Protein AF-A0A1H4MJJ0-F1 (afdb_monomer)

Foldseek 3Di:
DQALLCLQQVDDDFLQPVVCVVCVVVLLVQAAQFAEEEEPLLFLLNLLLCVSSQVSHYQAYEYEALPPVSLVVSVVVQCPDPDHRNYPHYYYHNDDQLDDVNLVVLLPDPDDGQFYEYEWADQDLLLLVWLVSLLVRLCGLAVSLLSVLVSALPPPNNAEYEYEAALCCQQPQGSNNLSSVLSLQRQQPPLRRHHPNYFYFYEHDWAEACTPPDLNVVVVVCVVVLAAREFAPLAKTFYHYSNSSSSQCSCGRRPNDGQKYKYWPDDCVPGIDHRVSSVQSSLVSVQAGEDEDQDPVCLGVCSVVRVVVRYHYYHHDYQFAWRRDSYGGRHHPPWDWAPDPRPGIIITRDDHFPDSVLSSVLSVQSVCVVVVNDPPDDRGSVVVQVSSCSRVVSNVVSHGHHPDGPVPPD

Organism: NCBI:txid204799

InterPro domains:
  IPR003869 Polysaccharide biosynthesis protein, CapD-like domain [PF02719] (36-337)
  IPR036291 NAD(P)-binding domain superfamily [SSF51735] (34-291)
  IPR051203 Polysaccharide Synthase-Related Protein [PTHR43318] (22-366)

Nearest PDB structures (foldseek):
  3pvz-assembly1_A  TM=9.279E-01  e=1.528E-38  Aliivibrio fischeri ES114
  3pvz-assembly2_C  TM=9.128E-01  e=1.362E-38  Aliivibrio fischeri ES114
  3pvz-assembly2_D  TM=9.165E-01  e=3.421E-38  Aliivibrio fischeri ES114
  3pvz-assembly1_B  TM=8.170E-01  e=1.616E-23  Aliivibrio fischeri ES114
  5bju-assembly1_A  TM=8.847E-01  e=6.071E-21  Campylobacter jejuni

Structure (mmCIF, N/CA/C/O backbone):
data_AF-A0A1H4MJJ0-F1
#
_entry.id   AF-A0A1H4MJJ0-F1
#
loop_
_atom_site.group_PDB
_atom_site.id
_atom_site.type_symbol
_atom_site.label_atom_id
_atom_site.label_alt_id
_atom_site.label_comp_id
_atom_site.label_asym_id
_atom_site.label_entity_id
_atom_site.label_seq_id
_atom_site.pdbx_PDB_ins_code
_atom_site.Cartn_x
_atom_site.Cartn_y
_atom_site.Cartn_z
_atom_site.occupancy
_atom_site.B_iso_or_equiv
_atom_site.auth_seq_id
_atom_site.auth_comp_id
_atom_site.auth_asym_id
_atom_site.auth_atom_id
_atom_site.pdbx_PDB_model_num
ATOM 1 N N . MET A 1 1 ? -7.582 -20.088 -22.493 1.00 45.25 1 MET A N 1
ATOM 2 C CA . MET A 1 1 ? -6.368 -19.284 -22.259 1.00 45.25 1 MET A CA 1
ATOM 3 C C . MET A 1 1 ? -6.381 -18.906 -20.797 1.00 45.25 1 MET A C 1
ATOM 5 O O . MET A 1 1 ? -7.400 -18.398 -20.350 1.00 45.25 1 MET A O 1
ATOM 9 N N . THR A 1 2 ? -5.316 -19.226 -20.072 1.00 56.16 2 THR A N 1
ATOM 10 C CA . THR A 1 2 ? -5.065 -18.752 -18.705 1.00 56.16 2 THR A CA 1
ATOM 11 C C . THR A 1 2 ? -5.092 -17.223 -18.711 1.00 56.16 2 THR A C 1
ATOM 13 O O . THR A 1 2 ? -4.569 -16.618 -19.653 1.00 56.16 2 THR A O 1
ATOM 16 N N . SER A 1 3 ? -5.747 -16.586 -17.743 1.00 73.12 3 SER A N 1
ATOM 17 C CA . SER A 1 3 ? -5.787 -15.119 -17.698 1.00 73.12 3 SER A CA 1
ATOM 18 C C . SER A 1 3 ? -4.380 -14.550 -17.448 1.00 73.12 3 SER A C 1
ATOM 20 O O . SER A 1 3 ? -3.506 -15.236 -16.914 1.00 73.12 3 SER A O 1
ATOM 22 N N . LEU A 1 4 ? -4.131 -13.291 -17.830 1.00 78.25 4 LEU A N 1
ATOM 23 C CA . LEU A 1 4 ? -2.833 -12.643 -17.585 1.00 78.25 4 LEU A CA 1
ATOM 24 C C . LEU A 1 4 ? -2.461 -12.669 -16.094 1.00 78.25 4 LEU A C 1
ATOM 26 O O . LEU A 1 4 ? -1.308 -12.902 -15.739 1.00 78.25 4 LEU A O 1
ATOM 30 N N . GLU A 1 5 ? -3.450 -12.451 -15.230 1.00 79.56 5 GLU A N 1
ATOM 31 C CA . GLU A 1 5 ? -3.280 -12.482 -13.782 1.00 79.56 5 GLU A CA 1
ATOM 32 C C . GLU A 1 5 ? -2.873 -13.882 -13.311 1.00 79.56 5 GLU A C 1
ATOM 34 O O . GLU A 1 5 ? -1.850 -14.011 -12.645 1.00 79.56 5 GLU A O 1
ATOM 39 N N . GLU A 1 6 ? -3.576 -14.929 -13.753 1.00 80.31 6 GLU A N 1
ATOM 40 C CA . GLU A 1 6 ? -3.253 -16.332 -13.450 1.00 80.31 6 GLU A CA 1
ATOM 41 C C . GLU A 1 6 ? -1.844 -16.726 -13.916 1.00 80.31 6 GLU A C 1
ATOM 43 O O . GLU A 1 6 ? -1.137 -17.453 -13.218 1.00 80.31 6 GLU A O 1
ATOM 48 N N . GLY A 1 7 ? -1.403 -16.226 -15.075 1.00 78.56 7 GLY A N 1
ATOM 49 C CA . GLY A 1 7 ? -0.041 -16.443 -15.566 1.00 78.56 7 GLY A CA 1
ATOM 50 C C . GLY A 1 7 ? 1.018 -15.831 -14.644 1.00 78.56 7 GLY A C 1
ATOM 51 O O . GLY A 1 7 ? 2.051 -16.454 -14.384 1.00 78.56 7 GLY A O 1
ATOM 52 N N . ILE A 1 8 ? 0.747 -14.637 -14.114 1.00 83.25 8 ILE A N 1
ATOM 53 C CA . ILE A 1 8 ? 1.657 -13.898 -13.231 1.00 83.25 8 ILE A CA 1
ATOM 54 C C . ILE A 1 8 ? 1.685 -14.506 -11.825 1.00 83.25 8 ILE A C 1
ATOM 56 O O . ILE A 1 8 ? 2.770 -14.770 -11.309 1.00 83.25 8 ILE A O 1
ATOM 60 N N . VAL A 1 9 ? 0.520 -14.728 -11.206 1.00 84.56 9 VAL A N 1
ATOM 61 C CA . VAL A 1 9 ? 0.438 -15.234 -9.822 1.00 84.56 9 VAL A CA 1
ATOM 62 C C . VAL A 1 9 ? 0.585 -16.753 -9.726 1.00 84.56 9 VAL A C 1
ATOM 64 O O . VAL A 1 9 ? 0.858 -17.272 -8.650 1.00 84.56 9 VAL A O 1
ATOM 67 N N . GLY A 1 10 ? 0.422 -17.479 -10.835 1.00 83.44 10 GLY A N 1
ATOM 68 C CA . GLY A 1 10 ? 0.581 -18.933 -10.892 1.00 83.44 10 GLY A CA 1
ATOM 69 C C . GLY A 1 10 ? -0.595 -19.737 -10.329 1.00 83.44 10 GLY A C 1
ATOM 70 O O . GLY A 1 10 ? -0.451 -20.939 -10.122 1.00 83.44 10 GLY A O 1
ATOM 71 N N . ARG A 1 11 ? -1.750 -19.106 -10.086 1.00 86.50 11 ARG A N 1
ATOM 72 C CA . ARG A 1 11 ? -2.953 -19.739 -9.519 1.00 86.50 11 ARG A CA 1
ATOM 73 C C . ARG A 1 11 ? -4.238 -19.150 -10.101 1.00 86.50 11 ARG A C 1
ATOM 75 O O . ARG A 1 11 ? -4.282 -17.963 -10.407 1.00 86.50 11 ARG A O 1
ATOM 82 N N . SER A 1 12 ? -5.260 -19.997 -10.249 1.00 85.19 12 SER A N 1
ATOM 83 C CA . SER A 1 12 ? -6.591 -19.656 -10.789 1.00 85.19 12 SER A CA 1
ATOM 84 C C . SER A 1 12 ? -7.636 -19.321 -9.732 1.00 85.19 12 SER A C 1
ATOM 86 O O . SER A 1 12 ? -8.639 -18.672 -10.020 1.00 85.19 12 SER A O 1
ATOM 88 N N . VAL A 1 13 ? -7.401 -19.745 -8.494 1.00 89.00 13 VAL A N 1
ATOM 89 C CA . VAL A 1 13 ? -8.240 -19.421 -7.342 1.00 89.00 13 VAL A CA 1
ATOM 90 C C . VAL A 1 13 ? -7.438 -18.512 -6.425 1.00 89.00 13 VAL A C 1
ATOM 92 O O . VAL A 1 13 ? -6.246 -18.743 -6.212 1.00 89.00 13 VAL A O 1
ATOM 95 N N . SER A 1 14 ? -8.094 -17.473 -5.905 1.00 92.25 14 SER A N 1
ATOM 96 C CA . SER A 1 14 ? -7.473 -16.567 -4.941 1.00 92.25 14 SER A CA 1
ATOM 97 C C . SER A 1 14 ? -6.974 -17.337 -3.721 1.00 92.25 14 SER A C 1
ATOM 99 O O . SER A 1 14 ? -7.710 -18.136 -3.138 1.00 92.25 14 SER A O 1
ATOM 101 N N . PHE A 1 15 ? -5.759 -17.008 -3.290 1.00 91.56 15 PHE A N 1
ATOM 102 C CA . PHE A 1 15 ? -5.142 -17.536 -2.076 1.00 91.56 15 PHE A CA 1
ATOM 103 C C . PHE A 1 15 ? -5.961 -17.275 -0.802 1.00 91.56 15 PHE A C 1
ATOM 105 O O . PHE A 1 15 ? -5.860 -18.036 0.150 1.00 91.56 15 PHE A O 1
ATOM 112 N N . PHE A 1 16 ? -6.795 -16.230 -0.787 1.00 95.56 16 PHE A N 1
ATOM 113 C CA . PHE A 1 16 ? -7.598 -15.825 0.377 1.00 95.56 16 PHE A CA 1
ATOM 114 C C . PHE A 1 16 ? -9.083 -16.188 0.247 1.00 95.56 16 PHE A C 1
ATOM 116 O O . PHE A 1 16 ? -9.889 -15.802 1.094 1.00 95.56 16 PHE A O 1
ATOM 123 N N . ALA A 1 17 ? -9.479 -16.893 -0.820 1.00 94.94 17 ALA A N 1
ATOM 124 C CA . ALA A 1 17 ? -10.886 -17.181 -1.094 1.00 94.94 17 ALA A CA 1
ATOM 125 C C . ALA A 1 17 ? -11.549 -17.983 0.035 1.00 94.94 17 ALA A C 1
ATOM 127 O O . ALA A 1 17 ? -12.653 -17.641 0.461 1.00 94.94 17 ALA A O 1
ATOM 128 N N . GLU A 1 18 ? -10.871 -19.018 0.535 1.00 96.44 18 GLU A N 1
ATOM 129 C CA . GLU A 1 18 ? -11.391 -19.871 1.609 1.00 96.44 18 GLU A CA 1
ATOM 130 C C . GLU A 1 18 ? -11.587 -19.086 2.908 1.00 96.44 18 GLU A C 1
ATOM 132 O O . GLU A 1 18 ? -12.640 -19.198 3.532 1.00 96.44 18 GLU A O 1
ATOM 137 N N . ASP A 1 19 ? -10.641 -18.214 3.264 1.00 97.94 19 ASP A N 1
ATOM 138 C CA . ASP A 1 19 ? -10.748 -17.366 4.453 1.00 97.94 19 ASP A CA 1
ATOM 139 C C . ASP A 1 19 ? -11.898 -16.358 4.347 1.00 97.94 19 ASP A C 1
ATOM 141 O O . ASP A 1 19 ? -12.614 -16.131 5.325 1.00 97.94 19 ASP A O 1
ATOM 145 N N . ILE A 1 20 ? -12.129 -15.777 3.166 1.00 97.50 20 ILE A N 1
ATOM 146 C CA . ILE A 1 20 ? -13.273 -14.882 2.938 1.00 97.50 20 ILE A CA 1
ATOM 147 C C . ILE A 1 20 ? -14.595 -15.630 3.127 1.00 97.50 20 ILE A C 1
ATOM 149 O O . ILE A 1 20 ? -15.498 -15.112 3.784 1.00 97.50 20 ILE A O 1
ATOM 153 N N . VAL A 1 21 ? -14.710 -16.844 2.582 1.00 97.38 21 VAL A N 1
ATOM 154 C CA . VAL A 1 21 ? -15.918 -17.671 2.723 1.00 97.38 21 VAL A CA 1
ATOM 155 C C . VAL A 1 21 ? -16.120 -18.090 4.179 1.00 97.38 21 VAL A C 1
ATOM 157 O O . VAL A 1 21 ? -17.213 -17.915 4.718 1.00 97.38 21 VAL A O 1
ATOM 160 N N . ALA A 1 22 ? -15.070 -18.578 4.841 1.00 98.06 22 ALA A N 1
ATOM 161 C CA . ALA A 1 22 ? -15.123 -19.030 6.230 1.00 98.06 22 ALA A CA 1
ATOM 162 C C . ALA A 1 22 ? -15.532 -17.913 7.203 1.00 98.06 22 ALA A C 1
ATOM 164 O O . ALA A 1 22 ? -16.181 -18.181 8.212 1.00 98.06 22 ALA A O 1
ATOM 165 N N . ASN A 1 23 ? -15.198 -16.659 6.885 1.00 98.12 23 ASN A N 1
ATOM 166 C CA . ASN A 1 23 ? -15.487 -15.502 7.730 1.00 98.12 23 ASN A CA 1
ATOM 167 C C . ASN A 1 23 ? -16.634 -14.619 7.199 1.00 98.12 23 ASN A C 1
ATOM 169 O O . ASN A 1 23 ? -16.849 -13.517 7.706 1.00 98.12 23 ASN A O 1
ATOM 173 N N . GLN A 1 24 ? -17.401 -15.077 6.203 1.00 97.69 24 GLN A N 1
ATOM 174 C CA . GLN A 1 24 ? -18.432 -14.265 5.544 1.00 97.69 24 GLN A CA 1
ATOM 175 C C . GLN A 1 24 ? -19.511 -13.755 6.514 1.00 97.69 24 GLN A C 1
ATOM 177 O O . GLN A 1 24 ? -19.964 -12.615 6.385 1.00 97.69 24 GLN A O 1
ATOM 182 N N . ILE A 1 25 ? -19.916 -14.578 7.488 1.00 98.31 25 ILE A N 1
ATOM 183 C CA . ILE A 1 25 ? -20.933 -14.214 8.488 1.00 98.31 25 ILE A CA 1
ATOM 184 C C . ILE A 1 25 ? -20.426 -13.059 9.361 1.00 98.31 25 ILE A C 1
ATOM 186 O O . ILE A 1 25 ? -21.073 -12.018 9.423 1.00 98.31 25 ILE A O 1
ATOM 190 N N . GLU A 1 26 ? -19.236 -13.191 9.952 1.00 98.38 26 GLU A N 1
ATOM 191 C CA . GLU A 1 26 ? -18.655 -12.155 10.817 1.00 98.38 26 GLU A CA 1
ATOM 192 C C . GLU A 1 26 ? -18.343 -10.863 10.043 1.00 98.38 26 GLU A C 1
ATOM 194 O O . GLU A 1 26 ? -18.566 -9.761 10.550 1.00 98.38 26 GLU A O 1
ATOM 199 N N . LEU A 1 27 ? -17.873 -10.974 8.793 1.00 98.44 27 LEU A N 1
ATOM 200 C CA . LEU A 1 27 ? -17.704 -9.818 7.905 1.00 98.44 27 LEU A CA 1
ATOM 201 C C . LEU A 1 27 ? -19.035 -9.098 7.675 1.00 98.44 27 LEU A C 1
ATOM 203 O O . LEU A 1 27 ? -19.091 -7.874 7.774 1.00 98.44 27 LEU A O 1
ATOM 207 N N . THR A 1 28 ? -20.111 -9.845 7.422 1.00 98.25 28 THR A N 1
ATOM 208 C CA . THR A 1 28 ? -21.451 -9.273 7.238 1.00 98.25 28 THR A CA 1
ATOM 209 C C . THR A 1 28 ? -21.925 -8.564 8.503 1.00 98.25 28 THR A C 1
ATOM 211 O O . THR A 1 28 ? -22.370 -7.424 8.421 1.00 98.25 28 THR A O 1
ATOM 214 N N . GLU A 1 29 ? -21.784 -9.191 9.672 1.00 98.12 29 GLU A N 1
ATOM 215 C CA . GLU A 1 29 ? -22.182 -8.611 10.963 1.00 98.12 29 GLU A CA 1
ATOM 216 C C . GLU A 1 29 ? -21.430 -7.316 11.292 1.00 98.12 29 GLU A C 1
ATOM 218 O O . GLU A 1 29 ? -22.002 -6.395 11.876 1.00 98.12 29 GLU A O 1
ATOM 223 N N . LYS A 1 30 ? -20.149 -7.227 10.918 1.00 97.88 30 LYS A N 1
ATOM 224 C CA . LYS A 1 30 ? -19.322 -6.037 11.158 1.00 97.88 30 LYS A CA 1
ATOM 225 C C . LYS A 1 30 ? -19.554 -4.928 10.139 1.00 97.88 30 LYS A C 1
ATOM 227 O O . LYS A 1 30 ? -19.556 -3.764 10.527 1.00 97.88 30 LYS A O 1
ATOM 232 N N . ILE A 1 31 ? -19.691 -5.263 8.855 1.00 98.25 31 ILE A N 1
ATOM 233 C CA . ILE A 1 31 ? -19.747 -4.273 7.768 1.00 98.25 31 ILE A CA 1
ATOM 234 C C . ILE A 1 31 ? -21.171 -3.776 7.526 1.00 98.25 31 ILE A C 1
ATOM 236 O O . ILE A 1 31 ? -21.353 -2.589 7.255 1.00 98.25 31 ILE A O 1
ATOM 240 N N . SER A 1 32 ? -22.177 -4.649 7.607 1.00 97.44 32 SER A N 1
ATOM 241 C CA . SER A 1 32 ? -23.556 -4.279 7.290 1.00 97.44 32 SER A CA 1
ATOM 242 C C . SER A 1 32 ? -24.035 -3.174 8.225 1.00 97.44 32 SER A C 1
ATOM 244 O O . SER A 1 32 ? -24.028 -3.321 9.446 1.00 97.44 32 SER A O 1
ATOM 246 N N . GLY A 1 33 ? -24.463 -2.050 7.652 1.00 96.56 33 GLY A N 1
ATOM 247 C CA . GLY A 1 33 ? -24.891 -0.881 8.424 1.00 96.56 33 GLY A CA 1
ATOM 248 C C . GLY A 1 33 ? -23.758 -0.055 9.058 1.00 96.56 33 GLY A C 1
ATOM 249 O O . GLY A 1 33 ? -24.047 0.935 9.727 1.00 96.56 33 GLY A O 1
ATOM 250 N N . ALA A 1 34 ? -22.487 -0.406 8.842 1.00 98.00 34 ALA A N 1
ATOM 251 C CA . ALA A 1 34 ? -21.348 0.359 9.350 1.00 98.00 34 ALA A CA 1
ATOM 252 C C . ALA A 1 34 ? -21.042 1.595 8.492 1.00 98.00 34 ALA A C 1
ATOM 254 O O . ALA A 1 34 ? -21.291 1.617 7.282 1.00 98.00 34 ALA A O 1
ATOM 255 N N . ARG A 1 35 ? -20.441 2.615 9.112 1.00 98.12 35 ARG A N 1
ATOM 256 C CA . ARG A 1 35 ? -19.877 3.785 8.423 1.00 98.12 35 ARG A CA 1
ATOM 257 C C . ARG A 1 35 ? -18.375 3.606 8.248 1.00 98.12 35 ARG A C 1
ATOM 259 O O . ARG A 1 35 ? -17.648 3.508 9.239 1.00 98.12 35 ARG A O 1
ATOM 266 N N . ILE A 1 36 ? -17.894 3.603 7.006 1.00 98.69 36 ILE A N 1
ATOM 267 C CA . ILE A 1 36 ? -16.489 3.311 6.690 1.00 98.69 36 ILE A CA 1
ATOM 268 C C . ILE A 1 36 ? -15.850 4.483 5.946 1.00 98.69 36 ILE A C 1
ATOM 270 O O . ILE A 1 36 ? -16.351 4.933 4.914 1.00 98.69 36 ILE A O 1
ATOM 274 N N . LEU A 1 37 ? -14.720 4.957 6.471 1.00 98.69 37 LEU A N 1
ATOM 275 C CA . LEU A 1 37 ? -13.869 5.950 5.823 1.00 98.69 37 LEU A CA 1
ATOM 276 C C . LEU A 1 37 ? -12.679 5.254 5.162 1.00 98.69 37 LEU A C 1
ATOM 278 O O . LEU A 1 37 ? -11.822 4.687 5.837 1.00 98.69 37 LEU A O 1
ATOM 282 N N . PHE A 1 38 ? -12.601 5.357 3.845 1.00 98.81 38 PHE A N 1
ATOM 283 C CA . PHE A 1 38 ? -11.438 4.989 3.057 1.00 98.81 38 PHE A CA 1
ATOM 284 C C . PHE A 1 38 ? -10.576 6.221 2.800 1.00 98.81 38 PHE A C 1
ATOM 286 O O . PHE A 1 38 ? -11.060 7.241 2.314 1.00 98.81 38 PHE A O 1
ATOM 293 N N . ILE A 1 39 ? -9.282 6.113 3.073 1.00 98.81 39 ILE A N 1
ATOM 294 C CA . ILE A 1 39 ? -8.275 7.112 2.712 1.00 98.81 39 ILE A CA 1
ATOM 295 C C . ILE A 1 39 ? -7.344 6.458 1.688 1.00 98.81 39 ILE A C 1
ATOM 297 O O . ILE A 1 39 ? -6.811 5.387 1.952 1.00 98.81 39 ILE A O 1
ATOM 301 N N . GLY A 1 40 ? -7.154 7.057 0.514 1.00 97.81 40 GLY A N 1
ATOM 302 C CA . GLY A 1 40 ? -6.282 6.520 -0.536 1.00 97.81 40 GLY A CA 1
ATOM 303 C C . GLY A 1 40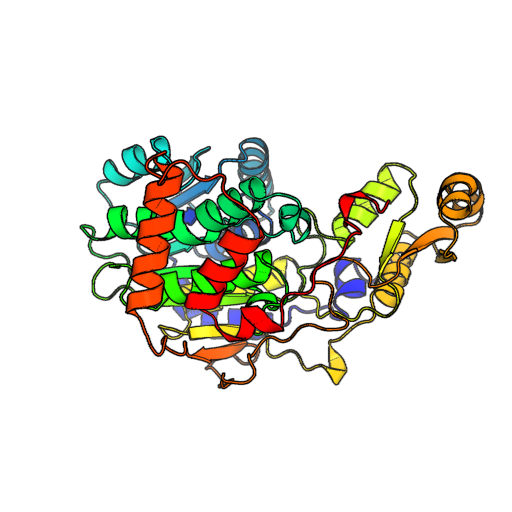 ? -6.900 5.417 -1.409 1.00 97.81 40 GLY A C 1
ATOM 304 O O . GLY A 1 40 ? -6.165 4.634 -2.012 1.00 97.81 40 GLY A O 1
ATOM 305 N N . ALA A 1 41 ? -8.234 5.286 -1.456 1.00 96.56 41 ALA A N 1
ATOM 306 C CA . ALA A 1 41 ? -8.890 4.218 -2.225 1.00 96.56 41 ALA A CA 1
ATOM 307 C C . ALA A 1 41 ? -9.122 4.532 -3.711 1.00 96.56 41 ALA A C 1
ATOM 309 O O . ALA A 1 41 ? -9.704 3.705 -4.408 1.00 96.56 41 ALA A O 1
ATOM 310 N N . ALA A 1 42 ? -8.611 5.660 -4.222 1.00 97.06 42 ALA A N 1
ATOM 311 C CA . ALA A 1 42 ? -8.397 5.811 -5.662 1.00 97.06 42 ALA A CA 1
ATOM 312 C C . ALA A 1 42 ? -7.124 5.074 -6.136 1.00 97.06 42 ALA A C 1
ATOM 314 O O . ALA A 1 42 ? -6.890 4.915 -7.336 1.00 97.06 42 ALA A O 1
ATOM 315 N N . GLY A 1 43 ? -6.285 4.613 -5.200 1.00 96.31 43 GLY A N 1
ATOM 316 C CA . GLY A 1 43 ? -5.187 3.687 -5.459 1.00 96.31 43 GLY A CA 1
ATOM 317 C C . GLY A 1 43 ? -5.652 2.234 -5.615 1.00 96.31 43 GLY A C 1
ATOM 318 O O . GLY A 1 43 ? -6.736 1.853 -5.184 1.00 96.31 43 GLY A O 1
ATOM 319 N N . SER A 1 44 ? -4.794 1.389 -6.194 1.00 95.81 44 SER A N 1
ATOM 320 C CA . SER A 1 44 ? -5.158 0.016 -6.580 1.00 95.81 44 SER A CA 1
ATOM 321 C C . SER A 1 44 ? -5.635 -0.862 -5.415 1.00 95.81 44 SER A C 1
ATOM 323 O O . SER A 1 44 ? -6.719 -1.420 -5.490 1.00 95.81 44 SER A O 1
ATOM 325 N N . ILE A 1 45 ? -4.865 -0.967 -4.324 1.00 96.75 45 ILE A N 1
ATOM 326 C CA . ILE A 1 45 ? -5.208 -1.858 -3.194 1.00 96.75 45 ILE A CA 1
ATOM 327 C C . ILE A 1 45 ? -6.460 -1.356 -2.461 1.00 96.75 45 ILE A C 1
ATOM 329 O O . ILE A 1 45 ? -7.348 -2.137 -2.117 1.00 96.75 45 ILE A O 1
ATOM 333 N N . GLY A 1 46 ? -6.549 -0.040 -2.245 1.00 97.62 46 GLY A N 1
ATOM 334 C CA . GLY A 1 46 ? -7.702 0.562 -1.585 1.00 97.62 46 GLY A CA 1
ATOM 335 C C . GLY A 1 46 ? -8.986 0.366 -2.387 1.00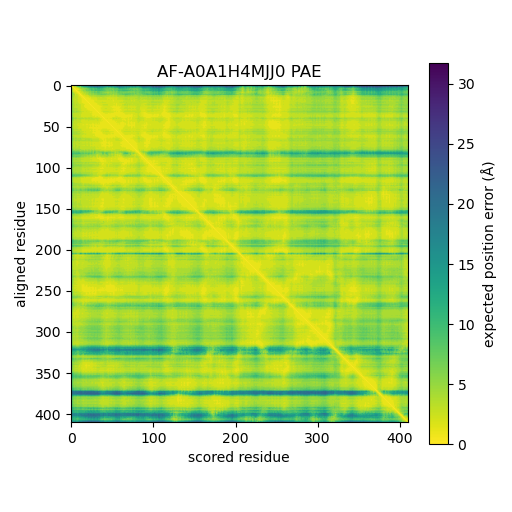 97.62 46 GLY A C 1
ATOM 336 O O . GLY A 1 46 ? -10.007 0.014 -1.800 1.00 97.62 46 GLY A O 1
ATOM 337 N N . PHE A 1 47 ? -8.928 0.489 -3.718 1.00 97.56 47 PHE A N 1
ATOM 338 C CA . PHE A 1 47 ? -10.077 0.228 -4.583 1.00 97.56 47 PHE A CA 1
ATOM 339 C C . PHE A 1 47 ? -10.524 -1.240 -4.548 1.00 97.56 47 PHE A C 1
ATOM 341 O O . PHE A 1 47 ? -11.716 -1.524 -4.427 1.00 97.56 47 PHE A O 1
ATOM 348 N N . GLU A 1 48 ? -9.586 -2.187 -4.599 1.00 97.12 48 GLU A N 1
ATOM 349 C CA . GLU A 1 48 ? -9.900 -3.618 -4.501 1.00 97.12 48 GLU A CA 1
ATOM 350 C C . GLU A 1 48 ? -10.522 -3.973 -3.146 1.00 97.12 48 GLU A C 1
ATOM 352 O O . GLU A 1 48 ? -11.521 -4.690 -3.090 1.00 97.12 48 GLU A O 1
ATOM 357 N N . THR A 1 49 ? -10.007 -3.397 -2.058 1.00 98.38 49 THR A N 1
ATOM 358 C CA . THR A 1 49 ? -10.594 -3.563 -0.718 1.00 98.38 49 THR A CA 1
ATOM 359 C C . THR A 1 49 ? -11.996 -2.961 -0.646 1.00 98.38 49 THR A C 1
ATOM 361 O O . THR A 1 49 ? -12.910 -3.561 -0.077 1.00 98.38 49 THR A O 1
ATOM 364 N N . LEU A 1 50 ? -12.189 -1.786 -1.250 1.00 97.88 50 LEU A N 1
ATOM 365 C CA . LEU A 1 50 ? -13.482 -1.116 -1.305 1.00 97.88 50 LEU A CA 1
ATOM 366 C C . LEU A 1 50 ? -14.520 -1.963 -2.042 1.00 97.88 50 LEU A C 1
ATOM 368 O O . LEU A 1 50 ? -15.642 -2.073 -1.555 1.00 97.88 50 LEU A O 1
ATOM 372 N N . LYS A 1 51 ? -14.160 -2.612 -3.158 1.00 96.19 51 LYS A N 1
ATOM 373 C CA . LYS A 1 51 ? -15.062 -3.530 -3.876 1.00 96.19 51 LYS A CA 1
ATOM 374 C C . LYS A 1 51 ? -15.508 -4.703 -3.004 1.00 96.19 51 LYS A C 1
ATOM 376 O O . LYS A 1 51 ? -16.697 -5.012 -2.982 1.00 96.19 51 LYS A O 1
ATOM 381 N N . VAL A 1 52 ? -14.581 -5.330 -2.273 1.00 96.31 52 VAL A N 1
ATOM 382 C CA . VAL A 1 52 ? -14.917 -6.431 -1.354 1.00 96.31 52 VAL A CA 1
ATOM 383 C C . VAL A 1 52 ? -15.886 -5.933 -0.280 1.00 96.31 52 VAL A C 1
ATOM 385 O O . VAL A 1 52 ? -16.955 -6.512 -0.106 1.00 96.31 52 VAL A O 1
ATOM 388 N N . ILE A 1 53 ? -15.570 -4.820 0.385 1.00 97.31 53 ILE A N 1
ATOM 389 C CA . ILE A 1 53 ? -16.383 -4.263 1.477 1.00 97.31 53 ILE A CA 1
ATOM 390 C C . ILE A 1 53 ? -17.759 -3.777 0.999 1.00 97.31 53 ILE A C 1
ATOM 392 O O . ILE A 1 53 ? -18.755 -3.997 1.687 1.00 97.31 53 ILE A O 1
ATOM 396 N N . ALA A 1 54 ? -17.853 -3.174 -0.188 1.00 95.69 54 ALA A N 1
ATOM 397 C CA . ALA A 1 54 ? -19.116 -2.695 -0.751 1.00 95.69 54 ALA A CA 1
ATOM 398 C C . ALA A 1 54 ? -20.152 -3.818 -0.945 1.00 95.69 54 ALA A C 1
ATOM 400 O O . ALA A 1 54 ? -21.354 -3.561 -0.868 1.00 95.69 54 ALA A O 1
ATOM 401 N N . SER A 1 55 ? -19.706 -5.067 -1.132 1.00 93.81 55 SER A N 1
ATOM 402 C CA . SER A 1 55 ? -20.597 -6.229 -1.263 1.00 93.81 55 SER A CA 1
ATOM 403 C C . SER A 1 55 ? -21.341 -6.598 0.032 1.00 93.81 55 SER A C 1
ATOM 405 O O . SER A 1 55 ? -22.356 -7.291 -0.021 1.00 93.81 55 SER A O 1
ATOM 407 N N . PHE A 1 56 ? -20.900 -6.081 1.185 1.00 95.88 56 PHE A N 1
ATOM 408 C CA . PHE A 1 56 ? -21.488 -6.347 2.504 1.00 95.88 56 PHE A CA 1
ATOM 409 C C . PHE A 1 56 ? -22.453 -5.250 2.993 1.00 95.88 56 PHE A C 1
ATOM 411 O O . PHE A 1 56 ? -22.819 -5.238 4.165 1.00 95.88 56 PHE A O 1
ATOM 418 N N . ARG A 1 57 ? -22.896 -4.346 2.105 1.00 95.56 57 ARG A N 1
ATOM 419 C CA . ARG A 1 57 ? -23.936 -3.324 2.376 1.00 95.56 57 ARG A CA 1
ATOM 420 C C . ARG A 1 57 ? -23.650 -2.416 3.591 1.00 95.56 57 ARG A C 1
ATOM 422 O O . ARG A 1 57 ? -24.472 -2.326 4.511 1.00 95.56 57 ARG A O 1
ATOM 429 N N . PRO A 1 58 ? -22.494 -1.733 3.634 1.00 97.62 58 PRO A N 1
ATOM 430 C CA . PRO A 1 58 ? -22.259 -0.695 4.637 1.00 97.62 58 PRO A CA 1
ATOM 431 C C . PRO A 1 58 ? -23.295 0.434 4.521 1.00 97.62 58 PRO A C 1
ATOM 433 O O . PRO A 1 58 ? -23.796 0.717 3.434 1.00 97.62 58 PRO A O 1
ATOM 436 N N . ALA A 1 59 ? -23.591 1.107 5.637 1.00 97.44 59 ALA A N 1
ATOM 437 C CA . ALA A 1 59 ? -24.486 2.268 5.638 1.00 97.44 59 ALA A CA 1
ATOM 438 C C . ALA A 1 59 ? -23.854 3.474 4.933 1.00 97.44 59 ALA A C 1
ATOM 440 O O . ALA A 1 59 ? -24.559 4.228 4.268 1.00 97.44 59 ALA A O 1
ATOM 441 N N . ALA A 1 60 ? -22.535 3.645 5.080 1.00 97.94 60 ALA A N 1
ATOM 442 C CA . ALA A 1 60 ? -21.792 4.715 4.428 1.00 97.94 60 ALA A CA 1
ATOM 443 C C . ALA A 1 60 ? -20.407 4.263 3.962 1.00 97.94 60 ALA A C 1
ATOM 445 O O . ALA A 1 60 ? -19.685 3.582 4.698 1.00 97.94 60 ALA A O 1
ATOM 446 N N . LEU A 1 61 ? -20.019 4.712 2.769 1.00 98.25 61 LEU A N 1
ATOM 447 C CA . LEU A 1 61 ? -18.679 4.571 2.202 1.00 98.25 61 LEU A CA 1
ATOM 448 C C . LEU A 1 61 ? -18.174 5.942 1.766 1.00 98.25 61 LEU A C 1
ATOM 450 O O . LEU A 1 61 ? -18.583 6.468 0.732 1.00 98.25 61 LEU A O 1
ATOM 454 N N . HIS A 1 62 ? -17.263 6.526 2.537 1.00 98.62 62 HIS A N 1
ATOM 455 C CA . HIS A 1 62 ? -16.635 7.794 2.174 1.00 98.62 62 HIS A CA 1
ATOM 456 C C . HIS A 1 62 ? -15.199 7.547 1.735 1.00 98.62 62 HIS A C 1
ATOM 458 O O . HIS A 1 62 ? -14.430 6.926 2.463 1.00 98.62 62 HIS A O 1
ATOM 464 N N . VAL A 1 63 ? -14.833 8.037 0.556 1.00 98.69 63 VAL A N 1
ATOM 465 C CA . VAL A 1 63 ? -13.514 7.848 -0.047 1.00 98.69 63 VAL A CA 1
ATOM 466 C C . VAL A 1 63 ? -12.806 9.185 -0.154 1.00 98.69 63 VAL A C 1
ATOM 468 O O . VAL A 1 63 ? -13.263 10.070 -0.869 1.00 98.69 63 VAL A O 1
ATOM 471 N N . VAL A 1 64 ? -11.678 9.321 0.530 1.00 98.69 64 VAL A N 1
ATOM 472 C CA . VAL A 1 64 ? -10.800 10.489 0.474 1.00 98.69 64 VAL A CA 1
ATOM 473 C C . VAL A 1 64 ? -9.553 10.144 -0.325 1.00 98.69 64 VAL A C 1
ATOM 475 O O . VAL A 1 64 ? -8.841 9.204 0.023 1.00 98.69 64 VAL A O 1
ATOM 478 N N . ASP A 1 65 ? -9.263 10.912 -1.367 1.00 98.50 65 ASP A N 1
ATOM 479 C CA . ASP A 1 65 ? -8.020 10.815 -2.136 1.00 98.50 65 ASP A CA 1
ATOM 480 C C . ASP A 1 65 ? -7.750 12.154 -2.833 1.00 98.50 65 ASP A C 1
ATOM 482 O O . ASP A 1 65 ? -8.695 12.804 -3.257 1.00 98.50 65 ASP A O 1
ATOM 486 N N . HIS A 1 66 ? -6.500 12.588 -2.997 1.00 96.88 66 HIS A N 1
ATOM 487 C CA . HIS A 1 66 ? -6.226 13.815 -3.759 1.00 96.88 66 HIS A CA 1
ATOM 488 C C . HIS A 1 66 ? -6.297 13.587 -5.280 1.00 96.88 66 HIS A C 1
ATOM 490 O O . HIS A 1 66 ? -6.354 14.546 -6.050 1.00 96.88 66 HIS A O 1
ATOM 496 N N . ASN A 1 67 ? -6.273 12.329 -5.732 1.00 97.38 67 ASN A N 1
ATOM 497 C CA . ASN A 1 67 ? -6.356 11.965 -7.140 1.00 97.38 67 ASN A CA 1
ATOM 498 C C . ASN A 1 67 ? -7.812 11.988 -7.634 1.00 97.38 67 ASN A C 1
ATOM 500 O O . ASN A 1 67 ? -8.490 10.961 -7.669 1.00 97.38 67 ASN A O 1
ATOM 504 N N . GLU A 1 68 ? -8.280 13.163 -8.052 1.00 97.56 68 GLU A N 1
ATOM 505 C CA . GLU A 1 68 ? -9.647 13.376 -8.550 1.00 97.56 68 GLU A CA 1
ATOM 506 C C . GLU A 1 68 ? -10.001 12.484 -9.756 1.00 97.56 68 GLU A C 1
ATOM 508 O O . GLU A 1 68 ? -11.060 11.856 -9.753 1.00 97.56 68 GLU A O 1
ATOM 513 N N . ASN A 1 69 ? -9.082 12.300 -10.710 1.00 97.88 69 ASN A N 1
ATOM 514 C CA . ASN A 1 69 ? -9.271 11.357 -11.819 1.00 97.88 69 ASN A CA 1
ATOM 515 C C . ASN A 1 69 ? -9.467 9.919 -11.319 1.00 97.88 69 ASN A C 1
ATOM 517 O O . ASN A 1 69 ? -10.341 9.196 -11.795 1.00 97.88 69 ASN A O 1
ATOM 521 N N . GLY A 1 70 ? -8.666 9.500 -10.339 1.00 97.75 70 GLY A N 1
ATOM 522 C CA . GLY A 1 70 ? -8.805 8.184 -9.730 1.00 97.75 70 GLY A CA 1
ATOM 523 C C . GLY A 1 70 ? -10.145 8.022 -9.007 1.00 97.75 70 GLY A C 1
ATOM 524 O O . GLY A 1 70 ? -10.780 6.981 -9.138 1.00 97.75 70 GLY A O 1
ATOM 525 N N . LEU A 1 71 ? -10.623 9.053 -8.304 1.00 98.38 71 LEU A N 1
ATOM 526 C CA . LEU A 1 71 ? -11.951 9.041 -7.681 1.00 98.38 71 LEU A CA 1
ATOM 527 C C . LEU A 1 71 ? -13.071 8.905 -8.721 1.00 98.38 71 LEU A C 1
ATOM 529 O O . LEU A 1 71 ? -14.009 8.137 -8.506 1.00 98.38 71 LEU A O 1
ATOM 533 N N . ALA A 1 72 ? -12.966 9.590 -9.864 1.00 98.12 72 ALA A N 1
ATOM 534 C CA . ALA A 1 72 ? -13.920 9.429 -10.959 1.00 98.12 72 ALA A CA 1
ATOM 535 C C . ALA A 1 72 ? -13.951 7.978 -11.475 1.00 98.12 72 ALA A C 1
ATOM 537 O O . ALA A 1 72 ? -15.033 7.420 -11.684 1.00 98.12 72 ALA A O 1
ATOM 538 N N . GLU A 1 73 ? -12.785 7.340 -11.613 1.00 96.88 73 GLU A N 1
ATOM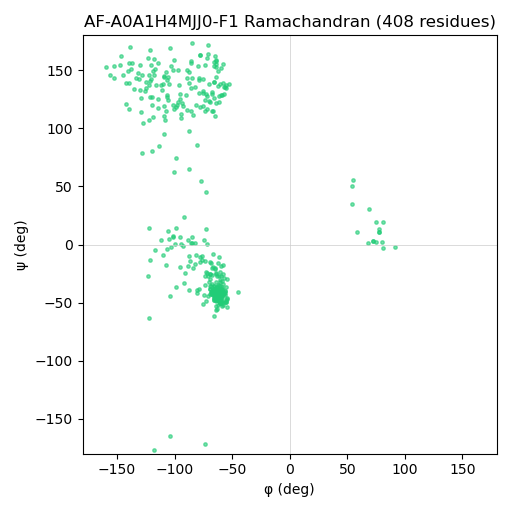 539 C CA . GLU A 1 73 ? -12.687 5.928 -11.996 1.00 96.88 73 GLU A CA 1
ATOM 540 C C . GLU A 1 73 ? -13.268 4.983 -10.938 1.00 96.88 73 GLU A C 1
ATOM 542 O O . GLU A 1 73 ? -13.976 4.045 -11.303 1.00 96.88 73 GLU A O 1
ATOM 547 N N . VAL A 1 74 ? -13.083 5.256 -9.639 1.00 96.62 74 VAL A N 1
ATOM 548 C CA . VAL A 1 74 ? -13.738 4.494 -8.556 1.00 96.62 74 VAL A CA 1
ATOM 549 C C . VAL A 1 74 ? -15.258 4.499 -8.742 1.00 96.62 74 VAL A C 1
ATOM 551 O O . VAL A 1 74 ? -15.888 3.439 -8.736 1.00 96.62 74 VAL A O 1
ATOM 554 N N . VAL A 1 75 ? -15.860 5.675 -8.956 1.00 96.25 75 VAL A N 1
ATOM 555 C CA . VAL A 1 75 ? -17.316 5.800 -9.145 1.00 96.25 75 VAL A CA 1
ATOM 556 C C . VAL A 1 75 ? -17.776 5.049 -10.395 1.00 96.25 75 VAL A C 1
ATOM 558 O O . VAL A 1 75 ? -18.749 4.291 -10.333 1.00 96.25 75 VAL A O 1
ATOM 561 N N . ARG A 1 76 ? -17.088 5.242 -11.527 1.00 95.81 76 ARG A N 1
ATOM 562 C CA . ARG A 1 76 ? -17.421 4.591 -12.806 1.00 95.81 76 ARG A CA 1
ATOM 563 C C . ARG A 1 76 ? -17.343 3.075 -12.693 1.00 95.81 76 ARG A C 1
ATOM 565 O O . ARG A 1 76 ? -18.283 2.394 -13.102 1.00 95.81 76 ARG A O 1
ATOM 572 N N . ALA A 1 77 ? -16.266 2.556 -12.113 1.00 94.38 77 ALA A N 1
ATOM 573 C CA . ALA A 1 77 ? -16.028 1.126 -12.001 1.00 94.38 77 ALA A CA 1
ATOM 574 C C . ALA A 1 77 ? -17.049 0.437 -11.081 1.00 94.38 77 ALA A C 1
ATOM 576 O O . ALA A 1 77 ? -17.566 -0.617 -11.444 1.00 94.38 77 ALA A O 1
ATOM 577 N N . LEU A 1 78 ? -17.411 1.040 -9.941 1.00 92.94 78 LEU A N 1
ATOM 578 C CA . LEU A 1 78 ? -18.437 0.478 -9.049 1.00 92.94 78 LEU A CA 1
ATOM 579 C C . LEU A 1 78 ? -19.823 0.475 -9.697 1.00 92.94 78 LEU A C 1
ATOM 581 O O . LEU A 1 78 ? -20.520 -0.538 -9.661 1.00 92.94 78 LEU A O 1
ATOM 585 N N . ARG A 1 79 ? -20.220 1.593 -10.318 1.00 91.38 79 ARG A N 1
ATOM 586 C CA . ARG A 1 79 ? -21.550 1.738 -10.935 1.00 91.38 79 ARG A CA 1
ATOM 587 C C . ARG A 1 79 ? -21.721 0.922 -12.215 1.00 91.38 79 ARG A C 1
ATOM 589 O O . ARG A 1 79 ? -22.851 0.599 -12.560 1.00 91.38 79 ARG A O 1
ATOM 596 N N . SER A 1 80 ? -20.624 0.597 -12.895 1.00 91.62 80 SER A N 1
ATOM 597 C CA . SER A 1 80 ? -20.628 -0.238 -14.105 1.00 91.62 80 SER A CA 1
ATOM 598 C C . SER A 1 80 ? -20.409 -1.721 -13.806 1.00 91.62 80 SER A C 1
ATOM 600 O O . SER A 1 80 ? -20.366 -2.530 -14.730 1.00 91.62 80 SER A O 1
ATOM 602 N N . SER A 1 81 ? -20.223 -2.093 -12.537 1.00 88.44 81 SER A N 1
ATOM 603 C CA . SER A 1 81 ? -20.037 -3.490 -12.165 1.00 88.44 81 SER A CA 1
ATOM 604 C C . SER A 1 81 ? -21.356 -4.265 -12.247 1.00 88.44 81 SER A C 1
ATOM 606 O O . SER A 1 81 ? -22.443 -3.707 -12.100 1.00 88.44 81 SER A O 1
ATOM 608 N N . ASN A 1 82 ? -21.266 -5.583 -12.451 1.00 85.44 82 ASN A N 1
ATOM 609 C CA . ASN A 1 82 ? -22.442 -6.460 -12.516 1.00 85.44 82 ASN A CA 1
ATOM 610 C C . ASN A 1 82 ? -23.195 -6.571 -11.176 1.00 85.44 82 ASN A C 1
ATOM 612 O O . ASN A 1 82 ? -24.267 -7.172 -11.127 1.00 85.44 82 ASN A O 1
ATOM 616 N N . GLN A 1 83 ? -22.637 -6.028 -10.091 1.00 83.25 83 GLN A N 1
ATOM 617 C CA . GLN A 1 83 ? -23.284 -5.958 -8.789 1.00 83.25 83 GLN A CA 1
ATOM 618 C C . GLN A 1 83 ? -23.647 -4.499 -8.493 1.00 83.25 83 GLN A C 1
ATOM 620 O O . GLN A 1 83 ? -22.759 -3.651 -8.430 1.00 83.25 83 GLN A O 1
ATOM 625 N N . PRO A 1 84 ? -24.935 -4.166 -8.307 1.00 81.62 84 PRO A N 1
ATOM 626 C CA . PRO A 1 84 ? -25.308 -2.797 -7.994 1.00 81.62 84 PRO A CA 1
ATOM 627 C C . PRO A 1 84 ? -24.677 -2.372 -6.664 1.00 81.62 84 PRO A C 1
ATOM 629 O O . PRO A 1 84 ? -24.713 -3.120 -5.687 1.00 81.62 84 PRO A O 1
ATOM 632 N N . LEU A 1 85 ? -24.131 -1.155 -6.619 1.00 90.25 85 LEU A N 1
ATOM 633 C CA . LEU A 1 85 ? -23.641 -0.555 -5.381 1.00 90.25 85 LEU A CA 1
ATOM 634 C C . LEU A 1 85 ? -24.824 -0.325 -4.428 1.00 90.25 85 LEU A C 1
ATOM 636 O O . LEU A 1 85 ? -25.671 0.529 -4.683 1.00 90.25 85 LEU A O 1
ATOM 640 N N . GLN A 1 86 ? -24.879 -1.096 -3.343 1.00 89.81 86 GLN A N 1
ATOM 641 C CA . GLN A 1 86 ? -25.940 -1.047 -2.330 1.00 89.81 86 GLN A CA 1
ATOM 642 C C . GLN A 1 86 ? -25.472 -0.263 -1.101 1.00 89.81 86 GLN A C 1
ATOM 644 O O . GLN A 1 86 ? -25.330 -0.821 -0.015 1.00 89.81 86 GLN A O 1
ATOM 649 N N . VAL A 1 87 ? -25.176 1.021 -1.314 1.00 94.19 87 VAL A N 1
ATOM 650 C CA . VAL A 1 87 ? -24.728 1.965 -0.283 1.00 94.19 87 VAL A CA 1
ATOM 651 C C . VAL A 1 87 ? -25.408 3.304 -0.539 1.00 94.19 87 VAL A C 1
ATOM 653 O O . VAL A 1 87 ? -25.181 3.912 -1.586 1.00 94.19 87 VAL A O 1
ATOM 656 N N . ASP A 1 88 ? -26.235 3.749 0.406 1.00 89.38 88 ASP A N 1
ATOM 657 C CA . ASP A 1 88 ? -27.009 4.987 0.263 1.00 89.38 88 ASP A CA 1
ATOM 658 C C . ASP A 1 88 ? -26.119 6.232 0.429 1.00 89.38 88 ASP A C 1
ATOM 660 O O . ASP A 1 88 ? -26.200 7.169 -0.365 1.00 89.38 88 ASP A O 1
ATOM 664 N N . ASP A 1 89 ? -25.226 6.223 1.425 1.00 96.81 89 ASP A N 1
ATOM 665 C CA . ASP A 1 89 ? -24.295 7.317 1.737 1.00 96.81 89 ASP A CA 1
ATOM 666 C C . ASP A 1 89 ? -22.904 7.028 1.141 1.00 96.81 89 ASP A C 1
ATOM 668 O O . ASP A 1 89 ? -21.971 6.597 1.824 1.00 96.81 89 ASP A O 1
ATOM 672 N N . PHE A 1 90 ? -22.777 7.181 -0.182 1.00 97.62 90 PHE A N 1
ATOM 673 C CA . PHE A 1 90 ? -21.511 7.009 -0.904 1.00 97.62 90 PHE A CA 1
ATOM 674 C C . PHE A 1 90 ? -20.944 8.353 -1.369 1.00 97.62 90 PHE A C 1
ATOM 676 O O . PHE A 1 90 ? -21.518 9.006 -2.243 1.00 97.62 90 PHE A O 1
ATOM 683 N N . LEU A 1 91 ? -19.780 8.735 -0.833 1.00 97.75 91 LEU A N 1
ATOM 684 C CA . LEU A 1 91 ? -19.097 9.991 -1.154 1.00 97.75 91 LEU A CA 1
ATOM 685 C C . LEU A 1 91 ? -17.665 9.746 -1.628 1.00 97.75 91 LEU A C 1
ATOM 687 O O . LEU A 1 91 ? -16.929 8.955 -1.045 1.00 97.75 91 LEU A O 1
ATOM 691 N N . THR A 1 92 ? -17.239 10.503 -2.635 1.00 98.19 92 THR A N 1
ATOM 692 C CA . THR A 1 92 ? -15.841 10.588 -3.076 1.00 98.19 92 THR A CA 1
ATOM 693 C C . THR A 1 92 ? -15.359 12.026 -2.951 1.00 98.19 92 THR A C 1
ATOM 695 O O . THR A 1 92 ? -16.005 12.940 -3.462 1.00 98.19 92 THR A O 1
ATOM 698 N N . LEU A 1 93 ? -14.241 12.235 -2.264 1.00 98.38 93 LEU A N 1
ATOM 699 C CA . LEU A 1 93 ? -13.805 13.533 -1.768 1.00 98.38 93 LEU A CA 1
ATOM 700 C C . LEU A 1 93 ? -12.353 13.790 -2.198 1.00 98.38 93 LEU A C 1
ATOM 702 O O . LEU A 1 93 ? -11.462 13.077 -1.724 1.00 98.38 93 LEU A O 1
ATOM 706 N N . PRO A 1 94 ? -12.098 14.795 -3.062 1.00 97.94 94 PRO A N 1
ATOM 707 C CA . PRO A 1 94 ? -10.779 15.085 -3.621 1.00 97.94 94 PRO A CA 1
ATOM 708 C C . PRO A 1 94 ? -9.874 15.811 -2.608 1.00 97.94 94 PRO A C 1
ATOM 710 O O . PRO A 1 94 ? -9.408 16.925 -2.850 1.00 97.94 94 PRO A O 1
ATOM 713 N N . PHE A 1 95 ? -9.695 15.236 -1.417 1.00 97.81 95 PHE A N 1
ATOM 714 C CA . PHE A 1 95 ? -8.921 15.838 -0.334 1.00 97.81 95 PHE A CA 1
ATOM 715 C C . PHE A 1 95 ? -7.585 15.132 -0.162 1.00 97.81 95 PHE A C 1
ATOM 717 O O . PHE A 1 95 ? -7.494 13.907 -0.172 1.00 97.81 95 PHE A O 1
ATOM 724 N N . ASP A 1 96 ? -6.556 15.922 0.123 1.00 97.44 96 ASP A N 1
ATOM 725 C CA . ASP A 1 96 ? -5.349 15.386 0.728 1.00 97.44 96 ASP A CA 1
ATOM 726 C C . ASP A 1 96 ? -5.605 15.099 2.215 1.00 97.44 96 ASP A C 1
ATOM 728 O O . ASP A 1 96 ? -5.957 16.005 2.983 1.00 97.44 96 ASP A O 1
ATOM 732 N N . TYR A 1 97 ? -5.466 13.839 2.637 1.00 97.31 97 TYR A N 1
ATOM 733 C CA . TYR A 1 97 ? -5.664 13.488 4.043 1.00 97.31 97 TYR A CA 1
ATOM 734 C C . TYR A 1 97 ? -4.616 14.186 4.912 1.00 97.31 97 TYR A C 1
ATOM 736 O O . TYR A 1 97 ? -3.489 14.427 4.495 1.00 97.31 97 TYR A O 1
ATOM 744 N N . GLY A 1 98 ? -4.996 14.602 6.117 1.00 93.94 98 GLY A N 1
ATOM 745 C CA . GLY A 1 98 ? -4.125 15.431 6.957 1.00 93.94 98 GLY A CA 1
ATOM 746 C C . GLY A 1 98 ? -3.873 16.857 6.432 1.00 93.94 98 GLY A C 1
ATOM 747 O O . GLY A 1 98 ? -3.146 17.605 7.090 1.00 93.94 98 GLY A O 1
ATOM 748 N N . GLY A 1 99 ? -4.467 17.246 5.297 1.00 96.06 99 GLY A N 1
ATOM 749 C CA . GLY A 1 99 ? -4.574 18.629 4.833 1.00 96.06 99 GLY A CA 1
ATOM 750 C C . GLY A 1 99 ? -5.782 19.364 5.429 1.00 96.06 99 GLY A C 1
ATOM 751 O O . GLY A 1 99 ? -6.627 18.774 6.111 1.00 96.06 99 GLY A O 1
ATOM 752 N N . ASP A 1 100 ? -5.885 20.667 5.162 1.00 96.69 100 ASP A N 1
ATOM 753 C CA . ASP A 1 100 ? -6.925 21.520 5.751 1.00 96.69 100 ASP A CA 1
ATOM 754 C C . ASP A 1 100 ? -8.362 21.158 5.344 1.00 96.69 100 ASP A C 1
ATOM 756 O O . ASP A 1 100 ? -9.200 21.052 6.245 1.00 96.69 100 ASP A O 1
ATOM 760 N N . PRO A 1 101 ? -8.683 20.898 4.058 1.00 97.62 101 PRO A N 1
ATOM 761 C CA . PRO A 1 101 ? -10.032 20.477 3.679 1.00 97.62 101 PRO A CA 1
ATOM 762 C C . PRO A 1 101 ? -10.468 19.194 4.392 1.00 97.62 101 PRO A C 1
ATOM 764 O O . PRO A 1 101 ? -11.572 19.139 4.928 1.00 97.62 101 PRO A O 1
ATOM 767 N N . PHE A 1 102 ? -9.577 18.199 4.485 1.00 97.88 102 PHE A N 1
ATOM 768 C CA . PHE A 1 102 ? -9.843 16.959 5.214 1.00 97.88 102 PHE A CA 1
ATOM 769 C C . PHE A 1 102 ? -10.101 17.222 6.699 1.00 97.88 102 PHE A C 1
ATOM 771 O O . PHE A 1 102 ? -11.064 16.700 7.254 1.00 97.88 102 PHE A O 1
ATOM 778 N N . ARG A 1 103 ? -9.276 18.058 7.342 1.00 96.50 103 ARG A N 1
ATOM 779 C CA . ARG A 1 103 ? -9.427 18.427 8.756 1.00 96.50 103 ARG A CA 1
ATOM 780 C C . ARG A 1 103 ? -10.769 19.102 9.033 1.00 96.50 103 ARG A C 1
ATOM 782 O O . ARG A 1 103 ? -11.453 18.719 9.977 1.00 96.50 103 ARG A O 1
ATOM 789 N N . LEU A 1 104 ? -11.139 20.097 8.229 1.00 97.00 104 LEU A N 1
ATOM 790 C CA . LEU A 1 104 ? -12.398 20.826 8.389 1.00 97.00 104 LEU A CA 1
ATOM 791 C C . LEU A 1 104 ? -13.602 19.913 8.139 1.00 97.00 104 LEU A C 1
ATOM 793 O O . LEU A 1 104 ? -14.527 19.887 8.948 1.00 97.00 104 LEU A O 1
ATOM 797 N N . TRP A 1 105 ? -13.564 19.128 7.061 1.00 97.44 105 TRP A N 1
ATOM 798 C CA . TRP A 1 105 ? -14.638 18.200 6.718 1.00 97.44 105 TRP A CA 1
ATOM 799 C C . TRP A 1 105 ? -14.813 17.106 7.769 1.00 97.44 105 TRP A C 1
ATOM 801 O O . TRP A 1 105 ? -15.938 16.871 8.212 1.00 97.44 105 TRP A O 1
ATOM 811 N N . LEU A 1 106 ? -13.714 16.468 8.196 1.00 95.81 106 LEU A N 1
ATOM 812 C CA . LEU A 1 106 ? -13.753 15.442 9.230 1.00 95.81 106 LEU A CA 1
ATOM 813 C C . LEU A 1 106 ? -14.243 16.059 10.535 1.00 95.81 106 LEU A C 1
ATOM 815 O O . LEU A 1 106 ? -15.110 15.476 11.160 1.00 95.81 106 LEU A O 1
ATOM 819 N N . GLY A 1 107 ? -13.774 17.248 10.924 1.00 94.31 107 GLY A N 1
ATOM 820 C CA . GLY A 1 107 ? -14.244 17.959 12.119 1.00 94.31 107 GLY A CA 1
ATOM 821 C C . GLY A 1 107 ? -15.744 18.279 12.114 1.00 94.31 107 GLY A C 1
ATOM 822 O O . GLY A 1 107 ? -16.362 18.260 13.174 1.00 94.31 107 GLY A O 1
ATOM 823 N N . ALA A 1 108 ? -16.337 18.503 10.939 1.00 95.06 108 ALA A N 1
ATOM 824 C CA . ALA A 1 108 ? -17.763 18.786 10.777 1.00 95.06 108 ALA A CA 1
ATOM 825 C C . ALA A 1 108 ? -18.668 17.536 10.778 1.00 95.06 108 ALA A C 1
ATOM 827 O O . ALA A 1 108 ? -19.887 17.678 10.813 1.00 95.06 108 ALA A O 1
ATOM 828 N N . GLN A 1 109 ? -18.113 16.317 10.731 1.00 93.81 109 GLN A N 1
ATOM 829 C CA . GLN A 1 109 ? -18.928 15.095 10.746 1.00 93.81 109 GLN A CA 1
ATOM 830 C C . GLN A 1 109 ? -19.543 14.858 12.130 1.00 93.81 109 GLN A C 1
ATOM 832 O O . GLN A 1 109 ? -18.807 14.587 13.084 1.00 93.81 109 GLN A O 1
ATOM 837 N N . GLU A 1 110 ? -20.876 14.886 12.213 1.00 88.88 110 GLU A N 1
ATOM 838 C CA . GLU A 1 110 ? -21.636 14.582 13.436 1.00 88.88 110 GLU A CA 1
ATOM 839 C C . GLU A 1 110 ? -21.533 13.101 13.826 1.00 88.88 110 GLU A C 1
ATOM 841 O O . GLU A 1 110 ? -21.382 12.762 15.000 1.00 88.88 110 GLU A O 1
ATOM 846 N N . GLN A 1 111 ? -21.588 12.210 12.831 1.00 91.00 111 GLN A N 1
ATOM 847 C CA . GLN A 1 111 ? -21.461 10.768 13.023 1.00 91.00 111 GLN A CA 1
ATOM 848 C C . GLN A 1 111 ? -19.992 10.336 12.937 1.00 91.00 111 GLN A C 1
ATOM 850 O O . GLN A 1 111 ? -19.211 10.858 12.137 1.00 91.00 111 GLN A O 1
ATOM 855 N N . ASN A 1 112 ? -19.609 9.360 13.761 1.00 92.31 112 ASN A N 1
ATOM 856 C CA . ASN A 1 112 ? -18.283 8.749 13.700 1.00 92.31 112 ASN A CA 1
ATOM 857 C C . ASN A 1 112 ? -18.254 7.606 12.680 1.00 92.31 112 ASN A C 1
ATOM 859 O O . ASN A 1 112 ? -19.284 7.011 12.369 1.00 92.31 112 ASN A O 1
ATOM 863 N N . TYR A 1 113 ? -17.061 7.305 12.172 1.00 96.94 113 TYR A N 1
ATOM 864 C CA . TYR A 1 113 ? -16.825 6.104 11.375 1.00 96.94 113 TYR A CA 1
ATOM 865 C C . TYR A 1 113 ? -16.528 4.937 12.307 1.00 96.94 113 TYR A C 1
ATOM 867 O O . TYR A 1 113 ? -15.726 5.089 13.233 1.00 96.94 113 TYR A O 1
ATOM 875 N N . ASP A 1 114 ? -17.141 3.786 12.045 1.00 98.00 114 ASP A N 1
ATOM 876 C CA . ASP A 1 114 ? -16.827 2.521 12.706 1.00 98.00 114 ASP A CA 1
ATOM 877 C C . ASP A 1 114 ? -15.425 2.042 12.316 1.00 98.00 114 ASP A C 1
ATOM 879 O O . ASP A 1 114 ? -14.652 1.610 13.173 1.00 98.00 114 ASP A O 1
ATOM 883 N N . TYR A 1 115 ? -15.091 2.165 11.028 1.00 98.56 115 TYR A N 1
ATOM 884 C CA . TYR A 1 115 ? -13.850 1.667 10.443 1.00 98.56 115 TYR A CA 1
ATOM 885 C C . TYR A 1 115 ? -13.171 2.756 9.615 1.00 98.56 115 TYR A C 1
ATOM 887 O O . TYR A 1 115 ? -13.810 3.419 8.794 1.00 98.56 115 TYR A O 1
ATOM 895 N N . ILE A 1 116 ? -11.865 2.921 9.815 1.00 98.62 116 ILE A N 1
ATOM 896 C CA . ILE A 1 116 ? -11.020 3.802 9.006 1.00 98.62 116 ILE A CA 1
ATOM 897 C C . ILE A 1 116 ? -9.942 2.945 8.351 1.00 98.62 116 ILE A C 1
ATOM 899 O O . ILE A 1 116 ? -9.153 2.302 9.040 1.00 98.62 116 ILE A O 1
ATOM 903 N N . LEU A 1 117 ? -9.911 2.930 7.021 1.00 98.81 117 LEU A N 1
ATOM 904 C CA . LEU A 1 117 ? -8.987 2.121 6.231 1.00 98.81 117 LEU A CA 1
ATOM 905 C C . LEU A 1 117 ? -8.107 3.053 5.391 1.00 98.81 117 LEU A C 1
ATOM 907 O O . LEU A 1 117 ? -8.590 3.711 4.468 1.00 98.81 117 LEU A O 1
ATOM 911 N N . ASN A 1 118 ? -6.822 3.140 5.729 1.00 98.62 118 ASN A N 1
ATOM 912 C CA . ASN A 1 118 ? -5.874 4.064 5.122 1.00 98.62 118 ASN A CA 1
ATOM 913 C C . ASN A 1 118 ? -4.847 3.350 4.227 1.00 98.62 118 ASN A C 1
ATOM 915 O O . ASN A 1 118 ? -3.935 2.655 4.676 1.00 98.62 118 ASN A O 1
ATOM 919 N N . PHE A 1 119 ? -4.990 3.585 2.931 1.00 98.06 119 PHE A N 1
ATOM 920 C CA . PHE A 1 119 ? -4.166 3.075 1.841 1.00 98.06 119 PHE A CA 1
ATOM 921 C C . PHE A 1 119 ? -3.252 4.149 1.244 1.00 98.06 119 PHE A C 1
ATOM 923 O O . PHE A 1 119 ? -2.469 3.847 0.341 1.00 98.06 119 PHE A O 1
ATOM 930 N N . ALA A 1 120 ? -3.355 5.399 1.703 1.00 97.00 120 ALA A N 1
ATOM 931 C CA . ALA A 1 120 ? -2.570 6.491 1.158 1.00 97.00 120 ALA A CA 1
ATOM 932 C C . ALA A 1 120 ? -1.102 6.363 1.583 1.00 97.00 120 ALA A C 1
ATOM 934 O O . ALA A 1 120 ? -0.779 6.203 2.761 1.00 97.00 120 ALA A O 1
ATOM 935 N N . ALA A 1 121 ? -0.208 6.407 0.598 1.00 95.44 121 ALA A N 1
ATOM 936 C CA . ALA A 1 121 ? 1.226 6.318 0.810 1.00 95.44 121 ALA A CA 1
ATOM 937 C C . ALA A 1 121 ? 1.989 6.880 -0.390 1.00 95.44 121 ALA A C 1
ATOM 939 O O . ALA A 1 121 ? 1.543 6.772 -1.535 1.00 95.44 121 ALA A O 1
ATOM 940 N N . LEU A 1 122 ? 3.201 7.367 -0.135 1.00 95.12 122 LEU A N 1
ATOM 941 C CA . LEU A 1 122 ? 4.228 7.441 -1.168 1.00 95.12 122 LEU A CA 1
ATOM 942 C C . LEU A 1 122 ? 5.071 6.167 -1.095 1.00 95.12 122 LEU A C 1
ATOM 944 O O . LEU A 1 122 ? 5.660 5.862 -0.059 1.00 95.12 122 LEU A O 1
ATOM 948 N N . LYS A 1 123 ? 5.071 5.398 -2.191 1.00 91.31 123 LYS A N 1
ATOM 949 C CA . LYS A 1 123 ? 5.557 4.006 -2.219 1.00 91.31 123 LYS A CA 1
ATOM 950 C C . LYS A 1 123 ? 6.757 3.746 -3.131 1.00 91.31 123 LYS A C 1
ATOM 952 O O . LYS A 1 123 ? 7.227 2.616 -3.220 1.00 91.31 123 LYS A O 1
ATOM 957 N N . HIS A 1 124 ? 7.206 4.743 -3.888 1.00 91.06 124 HIS A N 1
ATOM 958 C CA . HIS A 1 124 ? 8.239 4.534 -4.895 1.00 91.06 124 HIS A CA 1
ATOM 959 C C . HIS A 1 124 ? 9.633 4.817 -4.331 1.00 91.06 124 HIS A C 1
ATOM 961 O O . HIS A 1 124 ? 9.927 5.943 -3.956 1.00 91.06 124 HIS A O 1
ATOM 967 N N . VAL A 1 125 ? 10.523 3.821 -4.380 1.00 88.25 125 VAL A N 1
ATOM 968 C CA . VAL A 1 125 ? 11.938 3.947 -3.963 1.00 88.25 125 VAL A CA 1
ATOM 969 C C . VAL A 1 125 ? 12.681 5.054 -4.733 1.00 88.25 125 VAL A C 1
ATOM 971 O O . VAL A 1 125 ? 13.553 5.720 -4.198 1.00 88.25 125 VAL A O 1
ATOM 974 N N . ARG A 1 126 ? 12.287 5.357 -5.978 1.00 86.69 126 ARG A N 1
ATOM 975 C CA . ARG A 1 126 ? 12.869 6.475 -6.755 1.00 86.69 126 ARG A CA 1
ATOM 976 C C . ARG A 1 126 ? 12.640 7.864 -6.133 1.00 86.69 126 ARG A C 1
ATOM 978 O O . ARG A 1 126 ? 13.302 8.819 -6.527 1.00 86.69 126 ARG A O 1
ATOM 985 N N . SER A 1 127 ? 11.714 7.997 -5.179 1.00 90.00 127 SER A N 1
ATOM 986 C CA . SER A 1 127 ? 11.474 9.243 -4.436 1.00 90.00 127 SER A CA 1
ATOM 987 C C . SER A 1 127 ? 12.588 9.565 -3.430 1.00 90.00 127 SER A C 1
ATOM 989 O O . SER A 1 127 ? 12.532 10.588 -2.763 1.00 90.00 127 SER A O 1
ATOM 991 N N . GLU A 1 128 ? 13.623 8.732 -3.332 1.00 88.44 128 GLU A N 1
ATOM 992 C CA . GLU A 1 128 ? 14.792 8.940 -2.464 1.00 88.44 128 GLU A CA 1
ATOM 993 C C . GLU A 1 128 ? 15.877 9.825 -3.095 1.00 88.44 128 GLU A C 1
ATOM 995 O O . GLU A 1 128 ? 16.921 10.068 -2.499 1.00 88.44 128 GLU A O 1
ATOM 1000 N N . LYS A 1 129 ? 15.630 10.318 -4.313 1.00 86.31 129 LYS A N 1
ATOM 1001 C CA . LYS A 1 129 ? 16.585 11.083 -5.127 1.00 86.31 129 LYS A CA 1
ATOM 1002 C C . LYS A 1 129 ? 16.950 12.465 -4.583 1.00 86.31 129 LYS A C 1
ATOM 1004 O O . LYS A 1 129 ? 17.961 13.025 -4.996 1.00 86.31 129 LYS A O 1
ATOM 1009 N N . ASP A 1 130 ? 16.129 13.030 -3.705 1.00 91.31 130 ASP A N 1
ATOM 1010 C CA . ASP A 1 130 ? 16.337 14.358 -3.139 1.00 91.31 130 ASP A CA 1
ATOM 1011 C C . ASP A 1 130 ? 15.688 14.465 -1.743 1.00 91.31 130 ASP A C 1
ATOM 1013 O O . ASP A 1 130 ? 14.725 13.747 -1.448 1.00 91.31 130 ASP A O 1
ATOM 1017 N N . PRO A 1 131 ? 16.196 15.347 -0.860 1.00 93.50 131 PRO A N 1
ATOM 1018 C CA . PRO A 1 131 ? 15.704 15.450 0.513 1.00 93.50 131 PRO A CA 1
ATOM 1019 C C . PRO A 1 131 ? 14.234 15.881 0.610 1.00 93.50 131 PRO A C 1
ATOM 1021 O O . PRO A 1 131 ? 13.558 15.514 1.568 1.00 93.50 131 PRO A O 1
ATOM 1024 N N . TYR A 1 132 ? 13.705 16.622 -0.365 1.00 93.75 132 TYR A N 1
ATOM 1025 C CA . TYR A 1 132 ? 12.331 17.128 -0.326 1.00 93.75 132 TYR A CA 1
ATOM 1026 C C . TYR A 1 132 ? 11.321 16.044 -0.703 1.00 93.75 132 TYR A C 1
ATOM 1028 O O . TYR A 1 132 ? 10.272 15.933 -0.070 1.00 93.75 132 TYR A O 1
ATOM 1036 N N . SER A 1 133 ? 11.657 15.189 -1.669 1.00 95.38 133 SER A N 1
ATOM 1037 C CA . SER A 1 133 ? 10.876 13.988 -1.973 1.00 95.38 133 SER A CA 1
ATOM 1038 C C . SER A 1 133 ? 10.855 13.015 -0.785 1.00 95.38 133 SER A C 1
ATOM 1040 O O . SER A 1 133 ? 9.809 12.432 -0.489 1.00 95.38 133 SER A O 1
ATOM 1042 N N . ILE A 1 134 ? 11.962 12.889 -0.041 1.00 95.50 134 ILE A N 1
ATOM 1043 C CA . ILE A 1 134 ? 11.999 12.107 1.209 1.00 95.50 134 ILE A CA 1
ATOM 1044 C C . ILE A 1 134 ? 11.135 12.756 2.296 1.00 95.50 134 ILE A C 1
ATOM 1046 O O . ILE A 1 134 ? 10.363 12.057 2.953 1.00 95.50 134 ILE A O 1
ATOM 1050 N N . LEU A 1 135 ? 11.189 14.081 2.460 1.00 95.56 135 LEU A N 1
ATOM 1051 C CA . LEU A 1 135 ? 10.284 14.795 3.366 1.00 95.56 135 LEU A CA 1
ATOM 1052 C C . LEU A 1 135 ? 8.814 14.581 2.994 1.00 95.56 135 LEU A C 1
ATOM 1054 O O . LEU A 1 135 ? 8.001 14.360 3.883 1.00 95.56 135 LEU A O 1
ATOM 1058 N N . ALA A 1 136 ? 8.465 14.576 1.705 1.00 96.56 136 ALA A N 1
ATOM 1059 C CA . ALA A 1 136 ? 7.106 14.272 1.262 1.00 96.56 136 ALA A CA 1
ATOM 1060 C C . ALA A 1 136 ? 6.687 12.833 1.622 1.00 96.56 136 ALA A C 1
ATOM 1062 O O . ALA A 1 136 ? 5.529 12.601 1.990 1.00 96.56 136 ALA A O 1
ATOM 1063 N N . MET A 1 137 ? 7.618 11.867 1.558 1.00 96.81 137 MET A N 1
ATOM 1064 C CA . MET A 1 137 ? 7.380 10.494 2.026 1.00 96.81 137 MET A CA 1
ATOM 1065 C C . MET A 1 137 ? 7.156 10.443 3.534 1.00 96.81 137 MET A C 1
ATOM 1067 O O . MET A 1 137 ? 6.213 9.791 3.970 1.00 96.81 137 MET A O 1
ATOM 1071 N N . LEU A 1 138 ? 7.967 11.147 4.326 1.00 97.56 138 LEU A N 1
ATOM 1072 C CA . LEU A 1 138 ? 7.798 11.233 5.780 1.00 97.56 138 LEU A CA 1
ATOM 1073 C C . LEU A 1 138 ? 6.499 11.949 6.165 1.00 97.56 138 LEU A C 1
ATOM 1075 O O . LEU A 1 138 ? 5.789 11.491 7.059 1.00 97.56 138 LEU A O 1
ATOM 1079 N N . ASP A 1 139 ? 6.143 13.031 5.474 1.00 97.69 139 ASP A N 1
ATOM 1080 C CA . ASP A 1 139 ? 4.883 13.735 5.711 1.00 97.69 139 ASP A CA 1
ATOM 1081 C C . ASP A 1 139 ? 3.695 12.815 5.433 1.00 97.69 139 ASP A C 1
ATOM 1083 O O . ASP A 1 139 ? 2.823 12.650 6.286 1.00 97.69 139 ASP A O 1
ATOM 1087 N N . THR A 1 140 ? 3.708 12.143 4.280 1.00 97.69 140 THR A N 1
ATOM 1088 C CA . THR A 1 140 ? 2.635 11.228 3.895 1.00 97.69 140 THR A CA 1
ATOM 1089 C C . THR A 1 140 ? 2.572 10.022 4.821 1.00 97.69 140 THR A C 1
ATOM 1091 O O . THR A 1 140 ? 1.594 9.822 5.540 1.00 97.69 140 THR A O 1
ATOM 1094 N N . ASN A 1 141 ? 3.635 9.234 4.864 1.00 97.75 141 ASN A N 1
ATOM 1095 C CA . ASN A 1 141 ? 3.622 7.946 5.538 1.00 97.75 141 ASN A CA 1
ATOM 1096 C C . ASN A 1 141 ? 3.607 8.085 7.072 1.00 97.75 141 ASN A C 1
ATOM 1098 O O . ASN A 1 141 ? 3.142 7.164 7.732 1.00 97.75 141 ASN A O 1
ATOM 1102 N N . VAL A 1 142 ? 4.066 9.205 7.651 1.00 97.62 142 VAL A N 1
ATOM 1103 C CA . VAL A 1 142 ? 4.214 9.360 9.112 1.00 97.62 142 VAL A CA 1
ATOM 1104 C C . VAL A 1 142 ? 3.415 10.548 9.663 1.00 97.62 142 VAL A C 1
ATOM 1106 O O . VAL A 1 142 ? 2.489 10.349 10.449 1.00 97.62 142 VAL A O 1
ATOM 1109 N N . LEU A 1 143 ? 3.714 11.791 9.266 1.00 97.75 143 LEU A N 1
ATOM 1110 C CA . LEU A 1 143 ? 3.125 12.973 9.926 1.00 97.75 143 LEU A CA 1
ATOM 1111 C C . LEU A 1 143 ? 1.616 13.108 9.705 1.00 97.75 143 LEU A C 1
ATOM 1113 O O . LEU A 1 143 ? 0.893 13.561 10.595 1.00 97.75 143 LEU A O 1
ATOM 1117 N N . LYS A 1 144 ? 1.094 12.713 8.544 1.00 98.00 144 LYS A N 1
ATOM 1118 C CA . LYS A 1 144 ? -0.354 12.741 8.307 1.00 98.00 144 LYS A CA 1
ATOM 1119 C C . LYS A 1 144 ? -1.110 11.733 9.175 1.00 98.00 144 LYS A C 1
ATOM 1121 O O . LYS A 1 144 ? -2.264 12.004 9.509 1.00 98.00 144 LYS A O 1
ATOM 1126 N N . LEU A 1 145 ? -0.478 10.635 9.611 1.00 97.62 145 LEU A N 1
ATOM 1127 C CA . LEU A 1 145 ? -1.060 9.757 10.635 1.00 97.62 145 LEU A CA 1
ATOM 1128 C C . LEU A 1 145 ? -1.127 10.448 11.995 1.00 97.62 145 LEU A C 1
ATOM 1130 O O . LEU A 1 145 ? -2.153 10.344 12.658 1.00 97.62 145 LEU A O 1
ATOM 1134 N N . GLU A 1 146 ? -0.101 11.212 12.383 1.00 96.56 146 GLU A N 1
ATOM 1135 C CA . GLU A 1 146 ? -0.160 12.034 13.601 1.00 96.56 146 GLU A CA 1
ATOM 1136 C C . GLU A 1 146 ? -1.328 13.027 13.531 1.00 96.56 146 GLU A C 1
ATOM 1138 O O . GLU A 1 146 ? -2.117 13.150 14.471 1.00 96.56 146 GLU A O 1
ATOM 1143 N N . ARG A 1 147 ? -1.487 13.718 12.396 1.00 96.88 147 ARG A N 1
ATOM 1144 C CA . ARG A 1 147 ? -2.609 14.647 12.195 1.00 96.88 147 ARG A CA 1
ATOM 1145 C C . ARG A 1 147 ? -3.950 13.922 12.277 1.00 96.88 147 ARG A C 1
ATOM 1147 O O . ARG A 1 147 ? -4.860 14.443 12.917 1.00 96.88 147 ARG A O 1
ATOM 1154 N N . LEU A 1 148 ? -4.067 12.738 11.674 1.00 97.44 148 LEU A N 1
ATOM 1155 C CA . LEU A 1 148 ? -5.265 11.904 11.761 1.00 97.44 148 LEU A CA 1
ATOM 1156 C C . LEU A 1 148 ? -5.562 11.511 13.214 1.00 97.44 148 LEU A C 1
ATOM 1158 O O . LEU A 1 148 ? -6.677 11.743 13.670 1.00 97.44 148 LEU A O 1
ATOM 1162 N N . ALA A 1 149 ? -4.573 11.012 13.961 1.00 96.56 149 ALA A N 1
ATOM 1163 C CA . ALA A 1 149 ? -4.716 10.676 15.378 1.00 96.56 149 ALA A CA 1
ATOM 1164 C C . ALA A 1 149 ? -5.242 11.872 16.185 1.00 96.56 149 ALA A C 1
ATOM 1166 O O . ALA A 1 149 ? -6.233 11.752 16.903 1.00 96.56 149 ALA A O 1
ATOM 1167 N N . ARG A 1 150 ? -4.682 13.069 15.965 1.00 94.44 150 ARG A N 1
ATOM 1168 C CA . ARG A 1 150 ? -5.149 14.311 16.606 1.00 94.44 150 ARG A CA 1
ATOM 1169 C C . ARG A 1 150 ? -6.585 14.695 16.244 1.00 94.44 150 ARG A C 1
ATOM 1171 O O . ARG A 1 150 ? -7.272 15.259 17.088 1.00 94.44 150 ARG A O 1
ATOM 1178 N N . GLN A 1 151 ? -7.043 14.428 15.019 1.00 93.69 151 GLN A N 1
ATOM 1179 C CA . GLN A 1 151 ? -8.446 14.663 14.641 1.00 93.69 151 GLN A CA 1
ATOM 1180 C C . GLN A 1 151 ? -9.400 13.632 15.257 1.00 93.69 151 GLN A C 1
ATOM 1182 O O . GLN A 1 151 ? -10.578 13.925 15.466 1.00 93.69 151 GLN A O 1
ATOM 1187 N N . LEU A 1 152 ? -8.906 12.424 15.533 1.00 94.56 152 LEU A N 1
ATOM 1188 C CA . LEU A 1 152 ? -9.704 11.335 16.082 1.00 94.56 152 LEU A CA 1
ATOM 1189 C C . LEU A 1 152 ? -9.707 11.297 17.613 1.00 94.56 152 LEU A C 1
ATOM 1191 O O . LEU A 1 152 ? -10.670 10.786 18.167 1.00 94.56 152 LEU A O 1
ATOM 1195 N N . SER A 1 153 ? -8.708 11.842 18.310 1.00 88.75 153 SER A N 1
ATOM 1196 C CA . SER A 1 153 ? -8.532 11.682 19.767 1.00 88.75 153 SER A CA 1
ATOM 1197 C C . SER A 1 153 ? -9.751 12.088 20.616 1.00 88.75 153 SER A C 1
ATOM 1199 O O . SER A 1 153 ? -9.993 11.507 21.675 1.00 88.75 153 SER A O 1
ATOM 1201 N N . GLY A 1 154 ? -10.561 13.043 20.143 1.00 82.62 154 GLY A N 1
ATOM 1202 C CA . GLY A 1 154 ? -11.817 13.458 20.784 1.00 82.62 154 GLY A CA 1
ATOM 1203 C C . GLY A 1 154 ? -13.064 12.659 20.374 1.00 82.62 154 GLY A C 1
ATOM 1204 O O . GLY A 1 154 ? -14.124 12.823 20.981 1.00 82.62 154 GLY A O 1
ATOM 1205 N N . ARG A 1 155 ? -12.968 11.806 19.350 1.00 85.88 155 ARG A N 1
ATOM 1206 C CA . ARG A 1 155 ? -14.077 11.015 18.797 1.00 85.88 155 ARG A CA 1
ATOM 1207 C C . ARG A 1 155 ? -14.227 9.691 19.547 1.00 85.88 155 ARG A C 1
ATOM 1209 O O . ARG A 1 155 ? -13.264 9.115 20.044 1.00 85.88 155 ARG A O 1
ATOM 1216 N N . ARG A 1 156 ? -15.464 9.196 19.642 1.00 85.06 156 ARG A N 1
ATOM 1217 C CA . ARG A 1 156 ? -15.802 7.926 20.310 1.00 85.06 156 ARG A CA 1
ATOM 1218 C C . ARG A 1 156 ? -16.504 6.983 19.343 1.00 85.06 156 ARG A C 1
ATOM 1220 O O . ARG A 1 156 ? -17.300 7.424 18.527 1.00 85.06 156 ARG A O 1
ATOM 1227 N N . GLY A 1 157 ? -16.268 5.683 19.482 1.00 89.19 157 GLY A N 1
ATOM 1228 C CA . GLY A 1 157 ? -16.986 4.663 18.711 1.00 89.19 157 GLY A CA 1
ATOM 1229 C C . GLY A 1 157 ? -16.322 4.246 17.400 1.00 89.19 157 GLY A C 1
ATOM 1230 O O . GLY A 1 157 ? -16.816 3.319 16.772 1.00 89.19 157 GLY A O 1
ATOM 1231 N N . THR A 1 158 ? -15.187 4.843 17.015 1.00 95.44 158 THR A N 1
ATOM 1232 C CA . THR A 1 158 ? -14.332 4.238 15.986 1.00 95.44 158 THR A CA 1
ATOM 1233 C C . THR A 1 158 ? -13.735 2.956 16.537 1.00 95.44 158 THR A C 1
ATOM 1235 O O . THR A 1 158 ? -12.990 2.977 17.516 1.00 95.44 158 THR A O 1
ATOM 1238 N N . LYS A 1 159 ? -14.120 1.837 15.926 1.00 96.56 159 LYS A N 1
ATOM 1239 C CA . LYS A 1 159 ? -13.773 0.490 16.370 1.00 96.56 159 LYS A CA 1
ATOM 1240 C C . LYS A 1 159 ? -12.374 0.127 15.912 1.00 96.56 159 LYS A C 1
ATOM 1242 O O . LYS A 1 159 ? -11.647 -0.509 16.667 1.00 96.56 159 LYS A O 1
ATOM 1247 N N . ARG A 1 160 ? -11.994 0.521 14.690 1.00 97.81 160 ARG A N 1
ATOM 1248 C CA . ARG A 1 160 ? -10.722 0.086 14.117 1.00 97.81 160 ARG A CA 1
ATOM 1249 C C . ARG A 1 1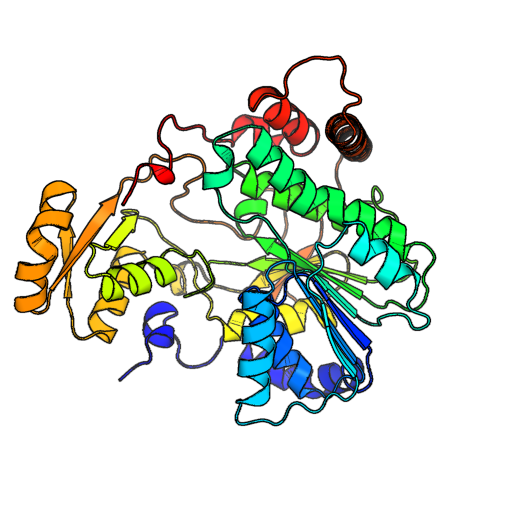60 ? -10.107 1.046 13.103 1.00 97.81 160 ARG A C 1
ATOM 1251 O O . ARG A 1 160 ? -10.810 1.629 12.276 1.00 97.81 160 ARG A O 1
ATOM 1258 N N . LEU A 1 161 ? -8.779 1.124 13.147 1.00 98.31 161 LEU A N 1
ATOM 1259 C CA . LEU A 1 161 ? -7.919 1.690 12.112 1.00 98.31 161 LEU A CA 1
ATOM 1260 C C . LEU A 1 161 ? -7.105 0.575 11.448 1.00 98.31 161 LEU A C 1
ATOM 1262 O O . LEU A 1 161 ? -6.473 -0.244 12.120 1.00 98.31 161 LEU A O 1
ATOM 1266 N N . PHE A 1 162 ? -7.083 0.581 10.123 1.00 98.69 162 PHE A N 1
ATOM 1267 C CA . PHE A 1 162 ? -6.203 -0.259 9.324 1.00 98.69 162 PHE A CA 1
ATOM 1268 C C . PHE A 1 162 ? -5.342 0.605 8.414 1.00 98.69 162 PHE A C 1
ATOM 1270 O O . PHE A 1 162 ? -5.855 1.525 7.776 1.00 98.69 162 PHE A O 1
ATOM 1277 N N . CYS A 1 163 ? -4.057 0.276 8.311 1.00 98.06 163 CYS A N 1
ATOM 1278 C CA . CYS A 1 163 ? -3.140 0.896 7.361 1.00 98.06 163 CYS A CA 1
ATOM 1279 C C . CYS A 1 163 ? -2.369 -0.157 6.563 1.00 98.06 163 CYS A C 1
ATOM 1281 O O . CYS A 1 163 ? -2.130 -1.264 7.034 1.00 98.06 163 CYS A O 1
ATOM 1283 N N . VAL A 1 164 ? -1.918 0.200 5.364 1.00 96.31 164 VAL A N 1
ATOM 1284 C CA . VAL A 1 164 ? -1.086 -0.690 4.543 1.00 96.31 164 VAL A CA 1
ATOM 1285 C C . VAL A 1 164 ? 0.398 -0.398 4.744 1.00 96.31 164 VAL A C 1
ATOM 1287 O O . VAL A 1 164 ? 0.839 0.728 4.520 1.00 96.31 164 VAL A O 1
ATOM 1290 N N . SER A 1 165 ? 1.181 -1.413 5.110 1.00 95.62 165 SER A N 1
ATOM 1291 C CA . SER A 1 165 ? 2.649 -1.424 5.085 1.00 95.62 165 SER A CA 1
ATOM 1292 C C . SER A 1 165 ? 3.171 -2.240 3.886 1.00 95.62 165 SER A C 1
ATOM 1294 O O . SER A 1 165 ? 2.448 -2.500 2.925 1.00 95.62 165 SER A O 1
ATOM 1296 N N . THR A 1 166 ? 4.447 -2.610 3.887 1.00 92.56 166 THR A N 1
ATOM 1297 C CA . THR A 1 166 ? 5.123 -3.317 2.788 1.00 92.56 166 THR A CA 1
ATOM 1298 C C . THR A 1 166 ? 6.188 -4.252 3.343 1.00 92.56 166 THR A C 1
ATOM 1300 O O . THR A 1 166 ? 6.737 -3.995 4.411 1.00 92.56 166 THR A O 1
ATOM 1303 N N . ASP A 1 167 ? 6.514 -5.302 2.597 1.00 88.12 167 ASP A N 1
ATOM 1304 C CA . ASP A 1 167 ? 7.691 -6.154 2.829 1.00 88.12 167 ASP A CA 1
ATOM 1305 C C . ASP A 1 167 ? 8.990 -5.357 3.113 1.00 88.12 167 ASP A C 1
ATOM 1307 O O . ASP A 1 167 ? 9.710 -5.634 4.067 1.00 88.12 167 ASP A O 1
ATOM 1311 N N . LYS A 1 168 ? 9.225 -4.256 2.389 1.00 90.00 168 LYS A N 1
ATOM 1312 C CA . LYS A 1 168 ? 10.389 -3.358 2.551 1.00 90.00 168 LYS A CA 1
ATOM 1313 C C . LYS A 1 168 ? 10.497 -2.681 3.918 1.00 90.00 168 LYS A C 1
ATOM 1315 O O . LYS A 1 168 ? 11.515 -2.046 4.176 1.00 90.00 168 LYS A O 1
ATOM 1320 N N . ALA A 1 169 ? 9.473 -2.762 4.766 1.00 91.44 169 ALA A N 1
ATOM 1321 C CA . ALA A 1 169 ? 9.516 -2.230 6.123 1.00 91.44 169 ALA A CA 1
ATOM 1322 C C . ALA A 1 169 ? 10.160 -3.200 7.127 1.00 91.44 169 ALA A C 1
ATOM 1324 O O . ALA A 1 169 ? 10.600 -2.741 8.173 1.00 91.44 169 ALA A O 1
ATOM 1325 N N . ALA A 1 170 ? 10.226 -4.505 6.824 1.00 90.75 170 ALA A N 1
ATOM 1326 C CA . ALA A 1 170 ? 10.746 -5.513 7.749 1.00 90.75 170 ALA A CA 1
ATOM 1327 C C . ALA A 1 170 ? 12.237 -5.288 8.059 1.00 90.75 170 ALA A C 1
ATOM 1329 O O . ALA A 1 170 ? 12.612 -5.081 9.203 1.00 90.75 170 ALA A O 1
ATOM 1330 N N . ASN A 1 171 ? 13.076 -5.244 7.022 1.00 89.00 171 ASN A N 1
ATOM 1331 C CA . ASN A 1 171 ? 14.505 -4.929 7.125 1.00 89.00 171 ASN A CA 1
ATOM 1332 C C . ASN A 1 171 ? 14.819 -3.808 6.117 1.00 89.00 171 ASN A C 1
ATOM 1334 O O . ASN A 1 171 ? 15.254 -4.107 4.998 1.00 89.00 171 ASN A O 1
ATOM 1338 N N . PRO A 1 172 ? 14.508 -2.536 6.412 1.00 90.25 172 PRO A N 1
ATOM 1339 C CA . PRO A 1 172 ? 14.519 -1.483 5.401 1.00 90.25 172 PRO A CA 1
ATOM 1340 C C . PRO A 1 172 ? 15.931 -1.222 4.866 1.00 90.25 172 PRO A C 1
ATOM 1342 O O . PRO A 1 172 ? 16.834 -0.938 5.630 1.00 90.25 172 PRO A O 1
ATOM 1345 N N . SER A 1 173 ? 16.126 -1.266 3.544 1.00 89.69 173 SER A N 1
ATOM 1346 C CA . SER A 1 173 ? 17.397 -0.895 2.880 1.00 89.69 173 SER A CA 1
ATOM 1347 C C . SER A 1 173 ? 17.288 0.375 2.033 1.00 89.69 173 SER A C 1
ATOM 1349 O O . SER A 1 173 ? 18.232 0.757 1.341 1.00 89.69 173 SER A O 1
ATOM 1351 N N . SER A 1 174 ? 16.117 1.010 2.065 1.00 91.38 174 SER A N 1
ATOM 1352 C CA . SER A 1 174 ? 15.755 2.217 1.329 1.00 91.38 174 SER A CA 1
ATOM 1353 C C . SER A 1 174 ? 14.975 3.147 2.265 1.00 91.38 174 SER A C 1
ATOM 1355 O O . SER A 1 174 ? 14.285 2.673 3.174 1.00 91.38 174 SER A O 1
ATOM 1357 N N . MET A 1 175 ? 15.052 4.461 2.061 1.00 93.44 175 MET A N 1
ATOM 1358 C CA . MET A 1 175 ? 14.282 5.438 2.840 1.00 93.44 175 MET A CA 1
ATOM 1359 C C . MET A 1 175 ? 12.777 5.205 2.724 1.00 93.44 175 MET A C 1
ATOM 1361 O O . MET A 1 175 ? 12.072 5.368 3.709 1.00 93.44 175 MET A O 1
ATOM 1365 N N . MET A 1 176 ? 12.259 4.800 1.561 1.00 93.69 176 MET A N 1
ATOM 1366 C CA . MET A 1 176 ? 10.850 4.454 1.380 1.00 93.69 176 MET A CA 1
ATOM 1367 C C . MET A 1 176 ? 10.459 3.329 2.342 1.00 93.69 176 MET A C 1
ATOM 1369 O O . MET A 1 176 ? 9.533 3.514 3.134 1.00 93.69 176 MET A O 1
ATOM 1373 N N . GLY A 1 177 ? 11.212 2.221 2.354 1.00 94.06 177 GLY A N 1
ATOM 1374 C CA . GLY A 1 177 ? 11.017 1.131 3.315 1.00 94.06 177 GLY A CA 1
ATOM 1375 C C . GLY A 1 177 ? 11.099 1.616 4.764 1.00 94.06 177 GLY A C 1
ATOM 1376 O O . GLY A 1 177 ? 10.220 1.315 5.571 1.00 94.06 177 GLY A O 1
ATOM 1377 N N . ALA A 1 178 ? 12.079 2.467 5.071 1.00 95.25 178 ALA A N 1
ATOM 1378 C CA . ALA A 1 178 ? 12.255 3.025 6.406 1.00 95.25 178 ALA A CA 1
ATOM 1379 C C . ALA A 1 178 ? 11.103 3.957 6.827 1.00 95.25 178 ALA A C 1
ATOM 1381 O O . ALA A 1 178 ? 10.638 3.887 7.960 1.00 95.25 178 ALA A O 1
ATOM 1382 N N . THR A 1 179 ? 10.547 4.771 5.922 1.00 96.88 179 THR A N 1
ATOM 1383 C CA . THR A 1 179 ? 9.356 5.589 6.221 1.00 96.88 179 THR A CA 1
ATOM 1384 C C . THR A 1 179 ? 8.130 4.722 6.509 1.00 96.88 179 THR A C 1
ATOM 1386 O O . THR A 1 179 ? 7.292 5.095 7.328 1.00 96.88 179 THR A O 1
ATOM 1389 N N . LYS A 1 180 ? 8.020 3.546 5.874 1.00 96.56 180 LYS A N 1
ATOM 1390 C CA . LYS A 1 180 ? 6.962 2.571 6.164 1.00 96.56 180 LYS A CA 1
ATOM 1391 C C . LYS A 1 180 ? 7.205 1.863 7.496 1.00 96.56 180 LYS A C 1
ATOM 1393 O O . LYS A 1 180 ? 6.243 1.667 8.225 1.00 96.56 180 LYS A O 1
ATOM 1398 N N . ARG A 1 181 ? 8.455 1.592 7.876 1.00 96.06 181 ARG A N 1
ATOM 1399 C CA . ARG A 1 181 ? 8.798 1.129 9.231 1.00 96.06 181 ARG A CA 1
ATOM 1400 C C . ARG A 1 181 ? 8.429 2.165 10.300 1.00 96.06 181 ARG A C 1
ATOM 1402 O O . ARG A 1 181 ? 7.748 1.840 11.267 1.00 96.06 181 ARG A O 1
ATOM 1409 N N . LEU A 1 182 ? 8.747 3.440 10.078 1.00 97.25 182 LEU A N 1
ATOM 1410 C CA . LEU A 1 182 ? 8.309 4.537 10.951 1.00 97.25 182 LEU A CA 1
ATOM 1411 C C . LEU A 1 182 ? 6.782 4.679 11.013 1.00 97.25 182 LEU A C 1
ATOM 1413 O O . LEU A 1 182 ? 6.244 4.992 12.072 1.00 97.25 182 LEU A O 1
ATOM 1417 N N . MET A 1 183 ? 6.070 4.420 9.913 1.00 97.50 183 MET A N 1
ATOM 1418 C CA . MET A 1 183 ? 4.606 4.344 9.917 1.00 97.50 183 MET A CA 1
ATOM 1419 C C . MET A 1 183 ? 4.107 3.226 10.847 1.00 97.50 183 MET A C 1
ATOM 1421 O O . MET A 1 183 ? 3.148 3.442 11.582 1.00 97.50 183 MET A O 1
ATOM 1425 N N . GLU A 1 184 ? 4.741 2.049 10.855 1.00 97.25 184 GLU A N 1
ATOM 1426 C CA . GLU A 1 184 ? 4.393 0.965 11.789 1.00 97.25 184 GLU A CA 1
ATOM 1427 C C . GLU A 1 184 ? 4.564 1.421 13.247 1.00 97.25 184 GLU A C 1
ATOM 1429 O O . GLU A 1 184 ? 3.645 1.257 14.051 1.00 97.25 184 GLU A O 1
ATOM 1434 N N . HIS A 1 185 ? 5.667 2.103 13.575 1.00 96.81 185 HIS A N 1
ATOM 1435 C CA . HIS A 1 185 ? 5.847 2.709 14.900 1.00 96.81 185 HIS A CA 1
ATOM 1436 C C . HIS A 1 185 ? 4.794 3.783 15.207 1.00 96.81 185 HIS A C 1
ATOM 1438 O O . HIS A 1 185 ? 4.284 3.834 16.327 1.00 96.81 185 HIS A O 1
ATOM 1444 N N . ALA A 1 186 ? 4.412 4.610 14.231 1.00 96.62 186 ALA A N 1
ATOM 1445 C CA . ALA A 1 186 ? 3.348 5.604 14.386 1.00 96.62 186 ALA A CA 1
ATOM 1446 C C . ALA A 1 186 ? 2.003 4.959 14.749 1.00 96.62 186 ALA A C 1
ATOM 1448 O O . ALA A 1 186 ? 1.260 5.483 15.576 1.00 96.62 186 ALA A O 1
ATOM 1449 N N . LEU A 1 187 ? 1.689 3.817 14.141 1.00 96.62 187 LEU A N 1
ATOM 1450 C CA . LEU A 1 187 ? 0.422 3.125 14.352 1.00 96.62 187 LEU A CA 1
ATOM 1451 C C . LEU A 1 187 ? 0.328 2.486 15.732 1.00 96.62 187 LEU A C 1
ATOM 1453 O O . LEU A 1 187 ? -0.712 2.599 16.374 1.00 96.62 187 LEU A O 1
ATOM 1457 N N . PHE A 1 188 ? 1.392 1.814 16.171 1.00 95.25 188 PHE A N 1
ATOM 1458 C CA . PHE A 1 188 ? 1.320 0.911 17.319 1.00 95.25 188 PHE A CA 1
ATOM 1459 C C . PHE A 1 188 ? 2.003 1.430 18.587 1.00 95.25 188 PHE A C 1
ATOM 1461 O O . PHE A 1 188 ? 1.739 0.915 19.674 1.00 95.25 188 PHE A O 1
ATOM 1468 N N . SER A 1 189 ? 2.887 2.428 18.488 1.00 91.56 189 SER A N 1
ATOM 1469 C CA . SER A 1 189 ? 3.501 3.031 19.675 1.00 91.56 189 SER A CA 1
ATOM 1470 C C . SER A 1 189 ? 2.557 4.011 20.371 1.00 91.56 189 SER A C 1
ATOM 1472 O O . SER A 1 189 ? 1.615 4.540 19.787 1.00 91.56 189 SER A O 1
ATOM 1474 N N . SER A 1 190 ? 2.872 4.334 21.624 1.00 87.88 190 SER A N 1
ATOM 1475 C CA . SER A 1 190 ? 2.163 5.361 22.391 1.00 87.88 190 SER A CA 1
ATOM 1476 C C . SER A 1 190 ? 2.497 6.797 21.966 1.00 87.88 190 SER A C 1
ATOM 1478 O O . SER A 1 190 ? 2.069 7.731 22.637 1.00 87.88 190 SER A O 1
ATOM 1480 N N . ALA A 1 191 ? 3.303 7.002 20.916 1.00 89.62 191 ALA A N 1
ATOM 1481 C CA . ALA A 1 191 ? 3.647 8.344 20.445 1.00 89.62 191 ALA A CA 1
ATOM 1482 C C . ALA A 1 191 ? 2.457 9.049 19.778 1.00 89.62 191 ALA A C 1
ATOM 1484 O O . ALA A 1 191 ? 2.395 10.278 19.787 1.00 89.62 191 ALA A O 1
ATOM 1485 N N . LEU A 1 192 ? 1.517 8.281 19.213 1.00 91.50 192 LEU A N 1
ATOM 1486 C CA . LEU A 1 192 ? 0.256 8.793 18.691 1.00 91.50 192 LEU A CA 1
ATOM 1487 C C . LEU A 1 192 ? -0.900 8.407 19.617 1.00 91.50 192 LEU A C 1
ATOM 1489 O O . LEU A 1 192 ? -1.088 7.242 19.962 1.00 91.50 192 LEU A O 1
ATOM 1493 N N . GLU A 1 193 ? -1.704 9.399 19.997 1.00 90.81 193 GLU A N 1
ATOM 1494 C CA . GLU A 1 193 ? -2.881 9.191 20.838 1.00 90.81 193 GLU A CA 1
ATOM 1495 C C . GLU A 1 193 ? -4.105 8.859 19.983 1.00 90.81 193 GLU A C 1
ATOM 1497 O O . GLU A 1 193 ? -4.789 9.736 19.447 1.00 90.81 193 GLU A O 1
ATOM 1502 N N . TRP A 1 194 ? -4.387 7.567 19.867 1.00 94.38 194 TRP A N 1
ATOM 1503 C CA . TRP A 1 194 ? -5.588 7.060 19.217 1.00 94.38 194 TRP A CA 1
ATOM 1504 C C . TRP A 1 194 ? -6.791 6.998 20.180 1.00 94.38 194 TRP A C 1
ATOM 1506 O O . TRP A 1 194 ? -6.605 6.932 21.401 1.00 94.38 194 TRP A O 1
ATOM 1516 N N . PRO A 1 195 ? -8.042 6.996 19.671 1.00 92.88 195 PRO A N 1
ATOM 1517 C CA . PRO A 1 195 ? -9.231 6.833 20.504 1.00 92.88 195 PRO A CA 1
ATOM 1518 C C . PRO A 1 195 ? -9.153 5.591 21.398 1.00 92.88 195 PRO A C 1
ATOM 1520 O O . PRO A 1 195 ? -8.761 4.509 20.961 1.00 92.88 195 PRO A O 1
ATOM 1523 N N . ARG A 1 196 ? -9.581 5.725 22.659 1.00 88.81 196 ARG A N 1
ATOM 1524 C CA . ARG A 1 196 ? -9.589 4.598 23.603 1.00 88.81 196 ARG A CA 1
ATOM 1525 C C . ARG A 1 196 ? -10.441 3.441 23.080 1.00 88.81 196 ARG A C 1
ATOM 1527 O O . ARG A 1 196 ? -11.614 3.636 22.771 1.00 88.81 196 ARG A O 1
ATOM 153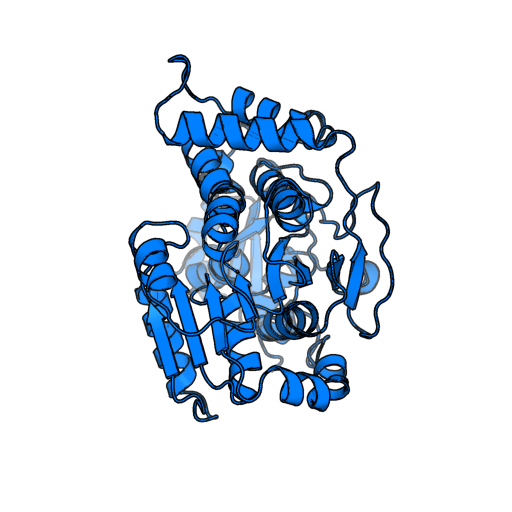4 N N . GLY A 1 197 ? -9.858 2.243 23.076 1.00 89.62 197 GLY A N 1
ATOM 1535 C CA . GLY A 1 197 ? -10.516 1.010 22.637 1.00 89.62 197 GLY A CA 1
ATOM 1536 C C . GLY A 1 197 ? -10.559 0.815 21.120 1.00 89.62 197 GLY A C 1
A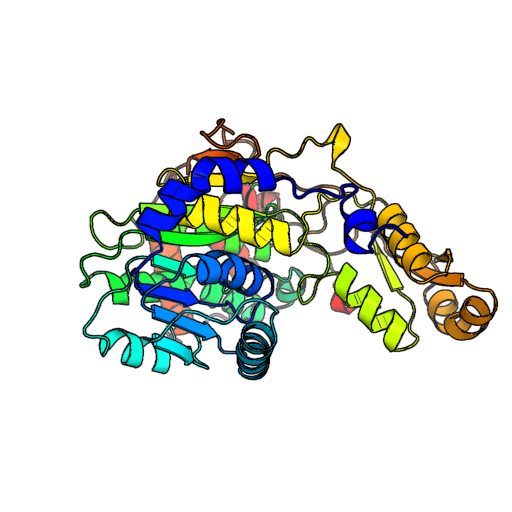TOM 1537 O O . GLY A 1 197 ? -11.125 -0.178 20.678 1.00 89.62 197 GLY A O 1
ATOM 1538 N N . MET A 1 198 ? -9.978 1.726 20.332 1.00 95.12 198 MET A N 1
ATOM 1539 C CA . MET A 1 198 ? -9.826 1.524 18.895 1.00 95.12 198 MET A CA 1
ATOM 1540 C C . MET A 1 198 ? -8.728 0.494 18.637 1.00 95.12 198 MET A C 1
ATOM 1542 O O . MET A 1 198 ? -7.590 0.656 19.074 1.00 95.12 198 MET A O 1
ATOM 1546 N N . GLU A 1 199 ? -9.069 -0.558 17.908 1.00 96.62 199 GLU A N 1
ATOM 1547 C CA . GLU A 1 199 ? -8.114 -1.572 17.483 1.00 96.62 199 GLU A CA 1
ATOM 1548 C C . GLU A 1 199 ? -7.308 -1.059 16.291 1.00 96.62 199 GLU A C 1
ATOM 1550 O O . GLU A 1 199 ? -7.830 -0.369 15.414 1.00 96.62 199 GLU A O 1
ATOM 1555 N N . ILE A 1 200 ? -6.026 -1.403 16.237 1.00 97.88 200 ILE A N 1
ATOM 1556 C CA . ILE A 1 200 ? -5.144 -0.977 15.151 1.00 97.88 200 ILE A CA 1
ATOM 1557 C C . ILE A 1 200 ? -4.510 -2.210 14.545 1.00 97.88 200 ILE A C 1
ATOM 1559 O O . ILE A 1 200 ? -4.017 -3.082 15.261 1.00 97.88 200 ILE A O 1
ATOM 1563 N N . THR A 1 201 ? -4.543 -2.283 13.223 1.00 98.31 201 THR A N 1
ATOM 1564 C CA . THR A 1 201 ? -3.971 -3.381 12.444 1.00 98.31 201 THR A CA 1
ATOM 1565 C C . THR A 1 201 ? -3.240 -2.823 11.234 1.00 98.31 201 THR A C 1
ATOM 1567 O O . THR A 1 201 ? -3.506 -1.710 10.775 1.00 98.31 201 THR A O 1
ATOM 1570 N N . SER A 1 202 ? -2.296 -3.595 10.717 1.00 98.12 202 SER A N 1
ATOM 1571 C CA . SER A 1 202 ? -1.606 -3.280 9.471 1.00 98.12 202 SER A CA 1
ATOM 1572 C C . SER A 1 202 ? -1.426 -4.549 8.651 1.00 98.12 202 SER A C 1
ATOM 1574 O O . SER A 1 202 ? -1.674 -5.646 9.148 1.00 98.12 202 SER A O 1
ATOM 1576 N N . ALA A 1 203 ? -0.996 -4.428 7.403 1.00 97.19 203 ALA A N 1
ATOM 1577 C CA . ALA A 1 203 ? -0.567 -5.574 6.614 1.00 97.19 203 ALA A CA 1
ATOM 1578 C C . ALA A 1 203 ? 0.674 -5.242 5.788 1.00 97.19 203 ALA A C 1
ATOM 1580 O O . ALA A 1 203 ? 0.756 -4.153 5.217 1.00 97.19 203 ALA A O 1
ATOM 1581 N N . ARG A 1 204 ? 1.629 -6.172 5.700 1.00 95.56 204 ARG A N 1
ATOM 1582 C CA . ARG A 1 204 ? 2.771 -6.063 4.784 1.00 95.56 204 ARG A CA 1
ATOM 1583 C C . ARG A 1 204 ? 2.473 -6.854 3.520 1.00 95.56 204 ARG A C 1
ATOM 1585 O O . ARG A 1 204 ? 2.210 -8.053 3.568 1.00 95.56 204 ARG A O 1
ATOM 1592 N N . PHE A 1 205 ? 2.532 -6.165 2.387 1.00 84.25 205 PHE A N 1
ATOM 1593 C CA . PHE A 1 205 ? 2.295 -6.765 1.080 1.00 84.25 205 PHE A CA 1
ATOM 1594 C C . PHE A 1 205 ? 3.581 -7.142 0.369 1.00 84.25 205 PHE A C 1
ATOM 1596 O O . PHE A 1 205 ? 4.606 -6.472 0.498 1.00 84.25 205 PHE A O 1
ATOM 1603 N N . ALA A 1 206 ? 3.437 -8.189 -0.437 1.00 79.81 206 ALA A N 1
ATOM 1604 C CA . ALA A 1 206 ? 4.285 -8.485 -1.574 1.00 79.81 206 ALA A CA 1
ATOM 1605 C C . ALA A 1 206 ? 3.988 -7.523 -2.736 1.00 79.81 206 ALA A C 1
ATOM 1607 O O . ALA A 1 206 ? 3.193 -6.583 -2.633 1.00 79.81 206 ALA A O 1
ATOM 1608 N N . ASN A 1 207 ? 4.579 -7.790 -3.896 1.00 89.50 207 ASN A N 1
ATOM 1609 C CA . ASN A 1 207 ? 4.206 -7.105 -5.119 1.00 89.50 207 ASN A CA 1
ATOM 1610 C C . ASN A 1 207 ? 2.750 -7.427 -5.495 1.00 89.50 207 ASN A C 1
ATOM 1612 O O . ASN A 1 207 ? 2.388 -8.574 -5.742 1.00 89.50 207 ASN A O 1
ATOM 1616 N N . VAL A 1 208 ? 1.916 -6.394 -5.608 1.00 91.56 208 VAL A N 1
ATOM 1617 C CA . VAL A 1 208 ? 0.563 -6.530 -6.162 1.00 91.56 208 VAL A CA 1
ATOM 1618 C C . VAL A 1 208 ? 0.643 -6.399 -7.680 1.00 91.56 208 VAL A C 1
ATOM 1620 O O . VAL A 1 208 ? 1.020 -5.334 -8.198 1.00 91.56 208 VAL A O 1
ATOM 1623 N N . ALA A 1 209 ? 0.326 -7.485 -8.386 1.00 91.31 209 ALA A N 1
ATOM 1624 C CA . ALA A 1 209 ? 0.372 -7.559 -9.841 1.00 91.31 209 ALA A CA 1
ATOM 1625 C C . ALA A 1 209 ? -0.489 -6.452 -10.468 1.00 91.31 209 ALA A C 1
ATOM 1627 O O . ALA A 1 209 ? -1.580 -6.163 -9.993 1.00 91.31 209 ALA A O 1
ATOM 1628 N N . MET A 1 210 ? 0.015 -5.800 -11.521 1.00 91.25 210 MET A N 1
ATOM 1629 C CA . MET A 1 210 ? -0.691 -4.733 -12.255 1.00 91.25 210 MET A CA 1
ATOM 1630 C C . MET A 1 210 ? -1.117 -3.503 -11.429 1.00 91.25 210 MET A C 1
ATOM 1632 O O . MET A 1 210 ? -1.842 -2.649 -11.937 1.00 91.25 210 MET A O 1
ATOM 1636 N N . SER A 1 211 ? -0.648 -3.353 -10.185 1.00 93.12 211 SER A N 1
ATOM 1637 C CA . SER A 1 211 ? -0.945 -2.163 -9.381 1.00 93.12 211 SER A CA 1
ATOM 1638 C C . SER A 1 211 ? -0.352 -0.884 -9.991 1.00 93.12 211 SER A C 1
ATOM 1640 O O . SER A 1 211 ? 0.651 -0.925 -10.710 1.00 93.12 211 SER A O 1
ATOM 1642 N N . ASN A 1 212 ? -0.950 0.270 -9.679 1.00 91.62 212 ASN A N 1
ATOM 1643 C CA . ASN A 1 212 ? -0.553 1.566 -10.232 1.00 91.62 212 ASN A CA 1
ATOM 1644 C C . ASN A 1 212 ? 0.927 1.867 -9.959 1.00 91.62 212 ASN A C 1
ATOM 1646 O O . ASN A 1 212 ? 1.389 1.748 -8.824 1.00 91.62 212 ASN A O 1
ATOM 1650 N N . GLY A 1 213 ? 1.674 2.237 -10.995 1.00 88.31 213 GLY A N 1
ATOM 1651 C CA . GLY A 1 213 ? 3.112 2.496 -10.958 1.00 88.31 213 GLY A CA 1
ATOM 1652 C C . GLY A 1 213 ? 4.000 1.250 -10.817 1.00 88.31 213 GLY A C 1
ATOM 1653 O O . GLY A 1 213 ? 5.215 1.392 -10.691 1.00 88.31 213 GLY A O 1
ATOM 1654 N N . SER A 1 214 ? 3.445 0.033 -10.802 1.00 92.69 214 SER A N 1
ATOM 1655 C CA . SER A 1 214 ? 4.254 -1.194 -10.747 1.00 92.69 214 SER A CA 1
ATOM 1656 C C . SER A 1 214 ? 4.984 -1.466 -12.065 1.00 92.69 214 SER A C 1
ATOM 1658 O O . SER A 1 214 ? 4.575 -0.998 -13.126 1.00 92.69 214 SER A O 1
ATOM 1660 N N . LEU A 1 215 ? 6.034 -2.291 -12.001 1.00 92.12 215 LEU A N 1
ATOM 1661 C CA . LEU A 1 215 ? 6.752 -2.772 -13.186 1.00 92.12 215 LEU A CA 1
ATOM 1662 C C . LEU A 1 215 ? 5.817 -3.488 -14.179 1.00 92.12 215 LEU A C 1
ATOM 1664 O O . LEU A 1 215 ? 5.899 -3.285 -15.380 1.00 92.12 215 LEU A O 1
ATOM 1668 N N . LEU A 1 216 ? 4.874 -4.285 -13.679 1.00 93.69 216 LEU A N 1
ATOM 1669 C CA . LEU A 1 216 ? 3.934 -5.016 -14.532 1.00 93.69 216 LEU A CA 1
ATOM 1670 C C . LEU A 1 216 ? 2.946 -4.071 -15.234 1.00 93.69 216 LEU A C 1
ATOM 1672 O O . LEU A 1 216 ? 2.644 -4.257 -16.411 1.00 93.69 216 LEU A O 1
ATOM 1676 N N . GLN A 1 217 ? 2.477 -3.018 -14.550 1.00 94.44 217 GLN A N 1
ATOM 1677 C CA . GLN A 1 217 ? 1.686 -1.981 -15.217 1.00 94.44 217 GLN A CA 1
ATOM 1678 C C . GLN A 1 217 ? 2.532 -1.228 -16.251 1.00 94.44 217 GLN A C 1
ATOM 1680 O O . GLN A 1 217 ? 2.038 -0.940 -17.341 1.00 94.44 217 GLN A O 1
ATOM 1685 N N . SER A 1 218 ? 3.798 -0.925 -15.940 1.00 94.62 218 SER A N 1
ATOM 1686 C CA . SER A 1 218 ? 4.667 -0.233 -16.891 1.00 94.62 218 SER A CA 1
ATOM 1687 C C . SER A 1 218 ? 4.867 -1.056 -18.160 1.00 94.62 218 SER A C 1
ATOM 1689 O O . SER A 1 218 ? 4.784 -0.480 -19.237 1.00 94.62 218 SER A O 1
ATOM 1691 N N . TRP A 1 219 ? 5.000 -2.383 -18.073 1.00 95.31 219 TRP A N 1
ATOM 1692 C CA . TRP A 1 219 ? 5.060 -3.257 -19.249 1.00 95.31 219 TRP A CA 1
ATOM 1693 C C . TRP A 1 219 ? 3.851 -3.100 -20.162 1.00 95.31 219 TRP A C 1
ATOM 1695 O O . TRP A 1 219 ? 4.027 -2.856 -21.353 1.00 95.31 219 TRP A O 1
ATOM 1705 N N . LYS A 1 220 ? 2.632 -3.143 -19.612 1.00 94.38 220 LYS A N 1
ATOM 1706 C CA . LYS A 1 220 ? 1.409 -2.890 -20.388 1.00 94.38 220 LYS A CA 1
ATOM 1707 C C . LYS A 1 220 ? 1.468 -1.540 -21.107 1.00 94.38 220 LYS A C 1
ATOM 1709 O O . LYS A 1 220 ? 1.230 -1.483 -22.309 1.00 94.38 220 LYS A O 1
ATOM 1714 N N . LEU A 1 221 ? 1.866 -0.483 -20.399 1.00 95.81 221 LEU A N 1
ATOM 1715 C CA . LEU A 1 221 ? 1.991 0.855 -20.981 1.00 95.81 221 LEU A CA 1
ATOM 1716 C C . LEU A 1 221 ? 3.091 0.938 -22.055 1.00 95.81 221 LEU A C 1
ATOM 1718 O O . LEU A 1 221 ? 2.928 1.669 -23.028 1.00 95.81 221 LEU A O 1
ATOM 1722 N N . ARG A 1 222 ? 4.211 0.215 -21.903 1.00 96.31 222 ARG A N 1
ATOM 1723 C CA . ARG A 1 222 ? 5.282 0.158 -22.915 1.00 96.31 222 ARG A CA 1
ATOM 1724 C C . ARG A 1 222 ? 4.820 -0.573 -24.171 1.00 96.31 222 ARG A C 1
ATOM 1726 O O . ARG A 1 222 ? 5.081 -0.087 -25.265 1.00 96.31 222 ARG A O 1
ATOM 1733 N N . LEU A 1 223 ? 4.086 -1.677 -24.031 1.00 94.69 223 LEU A N 1
ATOM 1734 C CA . LEU A 1 223 ? 3.493 -2.384 -25.170 1.00 94.69 223 LEU A CA 1
ATOM 1735 C C . LEU A 1 223 ? 2.531 -1.481 -25.949 1.00 94.69 223 LEU A C 1
ATOM 1737 O O . LEU A 1 223 ? 2.663 -1.347 -27.164 1.00 94.69 223 LEU A O 1
ATOM 1741 N N . GLU A 1 224 ? 1.606 -0.822 -25.247 1.00 95.81 224 GLU A N 1
ATOM 1742 C CA . GLU A 1 224 ? 0.640 0.109 -25.848 1.00 95.81 224 GLU A CA 1
ATOM 1743 C C . GLU A 1 224 ? 1.338 1.283 -26.552 1.00 95.81 224 GLU A C 1
ATOM 1745 O O . GLU A 1 224 ? 0.938 1.686 -27.643 1.00 95.81 224 GLU A O 1
ATOM 1750 N N . ALA A 1 225 ? 2.423 1.795 -25.964 1.00 96.88 225 ALA A N 1
ATOM 1751 C CA . ALA A 1 225 ? 3.224 2.881 -26.522 1.00 96.88 225 ALA A CA 1
ATOM 1752 C C . ALA A 1 225 ? 4.258 2.432 -27.571 1.00 96.88 225 ALA A C 1
ATOM 1754 O O . ALA A 1 225 ? 5.008 3.273 -28.064 1.00 96.88 225 ALA A O 1
ATOM 1755 N N . ARG A 1 226 ? 4.324 1.135 -27.907 1.00 96.62 226 ARG A N 1
ATOM 1756 C CA . ARG A 1 226 ? 5.333 0.552 -28.809 1.00 96.62 226 ARG A CA 1
ATOM 1757 C C . ARG A 1 226 ? 6.773 0.872 -28.384 1.00 96.62 226 ARG A C 1
ATOM 1759 O O . ARG A 1 226 ? 7.598 1.328 -29.169 1.00 96.62 226 ARG A O 1
ATOM 1766 N N . GLN A 1 227 ? 7.065 0.632 -27.113 1.00 97.25 227 GLN A N 1
ATOM 1767 C CA . GLN A 1 227 ? 8.357 0.852 -26.463 1.00 97.25 227 GLN A CA 1
ATOM 1768 C C . GLN A 1 227 ? 8.903 -0.467 -25.891 1.00 97.25 227 GLN A C 1
ATOM 1770 O O . GLN A 1 227 ? 8.117 -1.371 -25.574 1.00 97.25 227 GLN A O 1
ATOM 1775 N N . PRO A 1 228 ? 10.233 -0.608 -25.727 1.00 96.62 228 PRO A N 1
ATOM 1776 C CA . PRO A 1 228 ? 10.793 -1.784 -25.073 1.00 96.62 228 PRO A CA 1
ATOM 1777 C C . PRO A 1 228 ? 10.354 -1.859 -23.606 1.00 96.62 228 PRO A C 1
ATOM 1779 O O . PRO A 1 228 ? 10.064 -0.849 -22.962 1.00 96.62 228 PRO A O 1
ATOM 1782 N N . MET A 1 229 ? 10.308 -3.077 -23.073 1.00 95.81 229 MET A N 1
ATOM 1783 C CA . MET A 1 229 ? 10.115 -3.308 -21.640 1.00 95.81 229 MET A CA 1
ATOM 1784 C C . MET A 1 229 ? 11.467 -3.330 -20.930 1.00 95.81 229 MET A C 1
ATOM 1786 O O . MET A 1 229 ? 12.441 -3.803 -21.503 1.00 95.81 229 MET A O 1
ATOM 1790 N N . ALA A 1 230 ? 11.515 -2.925 -19.662 1.00 94.25 230 ALA A N 1
ATOM 1791 C CA . ALA A 1 230 ? 12.664 -3.162 -18.788 1.00 94.25 230 ALA A CA 1
ATOM 1792 C C . ALA A 1 230 ? 12.352 -4.261 -17.763 1.00 94.25 230 ALA A C 1
ATOM 1794 O O . ALA A 1 230 ? 11.228 -4.352 -17.269 1.00 94.25 230 ALA A O 1
ATOM 1795 N N . CYS A 1 231 ? 13.333 -5.092 -17.423 1.00 94.81 231 CYS A N 1
ATOM 1796 C CA . CYS A 1 231 ? 13.206 -6.146 -16.421 1.00 94.81 231 CYS A CA 1
ATOM 1797 C C . CYS A 1 231 ? 14.504 -6.269 -15.608 1.00 94.81 231 CYS A C 1
ATOM 1799 O O . CYS A 1 231 ? 15.545 -6.577 -16.189 1.00 94.81 231 CYS A O 1
ATOM 1801 N N . PRO A 1 232 ? 14.469 -6.095 -14.274 1.00 92.06 232 PRO A N 1
ATOM 1802 C CA . PRO A 1 232 ? 15.625 -6.365 -13.428 1.00 92.06 232 PRO A CA 1
ATOM 1803 C C . PRO A 1 232 ? 16.078 -7.821 -13.543 1.00 92.06 232 PRO A C 1
ATOM 1805 O O . PRO A 1 232 ? 15.275 -8.746 -13.400 1.00 92.06 232 PRO A O 1
ATOM 1808 N N . GLU A 1 233 ? 17.364 -8.024 -13.805 1.00 92.38 233 GLU A N 1
ATOM 1809 C CA . GLU A 1 233 ? 17.949 -9.344 -14.003 1.00 92.38 233 GLU A CA 1
ATOM 1810 C C . GLU A 1 233 ? 18.183 -10.061 -12.665 1.00 92.38 233 GLU A C 1
ATOM 1812 O O . GLU A 1 233 ? 18.772 -9.508 -11.739 1.00 92.38 233 GLU A O 1
ATOM 1817 N N . GLY A 1 234 ? 17.728 -11.315 -12.561 1.00 89.25 234 GLY A N 1
ATOM 1818 C CA . GLY A 1 234 ? 18.002 -12.171 -11.397 1.00 89.25 234 GLY A CA 1
ATOM 1819 C C . GLY A 1 234 ? 17.147 -11.848 -10.169 1.00 89.25 234 GLY A C 1
ATOM 1820 O O . GLY A 1 234 ? 17.398 -12.356 -9.078 1.00 89.25 234 GLY A O 1
ATOM 1821 N N . CYS A 1 235 ? 16.132 -11.006 -10.343 1.00 90.38 235 CYS A N 1
ATOM 1822 C CA . CYS A 1 235 ? 15.267 -10.522 -9.282 1.00 90.38 235 CYS A CA 1
ATOM 1823 C C . CYS A 1 235 ? 14.064 -11.450 -9.095 1.00 90.38 235 CYS A C 1
ATOM 1825 O O . CYS A 1 235 ? 13.359 -11.761 -10.060 1.00 90.38 235 CYS A O 1
ATOM 1827 N N . ARG A 1 236 ? 13.809 -11.880 -7.855 1.00 89.81 236 ARG A N 1
ATOM 1828 C CA . ARG A 1 236 ? 12.690 -12.765 -7.522 1.00 89.81 236 ARG A CA 1
ATOM 1829 C C . ARG A 1 236 ? 11.699 -12.083 -6.588 1.00 89.81 236 ARG A C 1
ATOM 1831 O O . ARG A 1 236 ? 12.105 -11.390 -5.654 1.00 89.81 236 ARG A O 1
ATOM 1838 N N . ARG A 1 237 ? 10.399 -12.250 -6.832 1.00 90.00 237 ARG A N 1
ATOM 1839 C CA . ARG A 1 237 ? 9.335 -11.597 -6.053 1.00 90.00 237 ARG A CA 1
ATOM 1840 C C . ARG A 1 237 ? 8.158 -12.527 -5.811 1.00 90.00 237 ARG A C 1
ATOM 1842 O O . ARG A 1 237 ? 7.845 -13.376 -6.637 1.00 90.00 237 ARG A O 1
ATOM 1849 N N . PHE A 1 238 ? 7.495 -12.316 -4.682 1.00 89.44 238 PHE A N 1
ATOM 1850 C CA . PHE A 1 238 ? 6.151 -12.820 -4.446 1.00 89.44 238 PHE A CA 1
ATOM 1851 C C . PHE A 1 238 ? 5.151 -11.925 -5.165 1.00 89.44 238 PHE A C 1
ATOM 1853 O O . PHE A 1 238 ? 5.306 -10.701 -5.147 1.00 89.44 238 PHE A O 1
ATOM 1860 N N . PHE A 1 239 ? 4.111 -12.522 -5.739 1.00 90.75 239 PHE A N 1
ATOM 1861 C CA . PHE A 1 239 ? 2.996 -11.774 -6.298 1.00 90.75 239 PHE A CA 1
ATOM 1862 C C . PHE A 1 239 ? 1.687 -12.15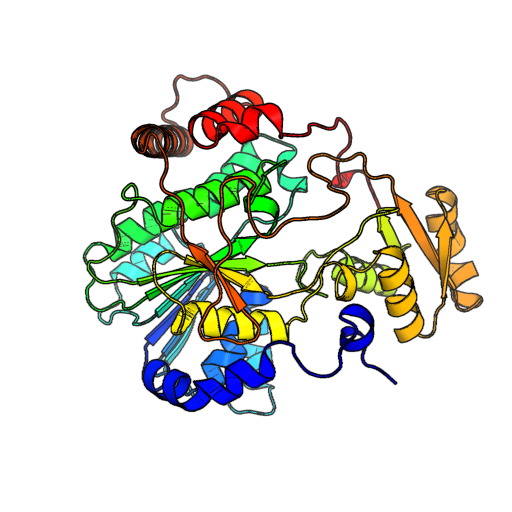9 -5.633 1.00 90.75 239 PHE A C 1
ATOM 1864 O O . PHE A 1 239 ? 1.418 -13.330 -5.365 1.00 90.75 239 PHE A O 1
ATOM 1871 N N . VAL A 1 240 ? 0.864 -11.143 -5.411 1.00 92.44 240 VAL A N 1
ATOM 1872 C CA . VAL A 1 240 ? -0.565 -11.309 -5.179 1.00 92.44 240 VAL A CA 1
ATOM 1873 C C . VAL A 1 240 ? -1.330 -10.573 -6.267 1.00 92.44 240 VAL A C 1
ATOM 1875 O O . VAL A 1 240 ? -0.875 -9.563 -6.815 1.00 92.44 240 VAL A O 1
ATOM 1878 N N . SER A 1 241 ? -2.494 -11.106 -6.584 1.00 93.00 241 SER A N 1
ATOM 1879 C CA . SER A 1 241 ? -3.475 -10.515 -7.482 1.00 93.00 241 SER A CA 1
ATOM 1880 C C . SER A 1 241 ? -4.036 -9.198 -6.912 1.00 93.00 241 SER A C 1
ATOM 1882 O O . SER A 1 241 ? -3.933 -8.921 -5.710 1.00 93.00 241 SER A O 1
ATOM 1884 N N . LEU A 1 242 ? -4.652 -8.372 -7.764 1.00 92.38 242 LEU A N 1
ATOM 1885 C CA . LEU A 1 242 ? -5.367 -7.177 -7.299 1.00 92.38 242 LEU A CA 1
ATOM 1886 C C . LEU A 1 242 ? -6.516 -7.568 -6.358 1.00 92.38 242 LEU A C 1
ATOM 1888 O O . LEU A 1 242 ? -6.582 -7.070 -5.232 1.00 92.38 242 LEU A O 1
ATOM 1892 N N . GLY A 1 243 ? -7.357 -8.518 -6.773 1.00 93.44 243 GLY A N 1
ATOM 1893 C CA . GLY A 1 243 ? -8.457 -9.029 -5.951 1.00 93.44 243 GLY A CA 1
ATOM 1894 C C . GLY A 1 243 ? -7.974 -9.678 -4.651 1.00 93.44 243 GLY A C 1
ATOM 1895 O O . GLY A 1 243 ? -8.538 -9.421 -3.587 1.00 93.44 243 GLY A O 1
ATOM 1896 N N . GLU A 1 244 ? -6.879 -10.443 -4.710 1.00 95.38 244 GLU A N 1
ATOM 1897 C CA . GLU A 1 244 ? -6.221 -11.013 -3.525 1.00 95.38 244 GLU A CA 1
ATOM 1898 C C . GLU A 1 244 ? -5.803 -9.933 -2.517 1.00 95.38 244 GLU A C 1
ATOM 1900 O O . GLU A 1 244 ? -6.011 -10.094 -1.314 1.00 95.38 244 GLU A O 1
ATOM 1905 N N . SER A 1 245 ? -5.265 -8.804 -2.993 1.00 95.69 245 SER A N 1
ATOM 1906 C CA . SER A 1 245 ? -4.869 -7.700 -2.111 1.00 95.69 245 SER A CA 1
ATOM 1907 C C . SER A 1 245 ? -6.059 -7.090 -1.364 1.00 95.69 245 SER A C 1
ATOM 1909 O O . SER A 1 245 ? -5.956 -6.815 -0.167 1.00 95.69 245 SER A O 1
ATOM 1911 N N . GLY A 1 246 ? -7.208 -6.954 -2.038 1.00 97.06 246 GLY A N 1
ATOM 1912 C CA . GLY A 1 246 ? -8.443 -6.471 -1.424 1.00 97.06 246 GLY A CA 1
ATOM 1913 C C . GLY A 1 246 ? -8.960 -7.416 -0.343 1.00 97.06 246 GLY A C 1
ATOM 1914 O O . GLY A 1 246 ? -9.303 -6.971 0.750 1.00 97.06 246 GLY A O 1
ATOM 1915 N N . GLN A 1 247 ? -8.948 -8.722 -0.614 1.00 97.62 247 GLN A N 1
ATOM 1916 C CA . GLN A 1 247 ? -9.381 -9.748 0.339 1.00 97.62 247 GLN A CA 1
ATOM 1917 C C . GLN A 1 247 ? -8.489 -9.795 1.582 1.00 97.62 247 GLN A C 1
ATOM 1919 O O . GLN A 1 247 ? -9.006 -9.775 2.701 1.00 97.62 247 GLN A O 1
ATOM 1924 N N . LEU A 1 248 ? -7.163 -9.768 1.403 1.00 97.56 248 LEU A N 1
ATOM 1925 C CA . LEU A 1 248 ? -6.212 -9.684 2.514 1.00 97.56 248 LEU A CA 1
ATOM 1926 C C . LEU A 1 248 ? -6.503 -8.462 3.391 1.00 97.56 248 LEU A C 1
ATOM 1928 O O . LEU A 1 248 ? -6.599 -8.582 4.612 1.00 97.56 248 LEU A O 1
ATOM 1932 N N . CYS A 1 249 ? -6.662 -7.284 2.777 1.00 98.12 249 CYS A N 1
ATOM 1933 C CA . CYS A 1 249 ? -6.940 -6.042 3.496 1.00 98.12 249 CYS A CA 1
ATOM 1934 C C . CYS A 1 249 ? -8.278 -6.076 4.233 1.00 98.12 249 CYS A C 1
ATOM 1936 O O . CYS A 1 249 ? -8.363 -5.551 5.339 1.00 98.12 249 CYS A O 1
ATOM 1938 N N . THR A 1 250 ? -9.318 -6.680 3.655 1.00 98.44 250 THR A N 1
ATOM 1939 C CA . THR A 1 250 ? -10.610 -6.846 4.334 1.00 98.44 250 THR A CA 1
ATOM 1940 C C . THR A 1 250 ? -10.473 -7.738 5.569 1.00 98.44 250 THR A C 1
ATOM 1942 O O . THR A 1 250 ? -10.947 -7.359 6.640 1.00 98.44 250 THR A O 1
ATOM 1945 N N . LEU A 1 251 ? -9.789 -8.881 5.454 1.00 98.31 251 LEU A N 1
ATOM 1946 C CA . LEU A 1 251 ? -9.567 -9.798 6.578 1.00 98.31 251 LEU A CA 1
ATOM 1947 C C . LEU A 1 251 ? -8.733 -9.128 7.680 1.00 98.31 251 LEU A C 1
ATOM 1949 O O . LEU A 1 251 ? -9.189 -8.997 8.815 1.00 98.31 251 LEU A O 1
ATOM 1953 N N . ALA A 1 252 ? -7.549 -8.614 7.348 1.00 97.62 252 ALA A N 1
ATOM 1954 C CA . ALA A 1 252 ? -6.681 -7.944 8.316 1.00 97.62 252 ALA A CA 1
ATOM 1955 C C . ALA A 1 252 ? -7.367 -6.714 8.939 1.00 97.62 252 ALA A C 1
ATOM 1957 O O . ALA A 1 252 ? -7.421 -6.557 10.161 1.00 97.62 252 ALA A O 1
ATOM 1958 N N . GLY A 1 253 ? -7.956 -5.871 8.091 1.00 97.56 253 GLY A N 1
ATOM 1959 C CA . GLY A 1 253 ? -8.491 -4.570 8.464 1.00 97.56 253 GLY A CA 1
ATOM 1960 C C . GLY A 1 253 ? -9.825 -4.591 9.195 1.00 97.56 253 GLY A C 1
ATOM 1961 O O . GLY A 1 253 ? -10.170 -3.570 9.779 1.00 97.56 253 GLY A O 1
ATOM 1962 N N . LEU A 1 254 ? -10.557 -5.710 9.218 1.00 97.94 254 LEU A N 1
ATOM 1963 C CA . LEU A 1 254 ? -11.837 -5.823 9.938 1.00 97.94 254 LEU A CA 1
ATOM 1964 C C . LEU A 1 254 ? -11.878 -6.951 10.969 1.00 97.94 254 LEU A C 1
ATOM 1966 O O . LEU A 1 254 ? -12.627 -6.850 11.945 1.00 97.94 254 LEU A O 1
ATOM 1970 N N . LEU A 1 255 ? -11.083 -8.004 10.765 1.00 97.81 255 LEU A N 1
ATOM 1971 C CA . LEU A 1 255 ? -11.122 -9.239 11.548 1.00 97.81 255 LEU A CA 1
ATOM 1972 C C . LEU A 1 255 ? -9.806 -9.591 12.248 1.00 97.81 255 LEU A C 1
ATOM 1974 O O . LEU A 1 255 ? -9.813 -10.470 13.109 1.00 97.81 255 LEU A O 1
ATOM 1978 N N . GLY A 1 256 ? -8.700 -8.935 11.891 1.00 96.88 256 GLY A N 1
ATOM 1979 C CA . GLY A 1 256 ? -7.381 -9.190 12.465 1.00 96.88 256 GLY A CA 1
ATOM 1980 C C . GLY A 1 256 ? -7.238 -8.844 13.951 1.00 96.88 256 GLY A C 1
ATOM 1981 O O . GLY A 1 256 ? -7.937 -7.973 14.466 1.00 96.88 256 GLY A O 1
ATOM 1982 N N . GLU A 1 257 ? -6.320 -9.513 14.639 1.00 96.19 257 GLU A N 1
ATOM 1983 C CA . GLU A 1 257 ? -5.914 -9.223 16.010 1.00 96.19 257 GLU A CA 1
ATOM 1984 C C . GLU A 1 257 ? -5.218 -7.856 16.128 1.00 96.19 257 GLU A C 1
ATOM 1986 O O . GLU A 1 257 ? -4.395 -7.484 15.289 1.00 96.19 257 GLU A O 1
ATOM 1991 N N . GLN A 1 258 ? -5.523 -7.113 17.198 1.00 94.94 258 GLN A N 1
ATOM 1992 C CA . GLN A 1 258 ? -4.934 -5.794 17.448 1.00 94.94 258 GLN A CA 1
ATOM 1993 C C . GLN A 1 258 ? -3.398 -5.825 17.527 1.00 94.94 258 GLN A C 1
ATOM 1995 O O . GLN A 1 258 ? -2.786 -6.841 17.873 1.00 94.94 258 GLN A O 1
ATOM 2000 N N . SER A 1 259 ? -2.782 -4.676 17.248 1.00 95.19 259 SER A N 1
ATOM 2001 C CA . SER A 1 259 ? -1.336 -4.446 17.361 1.00 95.19 259 SER A CA 1
ATOM 2002 C C . SER A 1 259 ? -0.496 -5.460 16.582 1.00 95.19 259 SER A C 1
ATOM 2004 O O . SER A 1 259 ? 0.573 -5.873 17.028 1.00 95.19 259 SER A O 1
ATOM 2006 N N . SER A 1 260 ? -1.008 -5.897 15.430 1.00 96.56 260 SER A N 1
ATOM 2007 C CA . SER A 1 260 ? -0.381 -6.915 14.591 1.00 96.56 260 SER A CA 1
ATOM 2008 C C . SER A 1 260 ? -0.326 -6.481 13.126 1.00 96.56 260 SER A C 1
ATOM 2010 O O . SER A 1 260 ? -1.215 -5.782 12.622 1.00 96.56 260 SER A O 1
ATOM 2012 N N . LEU A 1 261 ? 0.729 -6.921 12.442 1.00 97.62 261 LEU A N 1
ATOM 2013 C CA . LEU A 1 261 ? 0.913 -6.791 11.004 1.00 97.62 261 LEU A CA 1
ATOM 2014 C C . LEU A 1 261 ? 0.590 -8.118 10.325 1.00 97.62 261 LEU A C 1
ATOM 2016 O O . LEU A 1 261 ? 1.238 -9.124 10.591 1.00 97.62 261 LEU A O 1
ATOM 2020 N N . PHE A 1 262 ? -0.388 -8.126 9.432 1.00 97.75 262 PHE A N 1
ATOM 2021 C CA . PHE A 1 262 ? -0.766 -9.315 8.678 1.00 97.75 262 PHE A CA 1
ATOM 2022 C C . PHE A 1 262 ? 0.148 -9.505 7.478 1.00 97.75 262 PHE A C 1
ATOM 2024 O O . PHE A 1 262 ? 0.437 -8.556 6.745 1.00 97.75 262 PHE A O 1
ATOM 2031 N N . VAL A 1 263 ? 0.590 -10.739 7.273 1.00 96.00 263 VAL A N 1
ATOM 2032 C CA . VAL A 1 263 ? 1.458 -11.125 6.163 1.00 96.00 263 VAL A CA 1
ATOM 2033 C C . VAL A 1 263 ? 0.873 -12.360 5.486 1.00 96.00 263 VAL A C 1
ATOM 2035 O O . VAL A 1 263 ? 0.308 -13.223 6.164 1.00 96.00 263 VAL A O 1
ATOM 2038 N N . PRO A 1 264 ? 0.961 -12.464 4.155 1.00 93.56 264 PRO A N 1
ATOM 2039 C CA . PRO A 1 264 ? 0.446 -13.630 3.461 1.00 93.56 264 PRO A CA 1
ATOM 2040 C C . PRO A 1 264 ? 1.320 -14.853 3.774 1.00 93.56 264 PRO A C 1
ATOM 2042 O O . PRO A 1 264 ? 2.547 -14.756 3.793 1.00 93.56 264 PRO A O 1
ATOM 2045 N N . GLY A 1 265 ? 0.694 -16.008 4.002 1.00 91.44 265 GLY A N 1
ATOM 2046 C CA . GLY A 1 265 ? 1.360 -17.292 4.258 1.00 91.44 265 GLY A CA 1
ATOM 2047 C C . GLY A 1 265 ? 2.008 -17.905 3.010 1.00 91.44 265 GLY A C 1
ATOM 2048 O O . GLY A 1 265 ? 1.804 -19.080 2.724 1.00 91.44 265 GLY A O 1
ATOM 2049 N N . LEU A 1 266 ? 2.731 -17.105 2.221 1.00 87.19 266 LEU A N 1
ATOM 2050 C CA . LEU A 1 266 ? 3.365 -17.542 0.978 1.00 87.19 266 LEU A CA 1
ATOM 2051 C C . LEU A 1 266 ? 4.688 -18.254 1.271 1.00 87.19 266 LEU A C 1
ATOM 2053 O O . LEU A 1 266 ? 5.624 -17.661 1.797 1.00 87.19 266 LEU A O 1
ATOM 2057 N N . ASP A 1 267 ? 4.770 -19.515 0.860 1.00 83.88 267 ASP A N 1
ATOM 2058 C CA . ASP A 1 267 ? 6.001 -20.307 0.858 1.00 83.88 267 ASP A CA 1
ATOM 2059 C C . ASP A 1 267 ? 6.998 -19.789 -0.211 1.00 83.88 267 ASP A C 1
ATOM 2061 O O . ASP A 1 267 ? 6.630 -19.750 -1.393 1.00 83.88 267 ASP A O 1
ATOM 2065 N N . PRO A 1 268 ? 8.239 -19.400 0.159 1.00 83.88 268 PRO A N 1
ATOM 2066 C CA . PRO A 1 268 ? 9.288 -18.999 -0.780 1.00 83.88 268 PRO A CA 1
ATOM 2067 C C . PRO A 1 268 ? 9.625 -20.030 -1.860 1.00 83.88 268 PRO A C 1
ATOM 2069 O O . PRO A 1 268 ? 9.887 -19.639 -2.995 1.00 83.88 268 PRO A O 1
ATOM 2072 N N . GLU A 1 269 ? 9.613 -21.326 -1.557 1.00 82.38 269 GLU A N 1
ATOM 2073 C CA . GLU A 1 269 ? 9.946 -22.371 -2.533 1.00 82.38 269 GLU A CA 1
ATOM 2074 C C . GLU A 1 269 ? 8.869 -22.500 -3.614 1.00 82.38 269 GLU A C 1
ATOM 2076 O O . GLU A 1 269 ? 9.168 -22.831 -4.761 1.00 82.38 269 GLU A O 1
ATOM 2081 N N . GLN A 1 270 ? 7.618 -22.195 -3.261 1.00 82.81 270 GLN A N 1
ATOM 2082 C CA . GLN A 1 270 ? 6.464 -22.385 -4.140 1.00 82.81 270 GLN A CA 1
ATOM 2083 C C . GLN A 1 270 ? 6.036 -21.102 -4.859 1.00 82.81 270 GLN A C 1
ATOM 2085 O O . GLN A 1 270 ? 5.611 -21.148 -6.012 1.00 82.81 270 GLN A O 1
ATOM 2090 N N . HIS A 1 271 ? 6.123 -19.953 -4.188 1.00 87.69 271 HIS A N 1
ATOM 2091 C CA . HIS A 1 271 ? 5.487 -18.713 -4.645 1.00 87.69 271 HIS A CA 1
ATOM 2092 C C . HIS A 1 271 ? 6.472 -17.641 -5.117 1.00 87.69 271 HIS A C 1
ATOM 2094 O O . HIS A 1 271 ? 6.047 -16.612 -5.650 1.00 87.69 271 HIS A O 1
ATOM 2100 N N . LEU A 1 272 ? 7.777 -17.834 -4.912 1.00 88.12 272 LEU A N 1
ATOM 2101 C CA . LEU A 1 272 ? 8.781 -16.857 -5.309 1.00 88.12 272 LEU A CA 1
ATOM 2102 C C . LEU A 1 272 ? 9.150 -17.033 -6.792 1.00 88.12 272 LEU A C 1
ATOM 2104 O O . LEU A 1 272 ? 9.811 -17.998 -7.179 1.00 88.12 272 LEU A O 1
ATOM 2108 N N . VAL A 1 273 ? 8.775 -16.065 -7.631 1.00 90.19 273 VAL A N 1
ATOM 2109 C CA . VAL A 1 273 ? 8.955 -16.144 -9.092 1.00 90.19 273 VAL A CA 1
ATOM 2110 C C . VAL A 1 273 ? 10.035 -15.190 -9.597 1.00 90.19 273 VAL A C 1
ATOM 2112 O O . VAL A 1 273 ? 10.190 -14.077 -9.090 1.00 90.19 273 VAL A O 1
ATOM 21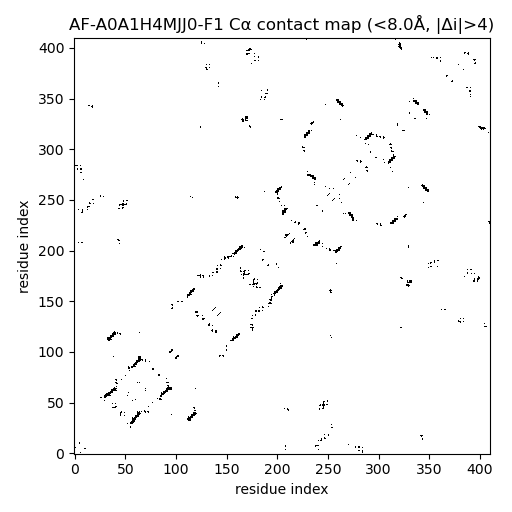15 N N . LEU A 1 274 ? 10.792 -15.623 -10.608 1.00 92.50 274 LEU A N 1
ATOM 2116 C CA . LEU A 1 274 ? 11.797 -14.802 -11.284 1.00 92.50 274 LEU A CA 1
ATOM 2117 C C . LEU A 1 274 ? 11.108 -13.794 -12.215 1.00 92.50 274 LEU A C 1
ATOM 2119 O O . LEU A 1 274 ? 10.250 -14.173 -13.010 1.00 92.50 274 LEU A O 1
ATOM 2123 N N . LEU A 1 275 ? 11.491 -12.514 -12.160 1.00 93.31 275 LEU A N 1
ATOM 2124 C CA . LEU A 1 275 ? 10.845 -11.473 -12.971 1.00 93.31 275 LEU A CA 1
ATOM 2125 C C . LEU A 1 275 ? 10.966 -11.717 -14.479 1.00 93.31 275 LEU A C 1
ATOM 2127 O O . LEU A 1 275 ? 10.031 -11.393 -15.208 1.00 93.31 275 LEU A O 1
ATOM 2131 N N . GLN A 1 276 ? 12.062 -12.321 -14.945 1.00 95.12 276 GLN A N 1
ATOM 2132 C CA . GLN A 1 276 ? 12.196 -12.704 -16.353 1.00 95.12 276 GLN A CA 1
ATOM 2133 C C . GLN A 1 276 ? 11.131 -13.728 -16.782 1.00 95.12 276 GLN A C 1
ATOM 2135 O O . GLN A 1 276 ? 10.549 -13.577 -17.856 1.00 95.12 276 GLN A O 1
ATOM 2140 N N . ASP A 1 277 ? 10.803 -14.701 -15.927 1.00 94.19 277 ASP A N 1
ATOM 2141 C CA . ASP A 1 277 ? 9.742 -15.678 -16.207 1.00 94.19 277 ASP A CA 1
ATOM 2142 C C . ASP A 1 277 ? 8.374 -14.984 -16.255 1.00 94.19 277 ASP A C 1
ATOM 2144 O O . ASP A 1 277 ? 7.546 -15.275 -17.118 1.00 94.19 277 ASP A O 1
ATOM 2148 N N . VAL A 1 278 ? 8.143 -14.012 -15.364 1.00 94.31 278 VAL A N 1
ATOM 2149 C CA . VAL A 1 278 ? 6.919 -13.195 -15.375 1.00 94.31 278 VAL A CA 1
ATOM 2150 C C . VAL A 1 278 ? 6.831 -12.357 -16.655 1.00 94.31 278 VAL A C 1
ATOM 2152 O O . VAL A 1 278 ? 5.758 -12.283 -17.249 1.00 94.31 278 VAL A O 1
ATOM 2155 N N . ALA A 1 279 ? 7.937 -11.767 -17.123 1.00 95.06 279 ALA A N 1
ATOM 2156 C CA . ALA A 1 279 ? 7.985 -11.008 -18.377 1.00 95.06 279 ALA A CA 1
ATOM 2157 C C . ALA A 1 279 ? 7.665 -11.890 -19.592 1.00 95.06 279 ALA A C 1
ATOM 2159 O O . ALA A 1 279 ? 6.914 -11.479 -20.478 1.00 95.06 279 ALA A O 1
ATOM 2160 N N . GLN A 1 280 ? 8.190 -13.118 -19.611 1.00 94.94 280 GLN A N 1
ATOM 2161 C CA . GLN A 1 280 ? 7.881 -14.093 -20.649 1.00 94.94 280 GLN A CA 1
ATOM 2162 C C . GLN A 1 280 ? 6.390 -14.453 -20.647 1.00 94.94 280 GLN A C 1
ATOM 2164 O O . GLN A 1 280 ? 5.739 -14.299 -21.678 1.00 94.94 280 GLN A O 1
ATOM 2169 N N . LYS A 1 281 ? 5.826 -14.840 -19.496 1.00 93.50 281 LYS A N 1
ATOM 2170 C CA . LYS A 1 281 ? 4.393 -15.167 -19.380 1.00 93.50 281 LYS A CA 1
ATOM 2171 C C . LYS A 1 281 ? 3.488 -13.984 -19.727 1.00 93.50 281 LYS A C 1
ATOM 2173 O O . LYS A 1 281 ? 2.447 -14.163 -20.356 1.00 93.50 281 LYS A O 1
ATOM 2178 N N . PHE A 1 282 ? 3.888 -12.771 -19.338 1.00 93.62 282 PHE A N 1
ATOM 2179 C CA . PHE A 1 282 ? 3.186 -11.541 -19.691 1.00 93.62 282 PHE A CA 1
ATOM 2180 C C . PHE A 1 282 ? 3.104 -11.377 -21.214 1.00 93.62 282 PHE A C 1
ATOM 2182 O O . PHE A 1 282 ? 2.016 -11.149 -21.736 1.00 93.62 282 PHE A O 1
ATOM 2189 N N . LEU A 1 283 ? 4.220 -11.545 -21.933 1.00 94.81 283 LEU A N 1
ATOM 2190 C CA . LEU A 1 283 ? 4.255 -11.448 -23.396 1.00 94.81 283 LEU A CA 1
ATOM 2191 C C . LEU A 1 283 ? 3.517 -12.604 -24.081 1.00 94.81 283 LEU A C 1
ATOM 2193 O O . LEU A 1 283 ? 2.799 -12.362 -25.050 1.00 94.81 283 LEU A O 1
ATOM 2197 N N . GLU A 1 284 ? 3.620 -13.827 -23.560 1.00 93.75 284 GLU A N 1
ATOM 2198 C CA . GLU A 1 284 ? 2.896 -14.998 -24.077 1.00 93.75 284 GLU A CA 1
ATOM 2199 C C . GLU A 1 284 ? 1.378 -14.796 -24.009 1.00 93.75 284 GLU A C 1
ATOM 2201 O O . GLU A 1 284 ? 0.669 -15.097 -24.971 1.00 93.75 284 GLU A O 1
ATOM 2206 N N . ALA A 1 285 ? 0.875 -14.198 -22.923 1.00 90.56 285 ALA A N 1
ATOM 2207 C CA . ALA A 1 285 ? -0.532 -13.817 -22.793 1.00 90.56 285 ALA A CA 1
ATOM 2208 C C . ALA A 1 285 ? -0.966 -12.733 -23.803 1.00 90.56 285 ALA A C 1
ATOM 2210 O O . ALA A 1 285 ? -2.157 -12.601 -24.079 1.00 90.56 285 ALA A O 1
ATOM 2211 N N . GLN A 1 286 ? -0.018 -11.983 -24.374 1.00 90.88 286 GLN A N 1
ATOM 2212 C CA . GLN A 1 286 ? -0.237 -11.042 -25.481 1.00 90.88 286 GLN A CA 1
ATOM 2213 C C . GLN A 1 286 ? 0.054 -11.663 -26.863 1.00 90.88 286 GLN A C 1
ATOM 2215 O O . GLN A 1 286 ? 0.050 -10.954 -27.867 1.00 90.88 286 GLN A O 1
ATOM 2220 N N . GLY A 1 287 ? 0.326 -12.971 -26.942 1.00 93.31 287 GLY A N 1
ATOM 2221 C CA . GLY A 1 287 ? 0.656 -13.664 -28.192 1.00 93.31 287 GLY A CA 1
ATOM 2222 C C . GLY A 1 287 ? 2.069 -13.389 -28.720 1.00 93.31 287 GLY A C 1
ATOM 2223 O O . GLY A 1 287 ? 2.330 -13.605 -29.902 1.00 93.31 287 GLY A O 1
ATOM 2224 N N . MET A 1 288 ? 2.980 -12.912 -27.869 1.00 95.44 288 MET A N 1
ATOM 2225 C CA . MET A 1 288 ? 4.362 -12.561 -28.211 1.00 95.44 288 MET A CA 1
ATOM 2226 C C . MET A 1 288 ? 5.374 -13.364 -27.385 1.00 95.44 288 MET A C 1
ATOM 2228 O O . MET A 1 288 ? 5.036 -14.006 -26.396 1.00 95.44 288 MET A O 1
ATOM 2232 N N . ARG A 1 289 ? 6.650 -13.318 -27.778 1.00 97.06 289 ARG A N 1
ATOM 2233 C CA . ARG A 1 289 ? 7.771 -13.913 -27.028 1.00 97.06 289 ARG A CA 1
ATOM 2234 C C . ARG A 1 289 ? 8.771 -12.854 -26.577 1.00 97.06 289 ARG A C 1
ATOM 2236 O O . ARG A 1 289 ? 9.028 -11.896 -27.300 1.00 97.06 289 ARG A O 1
ATOM 2243 N N . ALA A 1 290 ? 9.380 -13.050 -25.412 1.00 97.62 290 ALA A N 1
ATOM 2244 C CA . ALA A 1 290 ? 10.444 -12.171 -24.936 1.00 97.62 290 ALA A CA 1
ATOM 2245 C C . ALA A 1 290 ? 11.711 -12.303 -25.800 1.00 97.62 290 ALA A C 1
ATOM 2247 O O . ALA A 1 290 ? 12.197 -13.409 -26.041 1.00 97.62 290 ALA A O 1
ATOM 2248 N N . HIS A 1 291 ? 12.268 -11.171 -26.232 1.00 98.00 291 HIS A N 1
ATOM 2249 C CA . HIS A 1 291 ? 13.636 -11.057 -26.743 1.00 98.00 291 HIS A CA 1
ATOM 2250 C C . HIS A 1 291 ? 14.465 -10.298 -25.709 1.00 98.00 291 HIS A C 1
ATOM 2252 O O . HIS A 1 291 ? 14.439 -9.068 -25.662 1.00 98.00 291 HIS A O 1
ATOM 2258 N N . PHE A 1 292 ? 15.158 -11.035 -24.843 1.00 97.88 292 PHE A N 1
ATOM 2259 C CA . PHE A 1 292 ? 15.986 -10.437 -23.802 1.00 97.88 292 PHE A CA 1
ATOM 2260 C C . PHE A 1 292 ? 17.287 -9.882 -24.383 1.00 97.88 292 PHE A C 1
ATOM 2262 O O . PHE A 1 292 ? 18.012 -10.590 -25.081 1.00 97.88 292 PHE A O 1
ATOM 2269 N N . THR A 1 293 ? 17.608 -8.636 -24.048 1.00 96.56 293 THR A N 1
ATOM 2270 C CA . THR A 1 293 ? 18.889 -8.005 -24.389 1.00 96.56 293 THR A CA 1
ATOM 2271 C C . THR A 1 293 ? 19.410 -7.173 -23.221 1.00 96.56 293 THR A C 1
ATOM 2273 O O . THR A 1 293 ? 18.642 -6.756 -22.360 1.00 96.56 293 THR A O 1
ATOM 2276 N N . ARG A 1 294 ? 20.724 -6.947 -23.175 1.00 95.81 294 ARG A N 1
ATOM 2277 C CA . ARG A 1 294 ? 21.371 -5.986 -22.263 1.00 95.81 294 ARG A CA 1
ATOM 2278 C C . ARG A 1 294 ? 21.769 -4.690 -22.979 1.00 95.81 294 ARG A C 1
ATOM 2280 O O . ARG A 1 294 ? 22.310 -3.793 -22.344 1.00 95.81 294 ARG A O 1
ATOM 2287 N N . ASP A 1 295 ? 21.536 -4.611 -24.287 1.00 95.50 295 ASP A N 1
ATOM 2288 C CA . ASP A 1 295 ? 21.823 -3.437 -25.102 1.00 95.50 295 ASP A CA 1
ATOM 2289 C C . ASP A 1 295 ? 20.561 -2.569 -25.210 1.00 95.50 295 ASP A C 1
ATOM 2291 O O . ASP A 1 295 ? 19.551 -2.948 -25.807 1.00 95.50 295 ASP A O 1
ATOM 2295 N N . GLU A 1 296 ? 20.622 -1.392 -24.592 1.00 94.06 296 GLU A N 1
ATOM 2296 C CA . GLU A 1 296 ? 19.541 -0.411 -24.589 1.00 94.06 296 GLU A CA 1
ATOM 2297 C C . GLU A 1 296 ? 19.249 0.135 -25.994 1.00 94.06 296 GLU A C 1
ATOM 2299 O O . GLU A 1 296 ? 18.085 0.259 -26.387 1.00 94.06 296 GLU A O 1
ATOM 2304 N N . ALA A 1 297 ? 20.293 0.402 -26.784 1.00 94.94 297 ALA A N 1
ATOM 2305 C CA . ALA A 1 297 ? 20.143 0.896 -28.147 1.00 94.94 297 ALA A CA 1
ATOM 2306 C C . ALA A 1 297 ? 19.510 -0.175 -29.041 1.00 94.94 297 ALA A C 1
ATOM 2308 O O . ALA A 1 297 ? 18.630 0.139 -29.847 1.00 94.94 297 ALA A O 1
ATOM 2309 N N . GLU A 1 298 ? 19.890 -1.443 -28.857 1.00 95.81 298 GLU A N 1
ATOM 2310 C CA . GLU A 1 298 ? 19.228 -2.571 -29.514 1.00 95.81 298 GLU A CA 1
ATOM 2311 C C . GLU A 1 298 ? 17.744 -2.646 -29.127 1.00 95.81 298 GLU A C 1
ATOM 2313 O O . GLU A 1 298 ? 16.886 -2.737 -30.011 1.00 95.81 298 GLU A O 1
ATOM 2318 N N . ALA A 1 299 ? 17.437 -2.602 -27.825 1.00 95.62 299 ALA A N 1
ATOM 2319 C CA . ALA A 1 299 ? 16.074 -2.731 -27.317 1.00 95.62 299 ALA A CA 1
ATOM 2320 C C . ALA A 1 299 ? 15.141 -1.676 -27.926 1.00 95.62 299 ALA A C 1
ATOM 2322 O O . ALA A 1 299 ? 14.024 -2.000 -28.328 1.00 95.62 299 ALA A O 1
ATOM 2323 N N . VAL A 1 300 ? 15.614 -0.433 -28.044 1.00 96.19 300 VAL A N 1
ATOM 2324 C CA . VAL A 1 300 ? 14.862 0.675 -28.649 1.00 96.19 300 VAL A CA 1
ATOM 2325 C C . VAL A 1 300 ? 14.771 0.530 -30.170 1.00 96.19 300 VAL A C 1
ATOM 2327 O O . VAL A 1 300 ? 13.683 0.641 -30.735 1.00 96.19 300 VAL A O 1
ATOM 2330 N N . ALA A 1 301 ? 15.885 0.261 -30.855 1.00 97.06 301 ALA A N 1
ATOM 2331 C CA . ALA A 1 301 ? 15.928 0.245 -32.319 1.00 97.06 301 ALA A CA 1
ATOM 2332 C C . ALA A 1 301 ? 15.151 -0.926 -32.942 1.00 97.06 301 ALA A C 1
ATOM 2334 O O . ALA A 1 301 ? 14.717 -0.842 -34.093 1.00 97.06 301 ALA A O 1
ATOM 2335 N N . ARG A 1 302 ? 14.979 -2.030 -32.205 1.00 97.19 302 ARG A N 1
ATOM 2336 C CA . ARG A 1 302 ? 14.392 -3.273 -32.725 1.00 97.19 302 ARG A CA 1
ATOM 2337 C C . ARG A 1 302 ? 12.932 -3.512 -32.344 1.00 97.19 302 ARG A C 1
ATOM 2339 O O . ARG A 1 302 ? 12.428 -4.588 -32.652 1.00 97.19 302 ARG A O 1
ATOM 2346 N N . VAL A 1 303 ? 12.233 -2.559 -31.717 1.00 97.25 303 VAL A N 1
ATOM 2347 C CA . VAL A 1 303 ? 10.823 -2.763 -31.312 1.00 97.25 303 VAL A CA 1
ATOM 2348 C C . VAL A 1 303 ? 9.953 -3.186 -32.497 1.00 97.25 303 VAL A C 1
ATOM 2350 O O . VAL A 1 303 ? 9.313 -4.232 -32.442 1.00 97.25 303 VAL A O 1
ATOM 2353 N N . GLU A 1 304 ? 9.970 -2.420 -33.590 1.00 97.19 304 GLU A N 1
ATOM 2354 C CA . GLU A 1 304 ? 9.132 -2.690 -34.767 1.00 97.19 304 GLU A CA 1
ATOM 2355 C C . GLU A 1 304 ? 9.490 -4.006 -35.465 1.00 97.19 304 GLU A C 1
ATOM 2357 O O . GLU A 1 304 ? 8.609 -4.779 -35.843 1.00 97.19 304 GLU A O 1
ATOM 2362 N N . THR A 1 305 ? 10.788 -4.277 -35.624 1.00 97.62 305 THR A N 1
ATOM 2363 C CA . THR A 1 305 ? 11.261 -5.476 -36.326 1.00 97.62 305 THR A CA 1
ATOM 2364 C C . THR A 1 305 ? 10.968 -6.740 -35.527 1.00 97.62 305 THR A C 1
ATOM 2366 O O . THR A 1 305 ? 10.472 -7.712 -36.091 1.00 97.62 305 THR A O 1
ATOM 2369 N N . LEU A 1 306 ? 11.186 -6.719 -34.210 1.00 97.56 306 LEU A N 1
ATOM 2370 C CA . LEU A 1 306 ? 10.854 -7.841 -33.333 1.00 97.56 306 LEU A CA 1
ATOM 2371 C C . LEU A 1 306 ? 9.342 -8.054 -33.236 1.00 97.56 306 LEU A C 1
ATOM 2373 O O . LEU A 1 306 ? 8.902 -9.203 -33.298 1.00 97.56 306 LEU A O 1
ATOM 2377 N N . ALA A 1 307 ? 8.547 -6.982 -33.156 1.00 96.69 307 ALA A N 1
ATOM 2378 C CA . ALA A 1 307 ? 7.089 -7.080 -33.117 1.00 96.69 307 ALA A CA 1
ATOM 2379 C C . ALA A 1 307 ? 6.535 -7.817 -34.347 1.00 96.69 307 ALA A C 1
ATOM 2381 O O . ALA A 1 307 ? 5.681 -8.694 -34.208 1.00 96.69 307 ALA A O 1
ATOM 2382 N N . ALA A 1 308 ? 7.074 -7.535 -35.539 1.00 96.94 308 ALA A N 1
ATOM 2383 C CA . ALA A 1 308 ? 6.712 -8.235 -36.773 1.00 96.94 308 ALA A CA 1
ATOM 2384 C C . ALA A 1 308 ? 7.075 -9.738 -36.760 1.00 96.94 308 ALA A C 1
ATOM 2386 O O . ALA A 1 308 ? 6.441 -10.531 -37.453 1.00 96.94 308 ALA A O 1
ATOM 2387 N N . GLU A 1 309 ? 8.054 -10.150 -35.949 1.00 97.44 309 GLU A N 1
ATOM 2388 C CA . GLU A 1 309 ? 8.441 -11.554 -35.732 1.00 97.44 309 GLU A CA 1
ATOM 2389 C C . GLU A 1 309 ? 7.650 -12.244 -34.599 1.00 97.44 309 GLU A C 1
ATOM 2391 O O . GLU A 1 309 ? 7.951 -13.388 -34.228 1.00 97.44 309 GLU A O 1
ATOM 2396 N N . GLY A 1 310 ? 6.673 -11.557 -33.997 1.00 97.19 310 GLY A N 1
ATOM 2397 C CA . GLY A 1 310 ? 5.969 -12.036 -32.804 1.00 97.19 310 GLY A CA 1
ATOM 2398 C C . GLY A 1 310 ? 6.860 -12.065 -31.557 1.00 97.19 310 GLY A C 1
ATOM 2399 O O . GLY A 1 310 ? 6.706 -12.937 -30.696 1.00 97.19 310 GLY A O 1
ATOM 2400 N N . LYS A 1 311 ? 7.834 -11.155 -31.470 1.00 98.00 311 LYS A N 1
ATOM 2401 C CA . LYS A 1 311 ? 8.735 -10.976 -30.325 1.00 98.00 311 LYS A CA 1
ATOM 2402 C C . LYS A 1 311 ? 8.646 -9.550 -29.788 1.00 98.00 311 LYS A C 1
ATOM 2404 O O . LYS A 1 311 ? 8.247 -8.639 -30.501 1.00 98.00 311 LYS A O 1
ATOM 2409 N N . TRP A 1 312 ? 9.074 -9.336 -28.550 1.00 98.31 312 TRP A N 1
ATOM 2410 C CA . TRP A 1 312 ? 9.170 -7.997 -27.972 1.00 98.31 312 TRP A CA 1
ATOM 2411 C C . TRP A 1 312 ? 10.495 -7.809 -27.232 1.00 98.31 312 TRP A C 1
ATOM 2413 O O . TRP A 1 312 ? 10.881 -8.707 -26.476 1.00 98.31 312 TRP A O 1
ATOM 2423 N N . PRO A 1 313 ? 11.209 -6.685 -27.428 1.00 98.00 313 PRO A N 1
ATOM 2424 C CA . PRO A 1 313 ? 12.456 -6.433 -26.719 1.00 98.00 313 PRO A CA 1
ATOM 2425 C C . PRO A 1 313 ? 12.211 -6.211 -25.222 1.00 98.00 313 PRO A C 1
ATOM 2427 O O . PRO A 1 313 ? 11.389 -5.381 -24.819 1.00 98.00 313 PRO A O 1
ATOM 2430 N N . VAL A 1 314 ? 12.969 -6.943 -24.406 1.00 97.75 314 VAL A N 1
ATOM 2431 C CA . VAL A 1 314 ? 13.006 -6.812 -22.948 1.00 97.75 314 VAL A CA 1
ATOM 2432 C C . VAL A 1 314 ? 14.442 -6.509 -22.524 1.00 97.75 314 VAL A C 1
ATOM 2434 O O . VAL A 1 314 ? 15.315 -7.377 -22.576 1.00 97.75 314 VAL A O 1
ATOM 2437 N N . LEU A 1 315 ? 14.688 -5.268 -22.111 1.00 97.06 315 LEU A N 1
ATOM 2438 C CA . LEU A 1 315 ? 15.968 -4.806 -21.595 1.00 97.06 315 LEU A CA 1
ATOM 2439 C C . LEU A 1 315 ? 16.193 -5.361 -20.185 1.00 97.06 315 LEU A C 1
ATOM 2441 O O . LEU A 1 315 ? 15.477 -5.017 -19.244 1.00 97.06 315 LEU A O 1
ATOM 2445 N N . LEU A 1 316 ? 17.203 -6.209 -20.040 1.00 95.94 316 LEU A N 1
ATOM 2446 C CA . LEU A 1 316 ? 17.673 -6.713 -18.759 1.00 95.94 316 LEU A CA 1
ATOM 2447 C C . LEU A 1 316 ? 18.524 -5.648 -18.069 1.00 95.94 316 LEU A C 1
ATOM 2449 O O . LEU A 1 316 ? 19.568 -5.250 -18.585 1.00 95.94 316 LEU A O 1
ATOM 2453 N N . THR A 1 317 ? 18.084 -5.198 -16.894 1.00 90.81 317 THR A N 1
ATOM 2454 C CA . THR A 1 317 ? 18.790 -4.175 -16.113 1.00 90.81 317 THR A CA 1
ATOM 2455 C C . THR A 1 317 ? 19.507 -4.800 -14.913 1.00 90.81 317 THR A C 1
ATOM 2457 O O . THR A 1 317 ? 18.910 -5.643 -14.237 1.00 90.81 317 THR A O 1
ATOM 2460 N N . PRO A 1 318 ? 20.746 -4.387 -14.591 1.00 87.06 318 PRO A N 1
ATOM 2461 C CA . PRO A 1 318 ? 21.436 -4.845 -13.384 1.00 87.06 318 PRO A CA 1
ATOM 2462 C C . PRO A 1 318 ? 20.713 -4.386 -12.106 1.00 87.06 318 PRO A C 1
ATOM 2464 O O . PRO A 1 318 ? 19.968 -3.411 -12.131 1.00 87.06 318 PRO A O 1
ATOM 2467 N N . LEU A 1 319 ? 20.955 -5.061 -10.979 1.00 82.06 319 LEU A N 1
ATOM 2468 C CA . LEU A 1 319 ? 20.466 -4.666 -9.648 1.00 82.06 319 LEU A CA 1
ATOM 2469 C C . LEU A 1 319 ? 21.448 -3.694 -8.976 1.00 82.06 319 LEU A C 1
ATOM 2471 O O . LEU A 1 319 ? 22.114 -4.038 -8.004 1.00 82.06 319 LEU A O 1
ATOM 2475 N N . ASP A 1 320 ? 21.601 -2.505 -9.554 1.00 77.56 320 ASP A N 1
ATOM 2476 C CA . ASP A 1 320 ? 22.602 -1.510 -9.146 1.00 77.56 320 ASP A CA 1
ATOM 2477 C C . ASP A 1 320 ? 22.013 -0.143 -8.748 1.00 77.56 320 ASP A C 1
ATOM 2479 O O . ASP A 1 320 ? 22.754 0.839 -8.631 1.00 77.56 320 ASP A O 1
ATOM 2483 N N . THR A 1 321 ? 20.696 -0.054 -8.526 1.00 72.94 321 THR A N 1
ATOM 2484 C CA . THR A 1 321 ? 20.059 1.165 -7.994 1.00 72.94 321 THR A CA 1
ATOM 2485 C C . THR A 1 321 ? 19.769 1.057 -6.499 1.00 72.94 321 THR A C 1
ATOM 2487 O O . THR A 1 321 ? 19.722 -0.030 -5.924 1.00 72.94 321 THR A O 1
ATOM 2490 N N . ALA A 1 322 ? 19.619 2.217 -5.855 1.00 63.25 322 ALA A N 1
ATOM 2491 C CA . ALA A 1 322 ? 19.424 2.318 -4.413 1.00 63.25 322 ALA A CA 1
ATOM 2492 C C . ALA A 1 322 ? 18.217 1.490 -3.943 1.00 63.25 322 ALA A C 1
ATOM 2494 O O . ALA A 1 322 ? 17.145 1.529 -4.550 1.00 63.25 322 ALA A O 1
ATOM 2495 N N . GLY A 1 323 ? 18.398 0.745 -2.852 1.00 61.84 323 GLY A N 1
ATOM 2496 C CA . GLY A 1 323 ? 17.334 -0.031 -2.215 1.00 61.84 323 GLY A CA 1
ATOM 2497 C C . GLY A 1 323 ? 16.861 -1.289 -2.959 1.00 61.84 323 GLY A C 1
ATOM 2498 O O . GLY A 1 323 ? 15.941 -1.943 -2.470 1.00 61.84 323 GLY A O 1
ATOM 2499 N N . GLU A 1 324 ? 17.448 -1.666 -4.102 1.00 68.81 324 GLU A N 1
ATOM 2500 C CA . GLU A 1 324 ? 17.093 -2.918 -4.784 1.00 68.81 324 GLU A CA 1
ATOM 2501 C C . GLU A 1 324 ? 17.637 -4.146 -4.037 1.00 68.81 324 GLU A C 1
ATOM 2503 O O . GLU A 1 324 ? 18.825 -4.237 -3.736 1.00 68.81 324 GLU A O 1
ATOM 2508 N N . LYS A 1 325 ? 16.764 -5.128 -3.782 1.00 73.75 325 LYS A N 1
ATOM 2509 C CA . LYS A 1 325 ? 17.128 -6.430 -3.205 1.00 73.75 325 LYS A CA 1
ATOM 2510 C C . LYS A 1 325 ? 16.835 -7.592 -4.159 1.00 73.75 325 LYS A C 1
ATOM 2512 O O . LYS A 1 325 ? 15.869 -7.516 -4.928 1.00 73.75 325 LYS A O 1
ATOM 2517 N N . PRO A 1 326 ? 17.588 -8.704 -4.090 1.00 67.94 326 PRO A N 1
ATOM 2518 C CA . PRO A 1 326 ? 17.304 -9.898 -4.888 1.00 67.94 326 PRO A CA 1
ATOM 2519 C C . PRO A 1 326 ? 15.974 -10.562 -4.502 1.00 67.94 326 PRO A C 1
ATOM 2521 O O . PRO A 1 326 ? 15.250 -11.011 -5.391 1.00 67.94 326 PRO A O 1
ATOM 2524 N N . TYR A 1 327 ? 15.610 -10.543 -3.216 1.00 75.38 327 TYR A N 1
ATOM 2525 C CA . TYR A 1 327 ? 14.310 -10.957 -2.683 1.00 75.38 327 TYR A CA 1
ATOM 2526 C C . TYR A 1 327 ? 13.931 -10.092 -1.468 1.00 75.38 327 TYR A C 1
ATOM 2528 O O . TYR A 1 327 ? 14.783 -9.403 -0.909 1.00 75.38 327 TYR A O 1
ATOM 2536 N N . GLU A 1 328 ? 12.651 -10.099 -1.102 1.00 81.56 328 GLU A N 1
ATOM 2537 C CA . GLU A 1 328 ? 12.097 -9.331 0.021 1.00 81.56 328 GLU A CA 1
ATOM 2538 C C . GLU A 1 328 ? 11.599 -10.275 1.116 1.00 81.56 328 GLU A C 1
ATOM 2540 O O . GLU A 1 328 ? 11.262 -11.429 0.843 1.00 81.56 328 GLU A O 1
ATOM 2545 N N . GLU A 1 329 ? 11.526 -9.769 2.344 1.00 86.12 329 GLU A N 1
ATOM 2546 C CA . GLU A 1 329 ? 11.124 -10.523 3.531 1.00 86.12 329 GLU A CA 1
ATOM 2547 C C . GLU A 1 329 ? 9.894 -9.874 4.165 1.00 86.12 329 GLU A C 1
ATOM 2549 O O . GLU A 1 329 ? 9.769 -8.653 4.205 1.00 86.12 329 GLU A O 1
ATOM 2554 N N . PHE A 1 330 ? 8.979 -10.689 4.685 1.00 88.44 330 PHE A N 1
ATOM 2555 C CA . PHE A 1 330 ? 7.794 -10.191 5.387 1.00 88.44 330 PHE A CA 1
ATOM 2556 C C . PHE A 1 330 ? 8.018 -9.970 6.885 1.00 88.44 330 PHE A C 1
ATOM 2558 O O . PHE A 1 330 ? 7.229 -9.267 7.519 1.00 88.44 330 PHE A O 1
ATOM 2565 N N . VAL A 1 331 ? 9.063 -10.579 7.444 1.00 90.81 331 VAL A N 1
ATOM 2566 C CA . VAL A 1 331 ? 9.348 -10.669 8.880 1.00 90.81 331 VAL A CA 1
ATOM 2567 C C . VAL A 1 331 ? 10.792 -10.224 9.086 1.00 90.81 331 VAL A C 1
ATOM 2569 O O . VAL A 1 331 ? 11.684 -10.715 8.394 1.00 90.81 331 VAL A O 1
ATOM 2572 N N . ALA A 1 332 ? 11.012 -9.258 9.974 1.00 89.00 332 ALA A N 1
ATOM 2573 C CA . ALA A 1 332 ? 12.343 -8.754 10.292 1.00 89.00 332 ALA A CA 1
ATOM 2574 C C . ALA A 1 332 ? 13.158 -9.784 11.085 1.00 89.00 332 ALA A C 1
ATOM 2576 O O . ALA A 1 332 ? 12.605 -10.706 11.681 1.00 89.00 332 ALA A O 1
ATOM 2577 N N . ALA A 1 333 ? 14.477 -9.593 11.163 1.00 87.31 333 ALA A N 1
ATOM 2578 C CA . ALA A 1 333 ? 15.362 -10.519 11.879 1.00 87.31 333 ALA A CA 1
ATOM 2579 C C . ALA A 1 333 ? 15.051 -10.644 13.387 1.00 87.31 333 ALA A C 1
ATOM 2581 O O . ALA A 1 333 ? 15.340 -11.673 13.994 1.00 87.31 333 ALA A O 1
ATOM 2582 N N . ASN A 1 334 ? 14.474 -9.602 13.991 1.00 89.00 334 ASN A N 1
ATOM 2583 C CA . ASN A 1 334 ? 14.077 -9.551 15.401 1.00 89.00 334 ASN A CA 1
ATOM 2584 C C . ASN A 1 334 ? 12.569 -9.761 15.625 1.00 89.00 334 ASN A C 1
ATOM 2586 O O . ASN A 1 334 ? 12.090 -9.596 16.746 1.00 89.00 334 ASN A O 1
ATOM 2590 N N . GLU A 1 335 ? 11.817 -10.083 14.576 1.00 94.00 335 GLU A N 1
ATOM 2591 C CA . GLU A 1 335 ? 10.374 -10.285 14.640 1.00 94.00 335 GLU A CA 1
ATOM 2592 C C . GLU A 1 335 ? 10.021 -11.773 14.615 1.00 94.00 335 GLU A C 1
ATOM 2594 O O . GLU A 1 335 ? 10.732 -12.605 14.054 1.00 94.00 335 GLU A O 1
ATOM 2599 N N . GLU A 1 336 ? 8.872 -12.103 15.198 1.00 94.50 336 GLU A N 1
ATOM 2600 C CA . GLU A 1 336 ? 8.310 -13.447 15.159 1.00 94.50 336 GLU A CA 1
ATOM 2601 C C . GLU A 1 336 ? 7.059 -13.467 14.277 1.00 94.50 336 GLU A C 1
ATOM 2603 O O . GLU A 1 336 ? 6.211 -12.574 14.341 1.00 94.50 336 GLU A O 1
ATOM 2608 N N . CYS A 1 337 ? 6.934 -14.511 13.458 1.00 95.25 337 CYS A N 1
ATOM 2609 C CA . CYS A 1 337 ? 5.742 -14.765 12.663 1.00 95.25 337 CYS A CA 1
ATOM 2610 C C . CYS A 1 337 ? 4.878 -15.810 13.363 1.00 95.25 337 CYS A C 1
ATOM 2612 O O . CYS A 1 337 ? 5.304 -16.946 13.560 1.00 95.25 337 CYS A O 1
ATOM 2614 N N . LEU A 1 338 ? 3.660 -15.424 13.725 1.00 96.62 338 LEU A N 1
ATOM 2615 C CA . LEU A 1 338 ? 2.701 -16.275 14.411 1.00 96.62 338 LEU A CA 1
ATOM 2616 C C . LEU A 1 338 ? 1.545 -16.645 13.476 1.00 96.62 338 LEU A C 1
ATOM 2618 O O . LEU A 1 338 ? 1.108 -15.803 12.683 1.00 96.62 338 LEU A O 1
ATOM 2622 N N . PRO A 1 339 ? 0.995 -17.864 13.591 1.00 96.62 339 PRO A N 1
ATOM 2623 C CA . PRO A 1 339 ? -0.221 -18.220 12.878 1.00 96.62 339 PRO A CA 1
ATOM 2624 C C . PRO A 1 339 ? -1.400 -17.360 13.350 1.00 96.62 339 PRO A C 1
ATOM 2626 O O . PRO A 1 339 ? -1.410 -16.824 14.466 1.00 96.62 339 PRO A O 1
ATOM 2629 N N . THR A 1 340 ? -2.414 -17.250 12.496 1.00 96.81 340 THR A N 1
ATOM 2630 C CA . THR A 1 340 ? -3.694 -16.609 12.828 1.00 96.81 340 THR A CA 1
ATOM 2631 C C . THR A 1 340 ? -4.829 -17.623 12.730 1.00 96.81 340 THR A C 1
ATOM 2633 O O . THR A 1 340 ? -4.609 -18.806 12.467 1.00 96.81 340 THR A O 1
ATOM 2636 N N . ARG A 1 341 ? -6.066 -17.164 12.934 1.00 95.62 341 ARG A N 1
ATOM 2637 C CA . ARG A 1 341 ? -7.261 -17.957 12.616 1.00 95.62 341 ARG A CA 1
ATOM 2638 C C . ARG A 1 341 ? -7.495 -18.165 11.114 1.00 95.62 341 ARG A C 1
ATOM 2640 O O . ARG A 1 341 ? -8.332 -18.985 10.755 1.00 95.62 341 ARG A O 1
ATOM 2647 N N . PHE A 1 342 ? -6.827 -17.389 10.263 1.00 97.19 342 PHE A N 1
ATOM 2648 C CA . PHE A 1 342 ? -6.928 -17.484 8.811 1.00 97.19 342 PHE A CA 1
ATOM 2649 C C . PHE A 1 342 ? -5.915 -18.505 8.293 1.00 97.19 342 PHE A C 1
ATOM 2651 O O . PHE A 1 342 ? -4.768 -18.523 8.741 1.00 97.19 342 PHE A O 1
ATOM 2658 N N . ALA A 1 343 ? -6.316 -19.326 7.329 1.00 95.44 343 ALA A N 1
ATOM 2659 C CA . ALA A 1 343 ? -5.449 -20.333 6.728 1.00 95.44 343 ALA A CA 1
ATOM 2660 C C . ALA A 1 343 ? -4.330 -19.701 5.885 1.00 95.44 343 ALA A C 1
ATOM 2662 O O . ALA A 1 343 ? -3.206 -20.201 5.869 1.00 95.44 343 ALA A O 1
ATOM 2663 N N . ALA A 1 344 ? -4.621 -18.590 5.204 1.00 94.94 344 ALA A N 1
ATOM 2664 C CA . ALA A 1 344 ? -3.708 -17.942 4.267 1.00 94.94 344 ALA A CA 1
ATOM 2665 C C . ALA A 1 344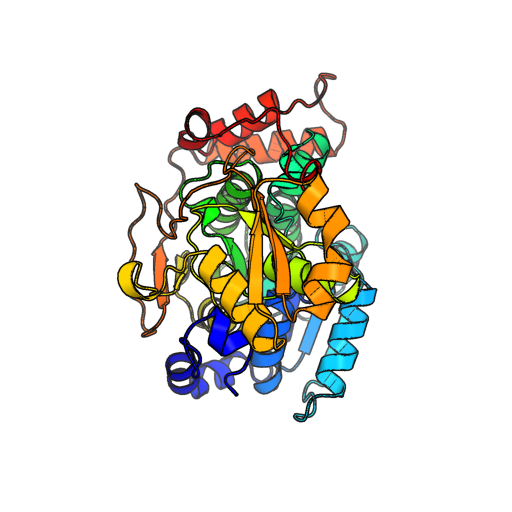 ? -2.968 -16.726 4.853 1.00 94.94 344 ALA A C 1
ATOM 2667 O O . ALA A 1 344 ? -2.172 -16.096 4.145 1.00 94.94 344 ALA A O 1
ATOM 2668 N N . LEU A 1 345 ? -3.203 -16.371 6.123 1.00 96.12 345 LEU A N 1
ATOM 2669 C CA . LEU A 1 345 ? -2.550 -15.232 6.776 1.00 96.12 345 LEU A CA 1
ATOM 2670 C C . LEU A 1 345 ? -1.838 -15.631 8.061 1.00 96.12 345 LEU A C 1
ATOM 2672 O O . LEU A 1 345 ? -2.402 -16.260 8.954 1.00 96.12 345 LEU A O 1
ATOM 2676 N N . ASN A 1 346 ? -0.618 -15.130 8.185 1.00 96.69 346 ASN A N 1
ATOM 2677 C CA . ASN A 1 346 ? 0.104 -15.072 9.442 1.00 96.69 346 ASN A CA 1
ATOM 2678 C C . ASN A 1 346 ? 0.086 -13.635 9.969 1.00 96.69 346 ASN A C 1
ATOM 2680 O O . ASN A 1 346 ? -0.272 -12.688 9.258 1.00 96.69 346 ASN A O 1
ATOM 2684 N N . ARG A 1 347 ? 0.504 -13.459 11.218 1.00 96.94 347 ARG A N 1
ATOM 2685 C CA . ARG A 1 347 ? 0.681 -12.142 11.820 1.00 96.94 347 ARG A CA 1
ATOM 2686 C C . ARG A 1 347 ? 2.059 -11.998 12.433 1.00 96.94 347 ARG A C 1
ATOM 2688 O O . ARG A 1 347 ? 2.600 -12.929 13.016 1.00 96.94 347 ARG A O 1
ATOM 2695 N N . VAL A 1 348 ? 2.581 -10.791 12.353 1.00 97.50 348 VAL A N 1
ATOM 2696 C CA . VAL A 1 348 ? 3.762 -10.340 13.072 1.00 97.50 348 VAL A CA 1
ATOM 2697 C C . VAL A 1 348 ? 3.267 -9.378 14.148 1.00 97.50 348 VAL A C 1
ATOM 2699 O O . VAL A 1 348 ? 2.791 -8.290 13.808 1.00 97.50 348 VAL A O 1
ATOM 2702 N N . PRO A 1 349 ? 3.262 -9.763 15.435 1.00 97.00 349 PRO A N 1
ATOM 2703 C CA . PRO A 1 349 ? 2.950 -8.832 16.512 1.00 97.00 349 PRO A CA 1
ATOM 2704 C C . PRO A 1 349 ? 3.915 -7.646 16.477 1.00 97.00 349 PRO A C 1
ATOM 2706 O O . PRO A 1 349 ? 5.110 -7.823 16.247 1.00 97.00 349 PRO A O 1
ATOM 2709 N N . TYR A 1 350 ? 3.409 -6.436 16.708 1.00 95.31 350 TYR A N 1
ATOM 2710 C CA . TYR A 1 350 ? 4.267 -5.260 16.761 1.00 95.31 350 TYR A CA 1
ATOM 2711 C C . TYR A 1 350 ? 5.286 -5.383 17.899 1.00 95.31 350 TYR A C 1
ATOM 2713 O O . TYR A 1 350 ? 4.908 -5.586 19.055 1.00 95.31 350 TYR A O 1
ATOM 2721 N N . LEU A 1 351 ? 6.563 -5.200 17.564 1.00 92.56 351 LEU A N 1
ATOM 2722 C CA . LEU A 1 351 ? 7.647 -5.091 18.529 1.00 92.56 351 LEU A CA 1
ATOM 2723 C C . LEU A 1 351 ? 7.829 -3.614 18.930 1.00 92.56 351 LEU A C 1
ATOM 2725 O O . LEU A 1 351 ? 8.166 -2.791 18.073 1.00 92.56 351 LEU A O 1
ATOM 2729 N N . PRO A 1 352 ? 7.598 -3.239 20.203 1.00 91.56 352 PRO A N 1
ATOM 2730 C CA . PRO A 1 352 ? 7.787 -1.866 20.656 1.00 91.56 352 PRO A CA 1
ATOM 2731 C C . PRO A 1 352 ? 9.232 -1.383 20.525 1.00 91.56 352 PRO A C 1
ATOM 2733 O O . PRO A 1 352 ? 10.174 -2.150 20.694 1.00 91.56 352 PRO A O 1
ATOM 2736 N N . LEU A 1 353 ? 9.387 -0.076 20.296 1.00 90.38 353 LEU A N 1
ATOM 2737 C CA . LEU A 1 353 ? 10.685 0.594 20.343 1.00 90.38 353 LEU A CA 1
ATOM 2738 C C . LEU A 1 353 ? 11.309 0.463 21.734 1.00 90.38 353 LEU A C 1
ATOM 2740 O O . LEU A 1 353 ? 10.628 0.692 22.736 1.00 90.38 353 LEU A O 1
ATOM 2744 N N . GLU A 1 354 ? 12.613 0.192 21.779 1.00 86.75 354 GLU A N 1
ATOM 2745 C CA . GLU A 1 354 ? 13.390 0.191 23.025 1.00 86.75 354 GLU A CA 1
ATOM 2746 C C . GLU A 1 354 ? 13.401 1.582 23.677 1.00 86.75 354 GLU A C 1
ATOM 2748 O O . GLU A 1 354 ? 13.214 1.712 24.887 1.00 86.75 354 GLU A O 1
ATOM 2753 N N . GLU A 1 355 ? 13.523 2.637 22.861 1.00 90.00 355 GLU A N 1
ATOM 2754 C CA . GLU A 1 355 ? 13.500 4.031 23.307 1.00 90.00 355 GLU A CA 1
ATOM 2755 C C . GLU A 1 355 ? 12.343 4.828 22.670 1.00 90.00 355 GLU A C 1
ATOM 2757 O O . GLU A 1 355 ? 12.553 5.619 21.754 1.00 90.00 355 GLU A O 1
ATOM 2762 N N . PRO A 1 356 ? 11.095 4.737 23.172 1.00 89.81 356 PRO A N 1
ATOM 2763 C CA . PRO A 1 356 ? 9.941 5.435 22.578 1.00 89.81 356 PRO A CA 1
ATOM 2764 C C . PRO A 1 356 ? 10.074 6.969 22.478 1.00 89.81 356 PRO A C 1
ATOM 2766 O O . PRO A 1 356 ? 9.335 7.629 21.739 1.00 89.81 356 PRO A O 1
ATOM 2769 N N . ARG A 1 357 ? 11.004 7.562 23.240 1.00 92.25 357 ARG A N 1
ATOM 2770 C CA . ARG A 1 357 ? 11.277 9.004 23.216 1.00 92.25 357 ARG A CA 1
ATOM 2771 C C . ARG A 1 357 ? 11.954 9.445 21.920 1.00 92.25 357 ARG A C 1
ATOM 2773 O O . ARG A 1 357 ? 11.667 10.559 21.488 1.00 92.25 357 ARG A O 1
ATOM 2780 N N . THR A 1 358 ? 12.780 8.603 21.295 1.00 94.06 358 THR A N 1
ATOM 2781 C CA . THR A 1 358 ? 13.476 8.949 20.041 1.00 94.06 358 THR A CA 1
ATOM 2782 C C . THR A 1 358 ? 12.472 9.180 18.920 1.00 94.06 358 THR A C 1
ATOM 2784 O O . THR A 1 358 ? 12.548 10.173 18.203 1.00 94.06 358 THR A O 1
ATOM 2787 N N . PHE A 1 359 ? 11.431 8.350 18.844 1.00 95.81 359 PHE A N 1
ATOM 2788 C CA . PHE A 1 359 ? 10.371 8.534 17.858 1.00 95.81 359 PHE A CA 1
ATOM 2789 C C . PHE A 1 359 ? 9.554 9.810 18.104 1.00 95.81 359 PHE A C 1
ATOM 2791 O O . PHE A 1 359 ? 9.284 10.566 17.173 1.00 95.81 359 PHE A O 1
ATOM 2798 N N . SER A 1 360 ? 9.226 10.118 19.363 1.00 95.06 360 SER A N 1
ATOM 2799 C CA . SER A 1 360 ? 8.569 11.390 19.712 1.00 95.06 360 SER A CA 1
ATOM 2800 C C . SER A 1 360 ? 9.421 12.618 19.351 1.00 95.06 360 SER A C 1
ATOM 2802 O O . SER A 1 360 ? 8.880 13.630 18.896 1.00 95.06 360 SER A O 1
ATOM 2804 N N . GLN A 1 361 ? 10.744 12.535 19.537 1.00 94.75 361 GLN A N 1
ATOM 2805 C CA . GLN A 1 361 ? 11.697 13.578 19.143 1.00 94.75 361 GLN A CA 1
ATOM 2806 C C . GLN A 1 361 ? 11.743 13.739 17.622 1.00 94.75 361 GLN A C 1
ATOM 2808 O O . GLN A 1 361 ? 11.566 14.855 17.139 1.00 94.75 361 GLN A O 1
ATOM 2813 N N . LEU A 1 362 ? 11.847 12.636 16.874 1.00 95.50 362 LEU A N 1
ATOM 2814 C CA . LEU A 1 362 ? 11.807 12.649 15.412 1.00 95.50 362 LEU A CA 1
ATOM 2815 C C . LEU A 1 362 ? 10.533 13.326 14.888 1.00 95.50 362 LEU A C 1
ATOM 2817 O O . LEU A 1 362 ? 10.604 14.211 14.037 1.00 95.50 362 LEU A O 1
ATOM 2821 N N . LEU A 1 363 ? 9.359 12.969 15.422 1.00 96.31 363 LEU A N 1
ATOM 2822 C CA . LEU A 1 363 ? 8.100 13.616 15.040 1.00 96.31 363 LEU A CA 1
ATOM 2823 C C . LEU A 1 363 ? 8.140 15.131 15.306 1.00 96.31 363 LEU A C 1
ATOM 2825 O O . LEU A 1 363 ? 7.687 15.920 14.477 1.00 96.31 363 LEU A O 1
ATOM 2829 N N . HIS A 1 364 ? 8.695 15.558 16.443 1.00 94.88 364 HIS A N 1
ATOM 2830 C CA . HIS A 1 364 ? 8.838 16.978 16.768 1.00 94.88 364 HIS A CA 1
ATOM 2831 C C . HIS A 1 364 ? 9.776 17.721 15.808 1.00 94.88 364 HIS A C 1
ATOM 2833 O O . HIS A 1 364 ? 9.424 18.808 15.345 1.00 94.88 364 HIS A O 1
ATOM 2839 N N . GLU A 1 365 ? 10.928 17.143 15.480 1.00 93.50 365 GLU A N 1
ATOM 2840 C CA . GLU A 1 365 ? 11.884 17.720 14.530 1.00 93.50 365 GLU A CA 1
ATOM 2841 C C . GLU A 1 365 ? 11.270 17.855 13.135 1.00 93.50 365 GLU A C 1
ATOM 2843 O O . GLU A 1 365 ? 11.303 18.935 12.541 1.00 93.50 365 GLU A O 1
ATOM 2848 N N . LEU A 1 366 ? 10.619 16.795 12.648 1.00 94.38 366 LEU A N 1
ATOM 2849 C CA . LEU A 1 366 ? 9.947 16.802 11.352 1.00 94.38 366 LEU A CA 1
ATOM 2850 C C . LEU A 1 366 ? 8.833 17.855 11.297 1.00 94.38 366 LEU A C 1
ATOM 2852 O O . LEU A 1 366 ? 8.761 18.611 10.328 1.00 94.38 366 LEU A O 1
ATOM 2856 N N . ARG A 1 367 ? 8.000 17.981 12.340 1.00 93.94 367 ARG A N 1
ATOM 2857 C CA . ARG A 1 367 ? 6.982 19.049 12.412 1.00 93.94 367 ARG A CA 1
ATOM 2858 C C . ARG A 1 367 ? 7.605 20.439 12.366 1.00 93.94 367 ARG A C 1
ATOM 2860 O O . ARG A 1 367 ? 7.095 21.308 11.662 1.00 93.94 367 ARG A O 1
ATOM 2867 N N . THR A 1 368 ? 8.683 20.646 13.115 1.00 92.44 368 THR A N 1
ATOM 2868 C CA . THR A 1 368 ? 9.387 21.929 13.184 1.00 92.44 368 THR A CA 1
ATOM 2869 C C . THR A 1 368 ? 9.927 22.325 11.811 1.00 92.44 368 THR A C 1
ATOM 2871 O O . THR A 1 368 ? 9.690 23.445 11.362 1.00 92.44 368 THR A O 1
ATOM 2874 N N . ILE A 1 369 ? 10.554 21.392 11.093 1.00 91.25 369 ILE A N 1
ATOM 2875 C CA . ILE A 1 369 ? 11.060 21.619 9.733 1.00 91.25 369 ILE A CA 1
ATOM 2876 C C . ILE A 1 369 ? 9.920 21.902 8.752 1.00 91.25 369 ILE A C 1
ATOM 2878 O O . ILE A 1 369 ? 9.986 22.877 8.007 1.00 91.25 369 ILE A O 1
ATOM 2882 N N . MET A 1 370 ? 8.850 21.103 8.780 1.00 89.75 370 MET A N 1
ATOM 2883 C CA . MET A 1 370 ? 7.695 21.276 7.887 1.00 89.75 370 MET A CA 1
ATOM 2884 C C . MET A 1 370 ? 6.955 22.603 8.119 1.00 89.75 370 MET A C 1
ATOM 2886 O O . MET A 1 370 ? 6.326 23.123 7.201 1.00 89.75 370 MET A O 1
ATOM 2890 N N . ALA A 1 371 ? 7.048 23.173 9.323 1.00 89.56 371 ALA A N 1
ATOM 2891 C CA . ALA A 1 371 ? 6.519 24.495 9.657 1.00 89.56 371 ALA A CA 1
ATOM 2892 C C . ALA A 1 371 ? 7.484 25.654 9.322 1.00 89.56 371 ALA A C 1
ATOM 2894 O O . ALA A 1 371 ? 7.167 26.809 9.602 1.00 89.56 371 ALA A O 1
ATOM 2895 N N . GLY A 1 372 ? 8.662 25.367 8.758 1.00 84.50 372 GLY A N 1
ATOM 2896 C CA . GLY A 1 372 ? 9.702 26.360 8.468 1.00 84.50 372 GLY A CA 1
ATOM 2897 C C . GLY A 1 372 ? 10.516 26.809 9.689 1.00 84.50 372 GLY A C 1
ATOM 2898 O O . GLY A 1 372 ? 11.265 27.776 9.595 1.00 84.50 372 GLY A O 1
ATOM 2899 N N . GLY A 1 373 ? 10.385 26.127 10.831 1.00 74.62 373 GLY A N 1
ATOM 2900 C CA . GLY A 1 373 ? 10.982 26.485 12.124 1.00 74.62 373 GLY A CA 1
ATOM 2901 C C . GLY A 1 373 ? 12.362 25.882 12.418 1.00 74.62 373 GLY A C 1
ATOM 2902 O O . GLY A 1 373 ? 12.703 25.720 13.586 1.00 74.62 373 GLY A O 1
ATOM 2903 N N . GLY A 1 374 ? 13.139 25.505 11.400 1.00 72.81 374 GLY A N 1
ATOM 2904 C CA . GLY A 1 374 ? 14.468 24.903 11.580 1.00 72.81 374 GLY A CA 1
ATOM 2905 C C . GLY A 1 374 ? 15.541 25.883 12.076 1.00 72.81 374 GLY A C 1
ATOM 2906 O O . GLY A 1 374 ? 15.356 27.098 12.072 1.00 72.81 374 GLY A O 1
ATOM 2907 N N . ASP A 1 375 ? 16.717 25.361 12.424 1.00 76.44 375 ASP A N 1
ATOM 2908 C CA . ASP A 1 375 ? 17.902 26.140 12.832 1.00 76.44 375 ASP A CA 1
ATOM 2909 C C . ASP A 1 375 ? 18.592 26.889 11.666 1.00 76.44 375 ASP A C 1
ATOM 2911 O O . ASP A 1 375 ? 19.724 27.359 11.791 1.00 76.44 375 ASP A O 1
ATOM 2915 N N . GLY A 1 376 ? 17.917 26.988 10.516 1.00 71.19 376 GLY A N 1
ATOM 2916 C CA . GLY A 1 376 ? 18.426 27.577 9.279 1.00 71.19 376 GLY A CA 1
ATOM 2917 C C . GLY A 1 376 ? 19.323 26.651 8.453 1.00 71.19 376 GLY A C 1
ATOM 2918 O O . GLY A 1 376 ? 19.738 27.051 7.363 1.00 71.19 376 GLY A O 1
ATOM 2919 N N . ARG A 1 377 ? 19.626 25.427 8.912 1.00 76.31 377 ARG A N 1
ATOM 2920 C CA . ARG A 1 377 ? 20.409 24.470 8.117 1.00 76.31 377 ARG A CA 1
ATOM 2921 C C . ARG A 1 377 ? 19.560 23.858 6.998 1.00 76.31 377 ARG A C 1
ATOM 2923 O O . ARG A 1 377 ? 18.381 23.567 7.205 1.00 76.31 377 ARG A O 1
ATOM 2930 N N . PRO A 1 378 ? 20.144 23.632 5.807 1.00 83.00 378 PRO A N 1
ATOM 2931 C CA . PRO A 1 378 ? 19.447 22.945 4.731 1.00 83.00 378 PRO A CA 1
ATOM 2932 C C . PRO A 1 378 ? 19.161 21.492 5.122 1.00 83.00 378 PRO A C 1
ATOM 2934 O O . PRO A 1 378 ? 20.015 20.812 5.691 1.00 83.00 378 PRO A O 1
ATOM 2937 N N . VAL A 1 379 ? 17.973 21.004 4.767 1.00 90.81 379 VAL A N 1
ATOM 2938 C CA . VAL A 1 379 ? 17.623 19.588 4.922 1.00 90.81 379 VAL A CA 1
ATOM 2939 C C . VAL A 1 379 ? 18.430 18.773 3.913 1.00 90.81 379 VAL A C 1
ATOM 2941 O O . VAL A 1 379 ? 18.361 19.021 2.709 1.00 90.81 379 VAL A O 1
ATOM 2944 N N . THR A 1 380 ? 19.189 17.791 4.398 1.00 93.31 380 THR A N 1
ATOM 2945 C CA . THR A 1 380 ? 20.006 16.894 3.570 1.00 93.31 380 THR A CA 1
ATOM 2946 C C . THR A 1 380 ? 19.548 15.445 3.707 1.00 93.31 380 THR A C 1
ATOM 2948 O O . THR A 1 380 ? 18.910 15.068 4.691 1.00 93.31 380 THR A O 1
ATOM 2951 N N . ILE A 1 381 ? 19.899 14.612 2.721 1.00 92.12 381 ILE A N 1
ATOM 2952 C CA . ILE A 1 381 ? 19.638 13.165 2.765 1.00 92.12 381 ILE A CA 1
ATOM 2953 C C . ILE A 1 381 ? 20.352 12.526 3.964 1.00 92.12 381 ILE A C 1
ATOM 2955 O O . ILE A 1 381 ? 19.756 11.703 4.649 1.00 92.12 381 ILE A O 1
ATOM 2959 N N . ASP A 1 382 ? 21.589 12.938 4.260 1.00 91.75 382 ASP A N 1
ATOM 2960 C CA . ASP A 1 382 ? 22.358 12.405 5.392 1.00 91.75 382 ASP A CA 1
ATOM 2961 C C . ASP A 1 382 ? 21.709 12.732 6.737 1.00 91.75 382 ASP A C 1
ATOM 2963 O O . ASP A 1 382 ? 21.638 11.869 7.613 1.00 91.75 382 ASP A O 1
ATOM 2967 N N . TRP A 1 383 ? 21.185 13.953 6.891 1.00 92.44 383 TRP A N 1
ATOM 2968 C CA . TRP A 1 383 ? 20.443 14.326 8.091 1.00 92.44 383 TRP A CA 1
ATOM 2969 C C . TRP A 1 383 ? 19.172 13.481 8.233 1.00 92.44 383 TRP A C 1
ATOM 2971 O O . TRP A 1 383 ? 18.948 12.900 9.291 1.00 92.44 383 TRP A O 1
ATOM 2981 N N . LEU A 1 384 ? 18.387 13.336 7.159 1.00 94.50 384 LEU A N 1
ATOM 2982 C CA . LEU A 1 384 ? 17.185 12.493 7.156 1.00 94.50 384 LEU A CA 1
ATOM 2983 C C . LEU A 1 384 ? 17.517 11.032 7.484 1.00 94.50 384 LEU A C 1
ATOM 2985 O O . LEU A 1 384 ? 16.819 10.409 8.282 1.00 94.50 384 LEU A O 1
ATOM 2989 N N . LYS A 1 385 ? 18.608 10.498 6.919 1.00 93.81 385 LYS A N 1
ATOM 2990 C CA . LYS A 1 385 ? 19.096 9.144 7.208 1.00 93.81 385 LYS A CA 1
ATOM 2991 C C . LYS A 1 385 ? 19.397 8.992 8.696 1.00 93.81 385 LYS A C 1
ATOM 2993 O O . LYS A 1 385 ? 18.934 8.036 9.309 1.00 93.81 385 LYS A O 1
ATOM 2998 N N . ALA A 1 386 ? 20.158 9.926 9.265 1.00 93.00 386 ALA A N 1
ATOM 2999 C CA . ALA A 1 386 ? 20.524 9.908 10.677 1.00 93.00 386 ALA A CA 1
ATOM 3000 C C . ALA A 1 386 ? 19.295 10.031 11.590 1.00 93.00 386 ALA A C 1
ATOM 3002 O O . ALA A 1 386 ? 19.188 9.305 12.575 1.00 93.00 386 ALA A O 1
ATOM 3003 N N . ALA A 1 387 ? 18.341 10.892 11.232 1.00 93.56 387 ALA A N 1
ATOM 3004 C CA . ALA A 1 387 ? 17.101 11.084 11.974 1.00 93.56 387 ALA A CA 1
ATOM 3005 C C . ALA A 1 387 ? 16.252 9.800 11.994 1.00 93.56 387 ALA A C 1
ATOM 3007 O O . ALA A 1 387 ? 15.801 9.372 13.055 1.00 93.56 387 ALA A O 1
ATOM 3008 N N . ILE A 1 388 ? 16.105 9.123 10.852 1.00 94.56 388 ILE A N 1
ATOM 3009 C CA . ILE A 1 388 ? 15.414 7.827 10.767 1.00 94.56 388 ILE A CA 1
ATOM 3010 C C . ILE A 1 388 ? 16.172 6.751 11.562 1.00 94.56 388 ILE A C 1
ATOM 3012 O O . ILE A 1 388 ? 15.563 6.015 12.338 1.00 94.56 388 ILE A O 1
ATOM 3016 N N . ALA A 1 389 ? 17.497 6.690 11.415 1.00 94.19 389 ALA A N 1
ATOM 3017 C CA . ALA A 1 389 ? 18.344 5.716 12.100 1.00 94.19 389 ALA A CA 1
ATOM 3018 C C . ALA A 1 389 ? 18.377 5.885 13.629 1.00 94.19 389 ALA A C 1
ATOM 3020 O O . ALA A 1 389 ? 18.679 4.934 14.340 1.00 94.19 389 ALA A O 1
ATOM 3021 N N . SER A 1 390 ? 18.041 7.069 14.152 1.00 93.62 390 SER A N 1
ATOM 3022 C CA . SER A 1 390 ? 17.884 7.279 15.599 1.00 93.62 390 SER A CA 1
ATOM 3023 C C . SER A 1 390 ? 16.696 6.512 16.200 1.00 93.62 390 SER A C 1
ATOM 3025 O O . SER A 1 390 ? 16.643 6.301 17.411 1.00 93.62 390 SER A O 1
ATOM 3027 N N . VAL A 1 391 ? 15.741 6.100 15.358 1.00 94.06 391 VAL A N 1
ATOM 3028 C CA . VAL A 1 391 ? 14.570 5.301 15.742 1.00 94.06 391 VAL A CA 1
ATOM 3029 C C . VAL A 1 391 ? 14.740 3.847 15.311 1.00 94.06 391 VAL A C 1
ATOM 3031 O O . VAL A 1 391 ? 14.472 2.947 16.098 1.00 94.06 391 VAL A O 1
ATOM 3034 N N . GLU A 1 392 ? 15.204 3.618 14.080 1.00 91.44 392 GLU A N 1
ATOM 3035 C CA . GLU A 1 392 ? 15.464 2.288 13.520 1.00 91.44 392 GLU A CA 1
ATOM 3036 C C . GLU A 1 392 ? 16.970 2.126 13.285 1.00 91.44 392 GLU A C 1
ATOM 3038 O O . GLU A 1 392 ? 17.483 2.398 12.198 1.00 91.44 392 GLU A O 1
ATOM 3043 N N . SER A 1 393 ? 17.697 1.719 14.326 1.00 86.81 393 SER A N 1
ATOM 3044 C CA . SER A 1 393 ? 19.167 1.672 14.326 1.00 86.81 393 SER A CA 1
ATOM 3045 C C . SER A 1 393 ? 19.742 0.792 13.215 1.00 86.81 393 SER A C 1
ATOM 3047 O O . SER A 1 393 ? 20.753 1.152 12.607 1.00 86.81 393 SER A O 1
ATOM 3049 N N . SER A 1 394 ? 19.054 -0.301 12.867 1.00 84.31 394 SER A N 1
ATOM 3050 C CA . SER A 1 394 ? 19.453 -1.201 11.779 1.00 84.31 394 SER A CA 1
ATOM 3051 C C . SER A 1 394 ? 19.511 -0.503 10.410 1.00 84.31 394 SER A C 1
ATOM 3053 O O . SER A 1 394 ? 20.268 -0.915 9.524 1.00 84.31 394 SER A O 1
ATOM 3055 N N . PHE A 1 395 ? 18.773 0.600 10.227 1.00 88.81 395 PHE A N 1
ATOM 3056 C CA . PHE A 1 395 ? 18.749 1.369 8.981 1.00 88.81 395 PHE A CA 1
ATOM 3057 C C . PHE A 1 395 ? 20.065 2.113 8.701 1.00 88.81 395 PHE A C 1
ATOM 3059 O O . PHE A 1 395 ? 20.402 2.376 7.541 1.00 88.81 395 PHE A O 1
ATOM 3066 N N . ALA A 1 396 ? 20.847 2.438 9.739 1.00 84.31 396 ALA A N 1
ATOM 3067 C CA . ALA A 1 396 ? 22.132 3.120 9.574 1.00 84.31 396 ALA A CA 1
ATOM 3068 C C . ALA A 1 396 ? 23.086 2.325 8.667 1.00 84.31 396 ALA A C 1
ATOM 3070 O O . ALA A 1 396 ? 23.731 2.904 7.782 1.00 84.31 396 ALA A O 1
ATOM 3071 N N . GLU A 1 397 ? 23.121 1.009 8.877 1.00 81.56 397 GLU A N 1
ATOM 3072 C CA . GLU A 1 397 ? 24.026 0.063 8.222 1.00 81.56 397 GLU A CA 1
ATOM 3073 C C . GLU A 1 397 ? 23.428 -0.539 6.945 1.00 81.56 397 GLU A C 1
ATOM 3075 O O . GLU A 1 397 ? 24.151 -0.788 5.984 1.00 81.56 397 GLU A O 1
ATOM 3080 N N . SER A 1 398 ? 22.109 -0.738 6.905 1.00 80.44 398 SER A N 1
ATOM 3081 C CA . SER A 1 398 ? 21.427 -1.430 5.801 1.00 80.44 398 SER A CA 1
ATOM 3082 C C . SER A 1 398 ? 21.029 -0.533 4.624 1.00 80.44 398 SER A C 1
ATOM 3084 O O . SER A 1 398 ? 20.706 -1.049 3.551 1.00 80.44 398 SER A O 1
ATOM 3086 N N . HIS A 1 399 ? 21.052 0.796 4.775 1.00 80.06 399 HIS A N 1
ATOM 3087 C CA . HIS A 1 399 ? 20.721 1.712 3.681 1.00 80.06 399 HIS A CA 1
ATOM 3088 C C . HIS A 1 399 ? 21.757 1.648 2.547 1.00 80.06 399 HIS A C 1
ATOM 3090 O O . HIS A 1 399 ? 22.907 2.066 2.718 1.00 80.06 399 HIS A O 1
ATOM 3096 N N . VAL A 1 400 ? 21.323 1.195 1.368 1.00 72.56 400 VAL A N 1
ATOM 3097 C CA . VAL A 1 400 ? 22.165 1.084 0.170 1.00 72.56 400 VAL A CA 1
ATOM 3098 C C . VAL A 1 400 ? 22.012 2.337 -0.685 1.00 72.56 400 VAL A C 1
ATOM 3100 O O . VAL A 1 400 ? 20.987 2.529 -1.340 1.00 72.56 400 VAL A O 1
ATOM 3103 N N . THR A 1 401 ? 23.048 3.175 -0.723 1.00 67.31 401 THR A N 1
ATOM 3104 C CA . THR A 1 401 ? 23.111 4.321 -1.636 1.00 67.31 401 THR A CA 1
ATOM 3105 C C . THR A 1 401 ? 23.636 3.891 -3.005 1.00 67.31 401 THR A C 1
ATOM 3107 O O . THR A 1 401 ? 24.522 3.046 -3.118 1.00 67.31 401 THR A O 1
ATOM 3110 N N . SER A 1 402 ? 23.100 4.485 -4.070 1.00 67.75 402 SER A N 1
ATOM 3111 C CA . SER A 1 402 ? 23.624 4.327 -5.428 1.00 67.75 402 SER A CA 1
ATOM 3112 C C . SER A 1 402 ? 23.715 5.690 -6.100 1.00 67.75 402 SER A C 1
ATOM 3114 O O . SER A 1 402 ? 22.854 6.546 -5.903 1.00 67.75 402 SER A O 1
ATOM 3116 N N . SER A 1 403 ? 24.757 5.889 -6.908 1.00 65.88 403 SER A N 1
ATOM 3117 C CA . SER A 1 403 ? 24.859 7.046 -7.805 1.00 65.88 403 SER A CA 1
ATOM 3118 C C . SER A 1 403 ? 23.917 6.934 -9.007 1.00 65.88 403 SER A C 1
ATOM 3120 O O . SER A 1 403 ? 23.690 7.928 -9.699 1.00 65.88 403 SER A O 1
ATOM 3122 N N . LYS A 1 404 ? 23.363 5.738 -9.255 1.00 69.69 404 LYS A N 1
ATOM 3123 C CA . LYS A 1 404 ? 22.385 5.474 -10.307 1.00 69.69 404 LYS A CA 1
ATOM 3124 C C . LYS A 1 404 ? 20.968 5.527 -9.754 1.00 69.69 404 LYS A C 1
ATOM 3126 O O . LYS A 1 404 ? 20.669 4.979 -8.692 1.00 69.69 404 LYS A O 1
ATOM 3131 N N . SER A 1 405 ? 20.082 6.153 -10.518 1.00 74.00 405 SER A N 1
ATOM 3132 C CA . SER A 1 405 ? 18.661 6.277 -10.192 1.00 74.00 405 SER A CA 1
ATOM 3133 C C . SER A 1 405 ? 17.810 5.391 -11.096 1.00 74.00 405 SER A C 1
ATOM 3135 O O . SER A 1 405 ? 18.109 5.221 -12.276 1.00 74.00 405 SER A O 1
ATOM 3137 N N . LEU A 1 406 ? 16.688 4.897 -10.568 1.00 75.62 406 LEU A N 1
ATOM 3138 C CA . LEU A 1 406 ? 15.646 4.244 -11.368 1.00 75.62 406 LEU A CA 1
ATOM 3139 C C . LEU A 1 406 ? 15.052 5.169 -12.444 1.00 75.62 406 LEU A C 1
ATOM 3141 O O . LEU A 1 406 ? 14.448 4.675 -13.389 1.00 75.62 406 LEU A O 1
ATOM 3145 N N . ASP A 1 407 ? 15.221 6.489 -12.317 1.00 80.31 407 ASP A N 1
ATOM 3146 C CA . ASP A 1 407 ? 14.810 7.465 -13.337 1.00 80.31 407 ASP A CA 1
ATOM 3147 C C . ASP A 1 407 ? 15.769 7.504 -14.548 1.00 80.31 407 ASP A C 1
ATOM 3149 O O . ASP A 1 407 ? 15.450 8.129 -15.553 1.00 80.31 407 ASP A O 1
ATOM 3153 N N . GLN A 1 408 ? 16.934 6.847 -14.470 1.00 76.19 408 GLN A N 1
ATOM 3154 C CA . GLN A 1 408 ? 17.911 6.741 -15.566 1.00 76.19 408 GLN A CA 1
ATOM 3155 C C . GLN A 1 408 ? 17.738 5.463 -16.403 1.00 76.19 408 GLN A C 1
ATOM 3157 O O . GLN A 1 408 ? 18.523 5.229 -17.316 1.00 76.19 408 GLN A O 1
ATOM 3162 N N . ARG A 1 409 ? 16.755 4.617 -16.070 1.00 74.88 409 ARG A N 1
ATOM 3163 C CA . ARG A 1 409 ? 16.424 3.389 -16.807 1.00 74.88 409 ARG A CA 1
ATOM 3164 C C . ARG A 1 409 ? 15.185 3.635 -17.685 1.00 74.88 409 ARG A C 1
ATOM 3166 O O . ARG A 1 409 ? 14.339 4.447 -17.307 1.00 74.88 409 ARG A O 1
ATOM 3173 N N . ILE A 1 410 ? 15.087 2.936 -18.823 1.00 63.88 410 ILE A N 1
ATOM 3174 C CA . ILE A 1 410 ? 13.899 2.937 -19.710 1.00 63.88 410 ILE A CA 1
ATOM 3175 C C . ILE A 1 410 ? 12.659 2.360 -19.011 1.00 63.88 410 ILE A C 1
ATOM 3177 O O . ILE A 1 410 ? 12.811 1.392 -18.228 1.00 63.88 410 ILE A O 1
#

pLDDT: mean 92.29, std 7.52, range [45.25, 98.81]

Secondary structure (DSSP, 8-state):
---HHHHHHS-SS-TTHHHHHHTHHHHHHHHTT-EEEEESTTSHHHHHHHHHHHTT--SEEEEE-S-HHHHHHHHHHHHTSSS----SEEEEE---TTSHHHHHHHHT-SSPPSEEEE------GGGGGSHHHHHHHHIIIIIHHHHHHHHHTT-----EEEEEEEGGGTS--SHHHHHHHHHHHHHHSTTS-PPTT-EEEEEEE-EETT-TT-HHHHHHHHHHTT--EEEETT-EEEEE-HHHHHHHHHHHHHHSPTTEEEEE---HHHHEEEHHHHHHHHHHHTT-EEEEES-HHHHHHTHHHHHHTTEEEEEEE-S-STT--SS--SS-TT---EE-SSSSEEEEE----S-HHHHHHHHHHHHHHHTT-S-SPPP-HHHHHHHHHTT-TTHHHH----SS-GGG--

Radius of gyration: 21.5 Å; Cα contacts (8 Å, |Δi|>4): 791; chains: 1; bounding box: 52×50×60 Å

Solvent-accessible surface area (backbone atoms only — not comparable to full-atom values): 21743 Å² total; per-residue (Å²): 130,79,50,65,63,31,56,63,53,70,47,92,66,59,79,45,50,65,49,50,63,78,39,42,65,63,50,35,70,62,35,39,65,26,32,37,38,33,32,20,30,48,41,55,54,31,35,31,24,46,57,58,53,48,75,37,35,24,43,25,45,37,33,32,24,61,51,51,71,35,42,53,48,50,53,51,54,47,71,69,39,99,56,79,74,56,46,86,46,66,46,75,42,69,28,46,74,63,35,67,68,35,50,54,54,59,71,66,49,88,71,67,42,34,35,38,42,37,48,58,65,63,80,58,62,68,41,64,79,43,42,65,48,41,48,53,29,40,41,48,36,35,51,27,52,48,46,45,24,66,72,37,45,86,50,71,74,41,47,29,41,18,39,69,49,38,22,48,29,37,71,25,27,31,68,47,21,40,33,40,34,50,23,52,48,51,69,68,38,86,79,38,59,62,34,88,85,40,37,37,27,30,32,36,42,65,49,48,51,63,27,82,91,32,72,62,34,48,40,54,53,20,56,77,67,70,42,44,32,63,44,55,53,86,30,36,46,45,55,36,45,48,65,42,45,5,50,50,48,47,46,36,48,74,69,48,63,62,53,22,33,31,31,69,64,70,50,65,92,81,50,51,41,49,47,64,61,42,51,35,43,54,29,46,67,72,72,28,36,65,41,80,37,76,48,66,68,56,23,61,74,36,31,69,64,32,46,76,71,42,26,40,27,29,29,47,36,77,82,63,39,50,47,67,64,56,62,83,44,82,63,25,98,90,54,60,83,39,83,52,96,41,87,46,36,29,29,30,63,67,78,79,67,94,58,62,64,44,50,49,48,46,55,50,52,53,50,33,48,77,70,70,63,56,98,75,69,81,83,40,57,68,58,53,48,52,54,52,20,64,62,43,60,69,38,65,77,44,49,44,84,47,98,45,55,67,84,78,54,118

Sequence (410 aa):
MTSLEEGIVGRSVSFFAEDIVANQIELTEKISGARILFIGAAGSIGFETLKVIASFRPAALHVVDHNENGLAEVVRALRSSNQPLQVDDFLTLPFDYGGDPFRLWLGAQEQNYDYILNFAALKHVRSEKDPYSILAMLDTNVLKLERLARQLSGRRGTKRLFCVSTDKAANPSSMMGATKRLMEHALFSSALEWPRGMEITSARFANVAMSNGSLLQSWKLRLEARQPMACPEGCRRFFVSLGESGQLCTLAGLLGEQSSLFVPGLDPEQHLVLLQDVAQKFLEAQGMRAHFTRDEAEAVARVETLAAEGKWPVLLTPLDTAGEKPYEEFVAANEECLPTRFAALNRVPYLPLEEPRTFSQLLHELRTIMAGGGDGRPVTIDWLKAAIASVESSFAESHVTSSKSLDQRI

Mean predicted aligned error: 4.67 Å